Protein 4Z3G (pdb70)

Secondary structure (DSSP, 8-state):
---EEEEEEEE--EEEEEEEEEETT---EEEE----EEEEEEEEEE-S-SEE-SSS-EEEEEEEEEEEESEEE-TTS-EEEEEEEE-TT-EEE-TT-SSEEEEEEEEEEEEEE-S-EESSPPTT-EEEE------EEEEEEPPTTPPSEEEEEEEEEEEEEEEEEESSTT------HHHHTTS---EEEEEEEEEEE-/---EEEEEEEE--EEEEEEEEEETT---EEEE----EEEEEEEEEE-S-SEE-SSS-EEEEEEEEEEEESEEE-TTS-EEEEEEEE-TT-EEE-TT-SSEEEEEEEEEEEEEE-S-EESSPPTT-EEEE------EEEEEE--TTPPSEEEEEEEEEEEEEEEEEESSTT------HHHHTTS---EEEEEEEEEEE-

Foldseek 3Di:
DKWKKKWWWWDFAEAEDEQEADEQADFTKDKAFDDWWKTFTQDMDTDDDQKAAQADKKWKKKKKKKKFFQWFAFPVGFIKGKAWDDADPWDFPPVVDNTITITMDTDGAQHIGHHIDGRHDDGGDMDTGPDTDDMTMMTINGDQPPDFFKTWTKTFIIITMMMMMIHDGPDDDDDDPVVRVVTGRNYIYTYIYTHPHD/DKWKKKWWWWDFAEAEDEQEADALVDWGKDKDFDDWWKTFTQDMDTDDDQKAALPDKKWKKKKKKKKFWQWFAFPVGFIKGKAWDDADPWDFDPVVDPTITITMDTDGAQHIDRDIDGRHDDGGDMDTGPDGDGMTMMIIRGDLPPDFFKTWTKTFIIITMMMMIIRDGPDDDDDPPVVNNPGGRNYIYTYIYTHPYD

B-factor: mean 24.23, std 10.15, range [8.98, 88.82]

Nearest PDB structures (foldseek):
  4z3g-assembly2_B  TM=9.965E-01  e=4.121E-42  Escherichia coli
  1j8s-assembly1_A  TM=9.973E-01  e=7.841E-40  Escherichia coli
  6cd2-assembly1_B  TM=9.872E-01  e=1.946E-36  Escherichia coli
  7lhi-assembly1_G  TM=9.132E-01  e=2.215E-29  Escherichia coli
  8hbg-assembly1_B  TM=1.059E-01  e=2.218E+00  Foot-and-mouth disease virus A

Structure (mmCIF, N/CA/C/O backbone):
data_4Z3G
#
_entry.id   4Z3G
#
_cell.length_a   56.270
_cell.length_b   72.610
_cell.length_c   94.860
_cell.angle_alpha   90.00
_cell.angle_beta   90.00
_cell.angle_gamma   90.00
#
_symmetry.space_group_name_H-M   'P 21 21 21'
#
loop_
_entity.id
_entity.type
_entity.pdbx_description
1 polymer 'PapG, lectin domain'
2 branched alpha-D-galactopyranose-(1-4)-beta-D-galactopyranose
3 non-polymer '2-(N-MORPHOLINO)-ETHANESULFONIC ACID'
4 non-polymer 4-methoxyphenol
5 water water
#
loop_
_atom_site.group_PDB
_atom_site.id
_atom_site.type_symbol
_atom_site.label_atom_id
_atom_site.label_alt_id
_atom_site.label_comp_id
_atom_site.label_asym_id
_atom_site.label_entity_id
_atom_site.label_seq_id
_atom_site.pdbx_PDB_ins_code
_atom_site.Cartn_x
_atom_site.Cartn_y
_atom_site.Cartn_z
_atom_site.occupancy
_atom_site.B_iso_or_equiv
_atom_site.auth_seq_id
_atom_site.auth_comp_id
_atom_site.auth_asym_id
_atom_site.auth_atom_id
_atom_site.pdbx_PDB_model_num
ATOM 1 N N . MET A 1 1 ? 3.189 5.077 -37.688 1.00 42.96 -1 MET A N 1
ATOM 2 C CA . MET A 1 1 ? 4.067 4.013 -37.207 1.00 42.81 -1 MET A CA 1
ATOM 3 C C . MET A 1 1 ? 3.397 3.247 -36.059 1.00 40.91 -1 MET A C 1
ATOM 4 O O . MET A 1 1 ? 2.576 3.814 -35.336 1.00 39.44 -1 MET A O 1
ATOM 10 N N . ALA A 1 2 ? 3.777 1.976 -35.873 1.00 33.15 0 ALA A N 1
ATOM 11 C CA . ALA A 1 2 ? 3.220 1.152 -34.792 1.00 30.55 0 ALA A CA 1
ATOM 12 C C . ALA A 1 2 ? 3.618 1.729 -33.422 1.00 30.26 0 ALA A C 1
ATOM 13 O O . ALA A 1 2 ? 4.661 2.369 -33.306 1.00 28.99 0 ALA A O 1
ATOM 20 N N . TRP A 1 3 ? 2.768 1.550 -32.391 1.00 23.26 1 TRP A N 1
ATOM 21 C CA . TRP A 1 3 ? 3.085 2.058 -31.059 1.00 20.72 1 TRP A CA 1
ATOM 22 C C . TRP A 1 3 ? 2.720 1.061 -29.981 1.00 21.97 1 TRP A C 1
ATOM 23 O O . TRP A 1 3 ? 1.905 0.164 -30.203 1.00 20.62 1 TRP A O 1
ATOM 44 N N . ASN A 1 4 ? 3.380 1.193 -28.833 1.00 20.00 2 ASN A N 1
ATOM 45 C CA . ASN A 1 4 ? 3.194 0.305 -27.697 1.00 19.83 2 ASN A CA 1
ATOM 46 C C . ASN A 1 4 ? 3.318 1.132 -26.444 1.00 19.78 2 ASN A C 1
ATOM 47 O O . ASN A 1 4 ? 4.348 1.784 -26.214 1.00 21.85 2 ASN A O 1
ATOM 58 N N . ASN A 1 5 ? 2.278 1.094 -25.621 1.00 16.95 3 ASN A N 1
ATOM 59 C CA . ASN A 1 5 ? 2.275 1.776 -24.336 1.00 17.27 3 ASN A CA 1
ATOM 60 C C . ASN A 1 5 ? 2.142 0.729 -23.240 1.00 18.98 3 ASN A C 1
ATOM 61 O O . ASN A 1 5 ? 1.196 -0.050 -23.287 1.00 17.99 3 ASN A O 1
ATOM 72 N N . ILE A 1 6 ? 3.039 0.712 -22.245 1.00 16.48 4 ILE A N 1
ATOM 73 C CA . ILE A 1 6 ? 2.982 -0.268 -21.153 1.00 16.77 4 ILE A CA 1
ATOM 74 C C . ILE A 1 6 ? 3.007 0.492 -19.852 1.00 17.32 4 ILE A C 1
ATOM 75 O O . ILE A 1 6 ? 3.829 1.395 -19.677 1.00 19.48 4 ILE A O 1
ATOM 91 N N . VAL A 1 7 ? 2.098 0.147 -18.945 1.00 16.49 5 VAL A N 1
ATOM 92 C CA . VAL A 1 7 ? 1.950 0.803 -17.659 1.00 14.18 5 VAL A CA 1
ATOM 93 C C . VAL A 1 7 ? 1.857 -0.220 -16.537 1.00 19.16 5 VAL A C 1
ATOM 94 O O . VAL A 1 7 ? 1.070 -1.165 -16.656 1.00 18.78 5 VAL A O 1
ATOM 107 N N . PHE A 1 8 ? 2.624 -0.049 -15.445 1.00 17.54 6 PHE A N 1
ATOM 108 C CA . PHE A 1 8 ? 2.574 -0.970 -14.308 1.00 17.27 6 PHE A CA 1
ATOM 109 C C . PHE A 1 8 ? 1.824 -0.320 -13.171 1.00 18.28 6 PHE A C 1
ATOM 110 O O . PHE A 1 8 ? 2.250 0.707 -12.632 1.00 20.11 6 PHE A O 1
ATOM 127 N N . TYR A 1 9 ? 0.698 -0.924 -12.811 1.00 16.13 7 TYR A N 1
ATOM 128 C CA . TYR A 1 9 ? -0.157 -0.495 -11.728 1.00 16.82 7 TYR A CA 1
ATOM 129 C C . TYR A 1 9 ? 0.140 -1.322 -10.501 1.00 19.32 7 TYR A C 1
ATOM 130 O O . TYR A 1 9 ? -0.137 -2.506 -10.491 1.00 16.94 7 TYR A O 1
ATOM 148 N N . SER A 1 10 ? 0.634 -0.672 -9.446 1.00 17.47 8 SER A N 1
ATOM 149 C CA . SER A 1 10 ? 1.086 -1.272 -8.201 1.00 19.51 8 SER A CA 1
ATOM 150 C C . SER A 1 10 ? 0.046 -1.264 -7.100 1.00 20.71 8 SER A C 1
ATOM 151 O O . SER A 1 10 ? -0.487 -0.193 -6.762 1.00 21.46 8 SER A O 1
ATOM 159 N N . LEU A 1 11 ? -0.210 -2.425 -6.487 1.00 19.31 9 LEU A N 1
ATOM 160 C CA . LEU A 1 11 ? -1.139 -2.521 -5.364 1.00 18.72 9 LEU A CA 1
ATOM 161 C C . LEU A 1 11 ? -0.358 -2.325 -4.055 1.00 22.83 9 LEU A C 1
ATOM 162 O O . LEU A 1 11 ? 0.838 -2.623 -3.986 1.00 22.99 9 LEU A O 1
ATOM 178 N N . GLY A 1 12 ? -1.031 -1.808 -3.043 1.00 22.26 10 GLY A N 1
ATOM 179 C CA . GLY A 1 12 ? -0.381 -1.462 -1.787 1.00 24.18 10 GLY A CA 1
ATOM 180 C C . GLY A 1 12 ? -1.143 -1.872 -0.553 1.00 31.14 10 GLY A C 1
ATOM 181 O O . GLY A 1 12 ? -1.374 -1.059 0.333 1.00 33.33 10 GLY A O 1
ATOM 185 N N . ASP A 1 13 ? -1.527 -3.129 -0.497 1.00 30.13 11 ASP A N 1
ATOM 186 C CA . ASP A 1 13 ? -2.240 -3.720 0.619 1.00 31.37 11 ASP A CA 1
ATOM 187 C C . ASP A 1 13 ? -1.276 -4.173 1.721 1.00 32.36 11 ASP A C 1
ATOM 188 O O . ASP A 1 13 ? -0.217 -4.724 1.431 1.00 30.81 11 ASP A O 1
ATOM 197 N N . VAL A 1 14 ? -1.681 -3.994 2.978 1.00 28.00 12 VAL A N 1
ATOM 198 C CA . VAL A 1 14 ? -0.958 -4.448 4.166 1.00 29.12 12 VAL A CA 1
ATOM 199 C C . VAL A 1 14 ? -1.814 -5.568 4.783 1.00 29.60 12 VAL A C 1
ATOM 200 O O . VAL A 1 14 ? -3.014 -5.382 4.996 1.00 29.80 12 VAL A O 1
ATOM 213 N N . ASN A 1 15 ? -1.218 -6.737 5.009 1.00 24.86 13 ASN A N 1
ATOM 214 C CA . ASN A 1 15 ? -1.908 -7.891 5.593 1.00 24.31 13 ASN A CA 1
ATOM 215 C C . ASN A 1 15 ? -0.980 -8.540 6.627 1.00 23.62 13 ASN A C 1
ATOM 216 O O . ASN A 1 15 ? 0.202 -8.186 6.727 1.00 23.45 13 ASN A O 1
ATOM 227 N N . SER A 1 16 ? -1.534 -9.458 7.419 1.00 20.59 14 SER A N 1
ATOM 228 C CA . SER A 1 16 ? -0.791 -10.180 8.426 1.00 20.44 14 SER A CA 1
ATOM 229 C C . SER A 1 16 ? -1.213 -11.636 8.432 1.00 23.51 14 SER A C 1
ATOM 230 O O . SER A 1 16 ? -2.240 -11.994 7.875 1.00 23.82 14 SER A O 1
ATOM 238 N N . TYR A 1 17 ? -0.388 -12.491 9.022 1.00 19.61 15 TYR A N 1
ATOM 239 C CA . TYR A 1 17 ? -0.663 -13.919 9.085 1.00 18.28 15 TYR A CA 1
ATOM 240 C C . TYR A 1 17 ? 0.038 -14.460 10.320 1.00 20.76 15 TYR A C 1
ATOM 241 O O . TYR A 1 17 ? 1.188 -14.106 10.578 1.00 21.32 15 TYR A O 1
ATOM 259 N N . GLN A 1 18 ? -0.654 -15.263 11.120 1.00 21.57 16 GLN A N 1
ATOM 260 C CA . GLN A 1 18 ? -0.072 -15.758 12.357 1.00 22.25 16 GLN A CA 1
ATOM 261 C C . GLN A 1 18 ? 0.385 -17.209 12.221 1.00 24.42 16 GLN A C 1
ATOM 262 O O . GLN A 1 18 ? -0.386 -18.072 11.795 1.00 24.73 16 GLN A O 1
ATOM 276 N N . GLY A 1 19 ? 1.673 -17.430 12.475 1.00 20.49 17 GLY A N 1
ATOM 277 C CA . GLY A 1 19 ? 2.282 -18.748 12.424 1.00 20.11 17 GLY A CA 1
ATOM 278 C C . GLY A 1 19 ? 2.249 -19.467 13.750 1.00 22.14 17 GLY A C 1
ATOM 279 O O . GLY A 1 19 ? 2.480 -20.678 13.790 1.00 21.77 17 GLY A O 1
ATOM 283 N N . GLY A 1 20 ? 1.989 -18.734 14.830 1.00 18.81 18 GLY A N 1
ATOM 284 C CA . GLY A 1 20 ? 1.900 -19.319 16.166 1.00 18.81 18 GLY A CA 1
ATOM 285 C C . GLY A 1 20 ? 3.223 -19.725 16.767 1.00 18.49 18 GLY A C 1
ATOM 286 O O . GLY A 1 20 ? 4.276 -19.222 16.372 1.00 19.50 18 GLY A O 1
ATOM 290 N N . ASN A 1 21 ? 3.168 -20.624 17.760 1.00 18.00 19 ASN A N 1
ATOM 291 C CA . ASN A 1 21 ? 4.358 -21.145 18.421 1.00 17.64 19 ASN A CA 1
ATOM 292 C C . ASN A 1 21 ? 4.964 -22.194 17.514 1.00 20.25 19 ASN A C 1
ATOM 293 O O . ASN A 1 21 ? 4.247 -23.082 17.035 1.00 18.92 19 ASN A O 1
ATOM 304 N N . VAL A 1 22 ? 6.265 -22.073 17.232 1.00 16.56 20 VAL A N 1
ATOM 305 C CA . VAL A 1 22 ? 6.950 -23.017 16.358 1.00 17.87 20 VAL A CA 1
ATOM 306 C C . VAL A 1 22 ? 8.240 -23.510 16.939 1.00 21.52 20 VAL A C 1
ATOM 307 O O . VAL A 1 22 ? 8.986 -22.778 17.597 1.00 19.55 20 VAL A O 1
ATOM 320 N N . VAL A 1 23 ? 8.523 -24.784 16.665 1.00 18.07 21 VAL A N 1
ATOM 321 C CA . VAL A 1 23 ? 9.806 -25.352 16.980 1.00 18.82 21 VAL A CA 1
ATOM 322 C C . VAL A 1 23 ? 10.663 -25.093 15.756 1.00 19.43 21 VAL A C 1
ATOM 323 O O . VAL A 1 23 ? 10.160 -24.960 14.637 1.00 18.15 21 VAL A O 1
ATOM 337 N N . ILE A 1 24 ? 11.959 -25.026 15.977 1.00 19.67 22 ILE A N 1
ATOM 338 C CA . ILE A 1 24 ? 12.919 -24.670 14.960 1.00 21.20 22 ILE A CA 1
ATOM 339 C C . ILE A 1 24 ? 12.912 -25.570 13.706 1.00 25.70 22 ILE A C 1
ATOM 340 O O . ILE A 1 24 ? 13.302 -25.078 12.663 1.00 29.52 22 ILE A O 1
ATOM 356 N N . THR A 1 25 ? 12.414 -26.828 13.793 1.00 23.35 23 THR A N 1
ATOM 357 C CA . THR A 1 25 ? 12.320 -27.775 12.673 1.00 24.61 23 THR A CA 1
ATOM 358 C C . THR A 1 25 ? 11.115 -27.539 11.752 1.00 28.18 23 THR A C 1
ATOM 359 O O . THR A 1 25 ? 11.095 -28.058 10.629 1.00 28.78 23 THR A O 1
ATOM 370 N N . GLN A 1 26 ? 10.106 -26.790 12.212 1.00 21.94 24 GLN A N 1
ATOM 371 C CA . GLN A 1 26 ? 8.908 -26.554 11.407 1.00 19.69 24 GLN A CA 1
ATOM 372 C C . GLN A 1 26 ? 9.162 -25.632 10.249 1.00 24.17 24 GLN A C 1
ATOM 373 O O . GLN A 1 26 ? 10.034 -24.755 10.326 1.00 25.19 24 GLN A O 1
ATOM 387 N N . ARG A 1 27 ? 8.314 -25.766 9.209 1.00 21.06 25 ARG A N 1
ATOM 388 C CA . ARG A 1 27 ? 8.298 -24.914 8.033 1.00 20.53 25 ARG A CA 1
ATOM 389 C C . ARG A 1 27 ? 6.924 -24.250 8.077 1.00 20.98 25 ARG A C 1
ATOM 390 O O . ARG A 1 27 ? 6.003 -24.658 7.352 1.00 21.22 25 ARG A O 1
ATOM 411 N N . PRO A 1 28 ? 6.701 -23.280 8.986 1.00 18.62 26 PRO A N 1
ATOM 412 C CA . PRO A 1 28 ? 5.368 -22.677 9.067 1.00 19.20 26 PRO A CA 1
ATOM 413 C C . PRO A 1 28 ? 5.038 -21.892 7.819 1.00 21.58 26 PRO A C 1
ATOM 414 O O . PRO A 1 28 ? 5.908 -21.359 7.140 1.00 20.44 26 PRO A O 1
ATOM 425 N N . GLN A 1 29 ? 3.762 -21.851 7.514 1.00 18.11 27 GLN A N 1
ATOM 426 C CA . GLN A 1 29 ? 3.267 -21.252 6.302 1.00 18.81 27 GLN A CA 1
ATOM 427 C C . GLN A 1 29 ? 2.591 -19.940 6.520 1.00 20.09 27 GLN A C 1
ATOM 428 O O . GLN A 1 29 ? 2.146 -19.627 7.617 1.00 20.07 27 GLN A O 1
ATOM 442 N N . PHE A 1 30 ? 2.477 -19.190 5.423 1.00 17.42 28 PHE A N 1
ATOM 443 C CA . PHE A 1 30 ? 1.636 -18.010 5.370 1.00 17.55 28 PHE A CA 1
ATOM 444 C C . PHE A 1 30 ? 1.053 -17.892 3.978 1.00 19.50 28 PHE A C 1
ATOM 445 O O . PHE A 1 30 ? 1.654 -18.332 2.997 1.00 18.71 28 PHE A O 1
ATOM 462 N N . ILE A 1 31 ? -0.156 -17.342 3.901 1.00 20.07 29 ILE A N 1
ATOM 463 C CA . ILE A 1 31 ? -0.888 -17.192 2.649 1.00 19.82 29 ILE A CA 1
ATOM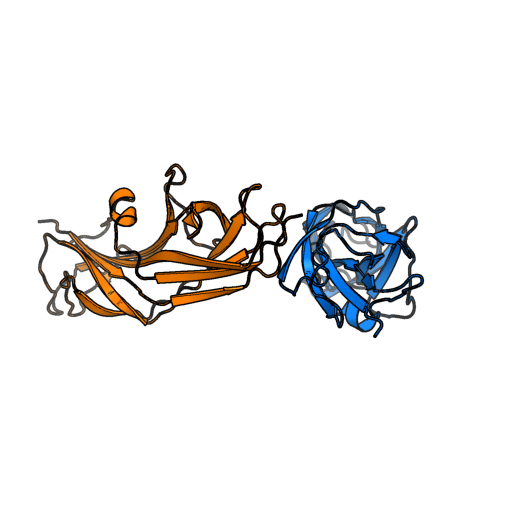 464 C C . ILE A 1 31 ? -0.891 -15.739 2.256 1.00 21.48 29 ILE A C 1
ATOM 465 O O . ILE A 1 31 ? -1.325 -14.901 3.039 1.00 20.36 29 ILE A O 1
ATOM 481 N N . THR A 1 32 ? -0.479 -15.453 1.012 1.00 18.92 30 THR A N 1
ATOM 482 C CA . THR A 1 32 ? -0.593 -14.130 0.423 1.00 18.84 30 THR A CA 1
ATOM 483 C C . THR A 1 32 ? -1.792 -14.191 -0.505 1.00 21.08 30 THR A C 1
ATOM 484 O O . THR A 1 32 ? -1.885 -15.095 -1.360 1.00 21.09 30 THR A O 1
ATOM 495 N N . SER A 1 33 ? -2.720 -13.250 -0.331 1.00 19.21 31 SER A N 1
ATOM 496 C CA . SER A 1 33 ? -3.931 -13.190 -1.128 1.00 19.36 31 SER A CA 1
ATOM 497 C C . SER A 1 33 ? -3.909 -11.940 -1.963 1.00 21.21 31 SER A C 1
ATOM 498 O O . SER A 1 33 ? -3.283 -10.949 -1.604 1.00 21.79 31 SER A O 1
ATOM 506 N N . TRP A 1 34 ? -4.585 -12.004 -3.099 1.00 20.48 32 TRP A N 1
ATOM 507 C CA . TRP A 1 34 ? -4.680 -10.877 -3.996 1.00 20.30 32 TRP A CA 1
ATOM 508 C C . TRP A 1 34 ? -5.990 -10.161 -3.694 1.00 22.80 32 TRP A C 1
ATOM 509 O O . TRP A 1 34 ? -7.066 -10.716 -3.895 1.00 23.12 32 TRP A O 1
ATOM 532 N N . ARG A 1 35 ? -5.895 -8.919 -3.222 1.00 20.89 33 ARG A N 1
ATOM 533 C CA . ARG A 1 35 ? -7.047 -8.107 -2.852 1.00 22.09 33 ARG A CA 1
ATOM 534 C C . ARG A 1 35 ? -7.261 -7.016 -3.904 1.00 23.70 33 ARG A C 1
ATOM 535 O O . ARG A 1 35 ? -6.407 -6.137 -4.042 1.00 24.93 33 ARG A O 1
ATOM 556 N N . PRO A 1 36 ? -8.356 -7.066 -4.685 1.00 17.55 34 PRO A N 1
ATOM 557 C CA . PRO A 1 36 ? -8.645 -5.949 -5.599 1.00 18.52 34 PRO A CA 1
ATOM 558 C C . PRO A 1 36 ? -8.671 -4.619 -4.847 1.00 22.43 34 PRO A C 1
ATOM 559 O O . PRO A 1 36 ? -9.160 -4.545 -3.724 1.00 23.53 34 PRO A O 1
ATOM 570 N N . GLY A 1 37 ? -8.196 -3.576 -5.482 1.00 19.80 35 GLY A N 1
ATOM 571 C CA . GLY A 1 37 ? -8.185 -2.271 -4.858 1.00 19.96 35 GLY A CA 1
ATOM 572 C C . GLY A 1 37 ? -7.574 -1.214 -5.736 1.00 21.46 35 GLY A C 1
ATOM 573 O O . GLY A 1 37 ? -7.372 -1.416 -6.933 1.00 20.15 35 GLY A O 1
ATOM 577 N N . ILE A 1 38 ? -7.280 -0.075 -5.126 1.00 20.38 36 ILE A N 1
ATOM 578 C CA . ILE A 1 38 ? -6.698 1.053 -5.819 1.00 19.13 36 ILE A CA 1
ATOM 579 C C . ILE A 1 38 ? -5.215 0.809 -6.031 1.00 21.19 36 ILE A C 1
ATOM 580 O O . ILE A 1 38 ? -4.501 0.440 -5.089 1.00 22.25 36 ILE A O 1
ATOM 596 N N . ALA A 1 39 ? -4.747 1.000 -7.262 1.00 17.49 37 ALA A N 1
ATOM 597 C CA . ALA A 1 39 ? -3.358 0.796 -7.618 1.00 18.01 37 ALA A CA 1
ATOM 598 C C . ALA A 1 39 ? -2.769 2.095 -8.126 1.00 20.99 37 ALA A C 1
ATOM 599 O O . ALA A 1 39 ? -3.489 2.964 -8.629 1.00 21.07 37 ALA A O 1
ATOM 606 N N . THR A 1 40 ? -1.447 2.248 -7.943 1.00 19.53 38 THR A N 1
ATOM 607 C CA . THR A 1 40 ? -0.737 3.455 -8.342 1.00 19.35 38 THR A CA 1
ATOM 608 C C . THR A 1 40 ? 0.283 3.102 -9.391 1.00 22.50 38 THR A C 1
ATOM 609 O O . THR A 1 40 ? 0.991 2.105 -9.237 1.00 20.83 38 THR A O 1
ATOM 620 N N . VAL A 1 41 ? 0.388 3.921 -10.454 1.00 19.04 39 VAL A N 1
ATOM 621 C CA . VAL A 1 41 ? 1.401 3.710 -11.462 1.00 17.73 39 VAL A CA 1
ATOM 622 C C . VAL A 1 41 ? 2.782 3.918 -10.809 1.0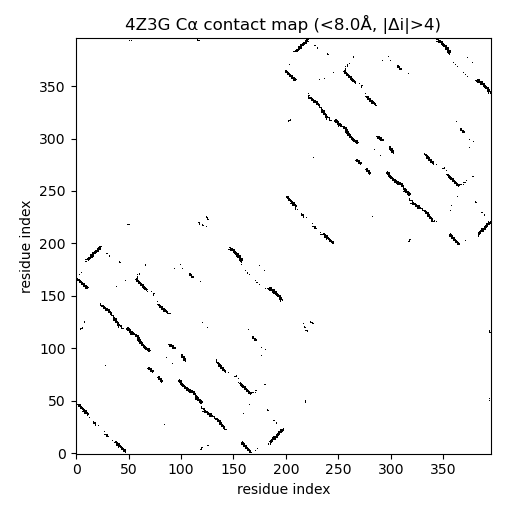0 22.52 39 VAL A C 1
ATOM 623 O O . VAL A 1 41 ? 3.033 4.963 -10.214 1.00 22.14 39 VAL A O 1
ATOM 636 N N . THR A 1 42 ? 3.664 2.937 -10.945 1.00 19.93 40 THR A N 1
ATOM 637 C CA . THR A 1 42 ? 5.048 3.075 -10.476 1.00 20.05 40 THR A CA 1
ATOM 638 C C . THR A 1 42 ? 6.053 2.938 -11.611 1.00 23.36 40 THR A C 1
ATOM 639 O O . THR A 1 42 ? 7.250 3.075 -11.363 1.00 25.92 40 THR A O 1
ATOM 650 N N . TRP A 1 43 ? 5.601 2.690 -12.855 1.00 20.71 41 TRP A N 1
ATOM 651 C CA . TRP A 1 43 ? 6.461 2.527 -14.016 1.00 19.96 41 TRP A CA 1
ATOM 652 C C . TRP A 1 43 ? 5.629 2.590 -15.302 1.00 23.09 41 TRP A C 1
ATOM 653 O O . TRP A 1 43 ? 4.486 2.119 -15.337 1.00 19.87 41 TRP A O 1
ATOM 674 N N . ASN A 1 44 ? 6.208 3.135 -16.355 1.00 21.19 42 ASN A N 1
ATOM 675 C CA . ASN A 1 44 ? 5.579 3.116 -17.663 1.00 20.81 42 ASN A CA 1
ATOM 676 C C . ASN A 1 44 ? 6.627 3.255 -18.737 1.00 24.15 42 ASN A C 1
ATOM 677 O O . ASN A 1 44 ? 7.806 3.524 -18.433 1.00 26.32 42 ASN A O 1
ATOM 688 N N . GLN A 1 45 ? 6.217 2.984 -19.967 1.00 21.40 43 GLN A N 1
ATOM 689 C CA . GLN A 1 45 ? 7.051 3.087 -21.154 1.00 21.42 43 GLN A CA 1
ATOM 690 C C . GLN A 1 45 ? 6.105 3.257 -22.313 1.00 24.64 43 GLN A C 1
ATOM 691 O O . GLN A 1 45 ? 5.320 2.341 -22.605 1.00 22.69 43 GLN A O 1
ATOM 705 N N . CYS A 1 46 ? 6.056 4.475 -22.879 1.00 21.04 44 CYS A N 1
ATOM 706 C CA . CYS A 1 46 ? 5.050 4.785 -23.877 1.00 20.97 44 CYS A CA 1
ATOM 707 C C . CYS A 1 46 ? 5.593 5.522 -25.060 1.00 23.59 44 CYS A C 1
ATOM 708 O O . CYS A 1 46 ? 6.383 6.449 -24.892 1.00 24.07 44 CYS A O 1
ATOM 715 N N . ASN A 1 47 ? 5.112 5.168 -26.243 1.00 20.40 45 ASN A N 1
ATOM 716 C CA . ASN A 1 47 ? 5.428 5.894 -27.473 1.00 20.46 45 ASN A CA 1
ATOM 717 C C . ASN A 1 47 ? 4.199 6.144 -28.372 1.00 25.70 45 ASN A C 1
ATOM 718 O O . ASN A 1 47 ? 4.357 6.649 -29.485 1.00 26.81 45 ASN A O 1
ATOM 729 N N . GLY A 1 48 ? 2.990 5.870 -27.873 1.00 20.52 46 GLY A N 1
ATOM 730 C CA . GLY A 1 48 ? 1.757 6.020 -28.624 1.00 19.47 46 GLY A CA 1
ATOM 731 C C . GLY A 1 48 ? 0.890 7.167 -28.160 1.00 22.57 46 GLY A C 1
ATOM 732 O O . GLY A 1 48 ? 1.342 8.010 -27.389 1.00 22.33 46 GLY A O 1
ATOM 736 N N . PRO A 1 49 ? -0.391 7.186 -28.595 1.00 20.44 47 PRO A N 1
ATOM 737 C CA . PRO A 1 49 ? -1.307 8.235 -28.129 1.00 20.22 47 PRO A CA 1
ATOM 738 C C . PRO A 1 49 ? -1.513 8.174 -26.613 1.00 21.71 47 PRO A C 1
ATOM 739 O O . PRO A 1 49 ? -1.374 7.107 -25.988 1.00 20.76 47 PRO A O 1
ATOM 750 N N . GLU A 1 50 ? -1.844 9.329 -26.021 1.00 20.03 48 GLU A N 1
ATOM 751 C CA . GLU A 1 50 ? -2.071 9.415 -24.583 1.00 18.23 48 GLU A CA 1
ATOM 752 C C . GLU A 1 50 ? -3.389 8.773 -24.154 1.00 21.11 48 GLU A C 1
ATOM 753 O O . GLU A 1 50 ? -3.489 8.268 -23.027 1.00 20.69 48 GLU A O 1
ATOM 765 N N . PHE A 1 51 ? -4.400 8.828 -25.003 1.00 18.72 49 PHE A N 1
ATOM 766 C CA . PHE A 1 51 ? -5.702 8.266 -24.670 1.00 17.61 49 PHE A CA 1
ATOM 767 C C . PHE A 1 51 ? -6.525 7.938 -25.900 1.00 20.55 49 PHE A C 1
ATOM 768 O O . PHE A 1 51 ? -6.266 8.465 -26.970 1.00 19.87 49 PHE A O 1
ATOM 785 N N . ALA A 1 52 ? -7.524 7.077 -25.729 1.00 18.49 50 ALA A N 1
ATOM 786 C CA . ALA A 1 52 ? -8.493 6.688 -26.759 1.00 19.33 50 ALA A CA 1
ATOM 787 C C . ALA A 1 52 ? -9.806 7.373 -26.407 1.00 22.77 50 ALA A C 1
ATOM 788 O O . ALA A 1 52 ? -10.139 7.436 -25.231 1.00 20.96 50 ALA A O 1
ATOM 795 N N . ASP A 1 53 ? -10.539 7.887 -27.407 1.00 23.80 51 ASP A N 1
ATOM 796 C CA . ASP A 1 53 ? -11.784 8.624 -27.165 1.00 25.13 51 ASP A CA 1
ATOM 797 C C . ASP A 1 53 ? -13.072 7.834 -27.432 1.00 33.11 51 ASP A C 1
ATOM 798 O O . ASP A 1 53 ? -14.152 8.426 -27.461 1.00 32.89 51 ASP A O 1
ATOM 807 N N . GLY A 1 54 ? -12.969 6.511 -27.543 1.00 31.13 52 GLY A N 1
ATOM 808 C CA . GLY A 1 54 ? -14.137 5.660 -27.746 1.00 31.35 52 GLY A CA 1
ATOM 809 C C . GLY A 1 54 ? -14.479 5.331 -29.182 1.00 35.65 52 GLY A C 1
ATOM 810 O O . GLY A 1 54 ? -15.325 4.461 -29.418 1.00 36.32 52 GLY A O 1
ATOM 814 N N . SER A 1 55 ? -13.806 5.979 -30.151 1.00 31.58 53 SER A N 1
ATOM 815 C CA . SER A 1 55 ? -14.119 5.837 -31.567 1.00 32.34 53 SER A CA 1
ATOM 816 C C . SER A 1 55 ? -13.144 5.044 -32.411 1.00 38.09 53 SER A C 1
ATOM 817 O O . SER A 1 55 ? -13.470 4.799 -33.575 1.00 39.08 53 SER A O 1
ATOM 825 N N . TRP A 1 56 ? -11.959 4.657 -31.884 1.00 32.91 54 TRP A N 1
ATOM 826 C CA . TRP A 1 56 ? -10.965 3.935 -32.678 1.00 30.85 54 TRP A CA 1
ATOM 827 C C . TRP A 1 56 ? -10.368 2.739 -31.934 1.00 32.53 54 TRP A C 1
ATOM 828 O O . TRP A 1 56 ? -10.265 2.757 -30.709 1.00 31.20 54 TRP A O 1
ATOM 849 N N . ALA A 1 57 ? -9.946 1.726 -32.702 1.00 29.01 55 ALA A N 1
ATOM 850 C CA . ALA A 1 57 ? -9.452 0.449 -32.184 1.00 26.73 55 ALA A CA 1
ATOM 851 C C . ALA A 1 57 ? -8.005 0.431 -31.706 1.00 24.70 55 ALA A C 1
ATOM 852 O O . ALA A 1 57 ? -7.116 0.920 -32.377 1.00 26.04 55 ALA A O 1
ATOM 859 N N . TYR A 1 58 ? -7.768 -0.209 -30.557 1.00 18.96 56 TYR A N 1
ATOM 860 C CA . TYR A 1 58 ? -6.435 -0.495 -30.026 1.00 17.64 56 TYR A CA 1
ATOM 861 C C . TYR A 1 58 ? -6.508 -1.899 -29.447 1.00 19.06 56 TYR A C 1
ATOM 862 O O . TYR A 1 58 ? -7.592 -2.495 -29.437 1.00 18.40 56 TYR A O 1
ATOM 880 N N . TYR A 1 59 ? -5.365 -2.443 -28.984 1.00 16.35 57 TYR A N 1
ATOM 881 C CA . TYR A 1 59 ? -5.302 -3.820 -28.526 1.00 15.22 57 TYR A CA 1
ATOM 882 C C . TYR A 1 59 ? -4.719 -3.905 -27.129 1.00 17.40 57 TYR A C 1
ATOM 883 O O . TYR A 1 59 ? -3.714 -3.254 -26.839 1.00 16.88 57 TYR A O 1
ATOM 901 N N . ARG A 1 60 ? -5.325 -4.734 -26.271 1.00 16.05 58 ARG A N 1
ATOM 902 C CA . ARG A 1 60 ? -4.910 -4.906 -24.876 1.00 14.83 58 ARG A CA 1
ATOM 903 C C . ARG A 1 60 ? -4.220 -6.225 -24.609 1.00 14.95 58 ARG A C 1
ATOM 904 O O . ARG A 1 60 ? -4.659 -7.265 -25.081 1.00 14.79 58 ARG A O 1
ATOM 925 N N . GLU A 1 61 ? -3.155 -6.172 -23.774 1.00 13.88 59 GLU A N 1
ATOM 926 C CA . GLU A 1 61 ? -2.461 -7.341 -23.247 1.00 12.62 59 GLU A CA 1
ATOM 927 C C . GLU A 1 61 ? -2.191 -7.015 -21.780 1.00 13.97 59 GLU A C 1
ATOM 928 O O . GLU A 1 61 ? -1.493 -6.033 -21.494 1.00 15.03 59 GLU A O 1
ATOM 940 N N . TYR A 1 62 ? -2.753 -7.798 -20.843 1.00 13.98 60 TYR A N 1
ATOM 941 C CA . TYR A 1 62 ? -2.566 -7.533 -19.414 1.00 12.46 60 TYR A CA 1
ATOM 942 C C . TYR A 1 62 ? -1.912 -8.741 -18.756 1.00 14.06 60 TYR A C 1
ATOM 943 O O . TYR A 1 62 ? -2.297 -9.880 -19.019 1.00 13.71 60 TYR A O 1
ATOM 961 N N . ILE A 1 63 ? -0.933 -8.490 -17.878 1.00 13.06 61 ILE A N 1
ATOM 962 C CA . ILE A 1 63 ? -0.172 -9.505 -17.177 1.00 12.95 61 ILE A CA 1
ATOM 963 C C . ILE A 1 63 ? -0.048 -9.105 -15.713 1.00 14.13 61 ILE A C 1
ATOM 964 O O . ILE A 1 63 ? 0.465 -8.016 -15.416 1.00 15.88 61 ILE A O 1
ATOM 980 N N . ALA A 1 64 ? -0.502 -9.970 -14.803 1.00 13.63 62 ALA A N 1
ATOM 981 C CA . ALA A 1 64 ? -0.344 -9.726 -13.361 1.00 12.87 62 ALA A CA 1
ATOM 982 C C . ALA A 1 64 ? 1.022 -10.226 -12.896 1.00 15.11 62 ALA A C 1
ATOM 983 O O . ALA A 1 64 ? 1.513 -11.239 -13.411 1.00 14.50 62 ALA A O 1
ATOM 990 N N . TRP A 1 65 ? 1.593 -9.534 -11.910 1.00 13.75 63 TRP A N 1
ATOM 991 C CA . TRP A 1 65 ? 2.918 -9.822 -11.377 1.00 14.09 63 TRP A CA 1
ATOM 992 C C . TRP A 1 65 ? 2.882 -9.893 -9.865 1.00 15.95 63 TRP A C 1
ATOM 993 O O . TRP A 1 65 ? 2.251 -9.056 -9.231 1.00 15.22 63 TRP A O 1
ATOM 1014 N N . VAL A 1 66 ? 3.654 -10.804 -9.300 1.00 13.99 64 VAL A N 1
ATOM 1015 C CA . VAL A 1 66 ? 3.980 -10.808 -7.857 1.00 12.66 64 VAL A CA 1
ATOM 1016 C C . VAL A 1 66 ? 5.493 -11.033 -7.817 1.00 14.68 64 VAL A C 1
ATOM 1017 O O . VAL A 1 66 ? 5.993 -12.000 -8.415 1.00 15.34 64 VAL A O 1
ATOM 1030 N N . VAL A 1 67 ? 6.230 -10.133 -7.171 1.00 14.61 65 VAL A N 1
ATOM 1031 C CA . VAL A 1 67 ? 7.678 -10.277 -7.035 1.00 14.72 65 VAL A CA 1
ATOM 1032 C C . VAL A 1 67 ? 7.893 -10.394 -5.553 1.00 16.42 65 VAL A C 1
ATOM 1033 O O . VAL A 1 67 ? 7.542 -9.469 -4.831 1.00 17.17 65 VAL A O 1
ATOM 1046 N N . PHE A 1 68 ? 8.413 -11.531 -5.091 1.00 15.05 66 PHE A N 1
ATOM 1047 C CA . PHE A 1 68 ? 8.504 -11.805 -3.655 1.00 15.29 66 PHE A CA 1
ATOM 1048 C C . PHE A 1 68 ? 9.921 -12.209 -3.243 1.00 17.53 66 PHE A C 1
ATOM 1049 O O . PHE A 1 68 ? 10.552 -12.999 -3.939 1.00 17.59 66 PHE A O 1
ATOM 1066 N N . PRO A 1 69 ? 10.402 -11.746 -2.082 1.00 16.91 67 PRO A N 1
ATOM 1067 C CA . PRO A 1 69 ? 11.766 -12.118 -1.681 1.00 16.56 67 PRO A CA 1
ATOM 1068 C C . PRO A 1 69 ? 11.955 -13.595 -1.341 1.00 17.82 67 PRO A C 1
ATOM 1069 O O . PRO A 1 69 ? 11.068 -14.213 -0.753 1.00 17.81 67 PRO A O 1
ATOM 1080 N N . LYS A 1 70 ? 13.159 -14.109 -1.639 1.00 17.30 68 LYS A N 1
ATOM 1081 C CA . LYS A 1 70 ? 13.550 -15.469 -1.305 1.00 17.82 68 LYS A CA 1
ATOM 1082 C C . LYS A 1 70 ? 14.117 -15.524 0.111 1.00 18.96 68 LYS A C 1
ATOM 1083 O O . LYS A 1 70 ? 14.171 -16.597 0.697 1.00 19.47 68 LYS A O 1
ATOM 1102 N N . LYS A 1 71 ? 14.571 -14.385 0.643 1.00 18.38 69 LYS A N 1
ATOM 1103 C CA . LYS A 1 71 ? 15.161 -14.340 1.974 1.00 18.06 69 LYS A CA 1
ATOM 1104 C C . LYS A 1 71 ? 14.763 -13.038 2.615 1.00 23.39 69 LYS A C 1
ATOM 1105 O O . LYS A 1 71 ? 14.779 -12.011 1.938 1.00 25.14 69 LYS A O 1
ATOM 1124 N N A VAL A 1 72 ? 14.434 -13.063 3.900 0.58 18.44 70 VAL A N 1
ATOM 1125 N N B VAL A 1 72 ? 14.393 -13.060 3.912 0.42 19.60 70 VAL A N 1
ATOM 1126 C CA A VAL A 1 72 ? 14.084 -11.858 4.634 0.58 17.53 70 VAL A CA 1
ATOM 1127 C CA B VAL A 1 72 ? 13.976 -11.860 4.650 0.42 19.33 70 VAL A CA 1
ATOM 1128 C C A VAL A 1 72 ? 14.914 -11.835 5.887 0.58 22.50 70 VAL A C 1
ATOM 1129 C C B VAL A 1 72 ? 14.713 -11.788 5.986 0.42 22.64 70 VAL A C 1
ATOM 1130 O O A VAL A 1 72 ? 15.135 -12.883 6.494 0.58 21.62 70 VAL A O 1
ATOM 1131 O O B VAL A 1 72 ? 14.710 -12.770 6.731 0.42 21.07 70 VAL A O 1
ATOM 1156 N N . MET A 1 73 ? 15.394 -10.651 6.268 1.00 20.62 71 MET A N 1
ATOM 1157 C CA . MET A 1 73 ? 16.158 -10.496 7.499 1.00 20.21 71 MET A CA 1
ATOM 1158 C C . MET A 1 73 ? 15.230 -10.065 8.625 1.00 22.33 71 MET A C 1
ATOM 1159 O O . MET A 1 73 ? 14.422 -9.159 8.459 1.00 23.10 71 MET A O 1
ATOM 1174 N N . THR A 1 74 ? 15.360 -10.690 9.795 1.00 19.22 72 THR A N 1
ATOM 1175 C CA . THR A 1 74 ? 14.564 -10.269 10.950 1.00 18.87 72 THR A CA 1
ATOM 1176 C C . THR A 1 74 ? 15.180 -8.959 11.500 1.00 26.75 72 THR A C 1
ATOM 1177 O O . THR A 1 74 ? 16.337 -8.669 11.209 1.00 27.24 72 THR A O 1
ATOM 1188 N N . LYS A 1 75 ? 14.433 -8.183 12.291 1.00 25.41 73 LYS A N 1
ATOM 1189 C CA . LYS A 1 75 ? 14.998 -6.946 12.888 1.00 25.75 73 LYS A CA 1
ATOM 1190 C C . LYS A 1 75 ? 16.195 -7.227 13.804 1.00 27.86 73 LYS A C 1
ATOM 1191 O O . LYS A 1 75 ? 17.064 -6.362 13.904 1.00 27.88 73 LYS A O 1
ATOM 1210 N N . ASN A 1 76 ? 16.300 -8.444 14.399 1.00 23.18 74 ASN A N 1
ATOM 1211 C CA . ASN A 1 76 ? 17.484 -8.805 15.194 1.00 23.28 74 ASN A CA 1
ATOM 1212 C C . ASN A 1 76 ? 18.650 -9.399 14.350 1.00 25.51 74 ASN A C 1
ATOM 1213 O O . ASN A 1 76 ? 19.593 -9.939 14.933 1.00 27.39 74 ASN A O 1
ATOM 1224 N N . GLY A 1 77 ? 18.576 -9.311 13.013 1.00 22.53 75 GLY A N 1
ATOM 1225 C CA . GLY A 1 77 ? 19.672 -9.660 12.103 1.00 23.19 75 GLY A CA 1
ATOM 1226 C C . GLY A 1 77 ? 19.856 -11.099 11.658 1.00 25.16 75 GLY A C 1
ATOM 1227 O O . GLY A 1 77 ? 20.989 -11.494 11.334 1.00 27.91 75 GLY A O 1
ATOM 1231 N N . TYR A 1 78 ? 18.762 -11.888 11.603 1.00 21.25 76 TYR A N 1
ATOM 1232 C CA . TYR A 1 78 ? 18.800 -13.292 11.188 1.00 19.84 76 TYR A CA 1
ATOM 1233 C C . TYR A 1 78 ? 18.057 -13.534 9.871 1.00 23.83 76 TYR A C 1
ATOM 1234 O O . TYR A 1 78 ? 16.989 -12.970 9.661 1.00 21.31 76 TYR A O 1
ATOM 1252 N N . PRO A 1 79 ? 18.555 -14.451 9.031 1.00 21.55 77 PRO A N 1
ATOM 1253 C CA . PRO A 1 79 ? 17.858 -14.746 7.768 1.00 21.06 77 PRO A CA 1
ATOM 1254 C C . PRO A 1 79 ? 16.729 -15.741 7.929 1.00 24.14 77 PRO A C 1
ATOM 1255 O O . PRO A 1 79 ? 16.892 -16.751 8.602 1.00 23.79 77 PRO A O 1
ATOM 1266 N N . LEU A 1 80 ? 15.604 -15.478 7.284 1.00 19.47 78 LEU A N 1
ATOM 1267 C CA . LEU A 1 80 ? 14.484 -16.408 7.163 1.00 19.23 78 LEU A CA 1
ATOM 1268 C C . LEU A 1 80 ? 14.413 -16.753 5.689 1.00 22.90 78 LEU A C 1
ATOM 1269 O O . LEU A 1 80 ? 14.451 -15.864 4.836 1.00 20.80 78 LEU A O 1
ATOM 1285 N N . PHE A 1 81 ? 14.357 -18.033 5.389 1.00 17.44 79 PHE A N 1
ATOM 1286 C CA . PHE A 1 81 ? 14.407 -18.529 4.022 1.00 17.63 79 PHE A CA 1
ATOM 1287 C C . PHE A 1 81 ? 12.999 -18.800 3.542 1.00 19.53 79 PHE A C 1
ATOM 1288 O O . PHE A 1 81 ? 12.302 -19.628 4.119 1.00 18.83 79 PHE A O 1
ATOM 1305 N N . ILE A 1 82 ? 12.565 -18.069 2.509 1.00 18.43 80 ILE A N 1
ATOM 1306 C CA . ILE A 1 82 ? 11.213 -18.170 1.994 1.00 17.78 80 ILE A CA 1
ATOM 1307 C C . ILE A 1 82 ? 11.156 -19.190 0.883 1.00 21.22 80 ILE A C 1
ATOM 1308 O O . ILE A 1 82 ? 11.946 -19.108 -0.052 1.00 20.95 80 ILE A O 1
ATOM 1324 N N . GLU A 1 83 ? 10.228 -20.148 0.992 1.00 18.49 81 GLU A N 1
ATOM 1325 C CA . GLU A 1 83 ? 10.026 -21.210 0.026 1.00 18.34 81 GLU A CA 1
ATOM 1326 C C . GLU A 1 83 ? 8.579 -21.178 -0.477 1.00 19.04 81 GLU A C 1
ATOM 1327 O O . GLU A 1 83 ? 7.667 -20.854 0.274 1.00 19.42 81 GLU A O 1
ATOM 1339 N N . VAL A 1 84 ? 8.365 -21.555 -1.745 1.00 17.50 82 VAL A N 1
ATOM 1340 C CA . VAL A 1 84 ? 7.024 -21.626 -2.310 1.00 18.20 82 VAL A CA 1
ATOM 1341 C C . VAL A 1 84 ? 6.405 -22.951 -1.887 1.00 21.94 82 VAL A C 1
ATOM 1342 O O . VAL A 1 84 ? 7.013 -24.001 -2.111 1.00 24.73 82 VAL A O 1
ATOM 1355 N N . HIS A 1 85 ? 5.201 -22.923 -1.288 1.00 17.58 83 HIS A N 1
ATOM 1356 C CA . HIS A 1 85 ? 4.512 -24.147 -0.906 1.00 17.61 83 HIS A CA 1
ATOM 1357 C C . HIS A 1 85 ? 3.437 -24.486 -1.948 1.00 21.06 83 HIS A C 1
ATOM 1358 O O . HIS A 1 85 ? 3.310 -25.646 -2.330 1.00 21.19 83 HIS A O 1
ATOM 1373 N N . ASN A 1 86 ? 2.631 -23.493 -2.368 1.00 18.15 84 ASN A N 1
ATOM 1374 C CA . ASN A 1 86 ? 1.604 -23.727 -3.371 1.00 17.93 84 ASN A CA 1
ATOM 1375 C C . ASN A 1 86 ? 1.404 -22.432 -4.130 1.00 19.82 84 ASN A C 1
ATOM 1376 O O . ASN A 1 86 ? 0.879 -21.479 -3.570 1.00 18.94 84 ASN A O 1
ATOM 1387 N N . LYS A 1 87 ? 1.778 -22.424 -5.402 1.00 18.66 85 LYS A N 1
ATOM 1388 C CA . LYS A 1 87 ? 1.615 -21.248 -6.256 1.00 18.63 85 LYS A CA 1
ATOM 1389 C C . LYS A 1 87 ? 0.360 -21.278 -7.138 1.00 20.34 85 LYS A C 1
ATOM 1390 O O . LYS A 1 87 ? 0.204 -20.395 -7.970 1.00 19.01 85 LYS A O 1
ATOM 1409 N N . GLY A 1 88 ? -0.464 -22.312 -7.040 1.00 20.71 86 GLY A N 1
ATOM 1410 C CA . GLY A 1 88 ? -1.662 -22.389 -7.868 1.00 20.51 86 GLY A CA 1
ATOM 1411 C C . GLY A 1 88 ? -1.369 -22.331 -9.360 1.00 22.51 86 GLY A C 1
ATOM 1412 O O . GLY A 1 88 ? -0.428 -22.982 -9.802 1.00 22.41 86 GLY A O 1
ATOM 1416 N N . SER A 1 89 ? -2.112 -21.475 -10.125 1.00 21.82 87 SER A N 1
ATOM 1417 C CA . SER A 1 89 ? -1.948 -21.339 -11.581 1.00 22.57 87 SER A CA 1
ATOM 1418 C C . SER A 1 89 ? -0.831 -20.362 -11.968 1.00 22.20 87 SER A C 1
ATOM 1419 O O . SER A 1 89 ? -0.553 -20.186 -13.151 1.00 21.32 87 SER A O 1
ATOM 1427 N N . TRP A 1 90 ? -0.201 -19.689 -10.995 1.00 17.10 88 TRP A N 1
ATOM 1428 C CA . TRP A 1 90 ? 0.813 -18.700 -11.330 1.00 16.13 88 TRP A CA 1
ATOM 1429 C C . TRP A 1 90 ? 1.989 -19.299 -12.095 1.00 19.11 88 TRP A C 1
ATOM 1430 O O . TRP A 1 90 ? 2.380 -20.431 -11.834 1.00 19.07 88 TRP A O 1
ATOM 1451 N N . SER A 1 91 ? 2.547 -18.531 -13.038 1.00 15.67 89 SER A N 1
ATOM 1452 C CA . SER A 1 91 ? 3.722 -18.928 -13.791 1.00 14.16 89 SER A CA 1
ATOM 1453 C C . SER A 1 91 ? 4.936 -18.436 -13.005 1.00 16.69 89 SER A C 1
ATOM 1454 O O . SER A 1 91 ? 5.103 -17.223 -12.849 1.00 17.37 89 SER A O 1
ATOM 1462 N N . GLU A 1 92 ? 5.719 -19.361 -12.436 1.00 17.25 90 GLU A N 1
ATOM 1463 C CA . GLU A 1 92 ? 6.904 -19.038 -11.649 1.00 17.10 90 GLU A CA 1
ATOM 1464 C C . GLU A 1 92 ? 8.074 -18.990 -12.634 1.00 18.90 90 GLU A C 1
ATOM 1465 O O . GLU A 1 92 ? 8.428 -20.020 -13.215 1.00 20.17 90 GLU A O 1
ATOM 1477 N N . GLU A 1 93 ? 8.634 -17.788 -12.863 1.00 16.33 91 GLU A N 1
ATOM 1478 C CA . GLU A 1 93 ? 9.598 -17.541 -13.932 1.00 16.09 91 GLU A CA 1
ATOM 1479 C C . GLU A 1 93 ? 10.927 -17.028 -13.423 1.00 18.97 91 GLU A C 1
ATOM 1480 O O . GLU A 1 93 ? 11.043 -16.650 -12.262 1.00 16.81 91 GLU A O 1
ATOM 1492 N N . ASN A 1 94 ? 11.938 -17.016 -14.292 1.00 18.41 92 ASN A N 1
ATOM 1493 C CA . ASN A 1 94 ? 13.272 -16.521 -13.938 1.00 18.01 92 ASN A CA 1
ATOM 1494 C C . ASN A 1 94 ? 13.745 -17.140 -12.600 1.00 20.96 92 ASN A C 1
ATOM 1495 O O . ASN A 1 94 ? 14.190 -16.434 -11.705 1.00 19.96 92 ASN A O 1
ATOM 1506 N N . THR A 1 95 ? 13.639 -18.460 -12.491 1.00 20.30 93 THR A N 1
ATOM 1507 C CA . THR A 1 95 ? 13.910 -19.190 -11.257 1.00 20.91 93 THR A CA 1
ATOM 1508 C C . THR A 1 95 ? 15.369 -19.164 -10.793 1.00 24.51 93 THR A C 1
ATOM 1509 O O . THR A 1 95 ? 15.626 -19.439 -9.630 1.00 26.05 93 THR A O 1
ATOM 1520 N N . GLY A 1 96 ? 16.288 -18.794 -11.671 1.00 22.12 94 GLY A N 1
ATOM 1521 C CA . GLY A 1 96 ? 17.703 -18.695 -11.325 1.00 23.41 94 GLY A CA 1
ATOM 1522 C C . GLY A 1 96 ? 18.069 -17.462 -10.515 1.00 27.30 94 GLY A C 1
ATOM 1523 O O . GLY A 1 96 ? 19.188 -17.380 -10.009 1.00 26.53 94 GLY A O 1
ATOM 1527 N N . ASP A 1 97 ? 17.171 -16.464 -10.405 1.00 22.73 95 ASP A N 1
ATOM 1528 C CA . ASP A 1 97 ? 17.452 -15.268 -9.605 1.00 22.82 95 ASP A CA 1
ATOM 1529 C C . ASP A 1 97 ? 17.643 -15.702 -8.153 1.00 27.62 95 ASP A C 1
ATOM 1530 O O . ASP A 1 97 ? 16.850 -16.495 -7.657 1.00 29.47 95 ASP A O 1
ATOM 1539 N N . ASN A 1 98 ? 18.717 -15.266 -7.502 1.00 28.44 96 ASN A N 1
ATOM 1540 C CA . ASN A 1 98 ? 18.993 -15.687 -6.120 1.00 28.31 96 ASN A CA 1
ATOM 1541 C C . ASN A 1 98 ? 18.192 -14.916 -5.088 1.00 30.76 96 ASN A C 1
ATOM 1542 O O . ASN A 1 98 ? 18.087 -15.394 -3.957 1.00 31.75 96 ASN A O 1
ATOM 1553 N N . ASP A 1 99 ? 17.645 -13.726 -5.439 1.00 25.30 97 ASP A N 1
ATOM 1554 C CA . ASP A 1 99 ? 17.008 -12.858 -4.472 1.00 23.86 97 ASP A CA 1
ATOM 1555 C C . ASP A 1 99 ? 15.505 -12.779 -4.528 1.00 22.70 97 ASP A C 1
ATOM 1556 O O . ASP A 1 99 ? 14.925 -12.503 -3.486 1.00 20.91 97 ASP A O 1
ATOM 1565 N N . SER A 1 100 ? 14.868 -12.973 -5.695 1.00 18.88 98 SER A N 1
ATOM 1566 C CA . SER A 1 100 ? 13.416 -12.810 -5.797 1.00 17.89 98 SER A CA 1
ATOM 1567 C C . SER A 1 100 ? 12.730 -13.890 -6.600 1.00 19.19 98 SER A C 1
ATOM 1568 O O . SER A 1 100 ? 13.268 -14.335 -7.614 1.00 19.59 98 SER A O 1
ATOM 1576 N N . TYR A 1 101 ? 11.500 -14.261 -6.174 1.00 15.76 99 TYR A N 1
ATOM 1577 C CA . TYR A 1 101 ? 10.569 -15.087 -6.930 1.00 16.48 99 TYR A CA 1
ATOM 1578 C C . TYR A 1 101 ? 9.785 -14.135 -7.849 1.00 16.32 99 TYR A C 1
ATOM 1579 O O . TYR A 1 101 ? 9.498 -12.996 -7.473 1.00 15.94 99 TYR A O 1
ATOM 1598 N N . PHE A 1 102 ? 9.485 -14.601 -9.059 1.00 15.44 100 PHE A N 1
ATOM 1599 C CA . PHE A 1 102 ? 8.684 -13.882 -10.033 1.00 14.80 100 PHE A CA 1
ATOM 1600 C C . PHE A 1 102 ? 7.508 -14.768 -10.386 1.00 16.55 100 PHE A C 1
ATOM 1601 O O . PHE A 1 102 ? 7.697 -15.864 -10.908 1.00 17.03 100 PHE A O 1
ATOM 1618 N N . PHE A 1 103 ? 6.305 -14.300 -10.103 1.00 14.11 101 PHE A N 1
ATOM 1619 C CA . PHE A 1 103 ? 5.059 -14.996 -10.418 1.00 14.41 101 PHE A CA 1
ATOM 1620 C C . PHE A 1 103 ? 4.285 -14.127 -11.398 1.00 14.43 101 PHE A C 1
ATOM 1621 O O . PHE A 1 103 ? 4.029 -12.938 -11.091 1.00 15.52 101 PHE A O 1
ATOM 1638 N N . LEU A 1 104 ? 3.984 -14.646 -12.591 1.00 14.33 102 LEU A N 1
ATOM 1639 C CA . LEU A 1 104 ? 3.271 -13.897 -13.618 1.00 12.44 102 LEU A CA 1
ATOM 1640 C C . LEU A 1 104 ? 1.983 -14.640 -13.990 1.00 13.43 102 LEU A C 1
ATOM 1641 O O . LEU A 1 104 ? 1.908 -15.875 -13.928 1.00 13.76 102 LEU A O 1
ATOM 1657 N N . LYS A 1 105 ? 0.990 -13.881 -14.438 1.00 13.20 103 LYS A N 1
ATOM 1658 C CA . LYS A 1 105 ? -0.216 -14.462 -14.997 1.00 14.06 103 LYS A CA 1
ATOM 1659 C C . LYS A 1 105 ? -0.699 -13.585 -16.117 1.00 14.03 103 LYS A C 1
ATOM 1660 O O . LYS A 1 105 ? -1.281 -12.528 -15.864 1.00 14.50 103 LYS A O 1
ATOM 1679 N N . GLY A 1 106 ? -0.478 -14.024 -17.351 1.00 13.72 104 GLY A N 1
ATOM 1680 C CA . GLY A 1 106 ? -0.957 -13.308 -18.518 1.00 14.75 104 GLY A CA 1
ATOM 1681 C C . GLY A 1 106 ? -2.363 -13.782 -18.757 1.00 16.70 104 GLY A C 1
ATOM 1682 O O . GLY A 1 106 ? -2.546 -14.960 -19.077 1.00 18.86 104 GLY A O 1
ATOM 1686 N N . TYR A 1 107 ? -3.347 -12.883 -18.584 1.00 14.41 105 TYR A N 1
ATOM 1687 C CA . TYR A 1 107 ? -4.767 -13.235 -18.646 1.00 14.36 105 TYR A CA 1
ATOM 1688 C C . TYR A 1 107 ? -5.572 -12.558 -19.748 1.00 17.18 105 TYR A C 1
ATOM 1689 O O . TYR A 1 107 ? -6.776 -12.824 -19.887 1.00 17.40 105 TYR A O 1
ATOM 1707 N N . LYS A 1 108 ? -4.948 -11.647 -20.490 1.00 14.78 106 LYS A N 1
ATOM 1708 C CA . LYS A 1 108 ? -5.621 -10.922 -21.561 1.00 14.22 106 LYS A CA 1
ATOM 1709 C C . LYS A 1 108 ? -4.593 -10.614 -22.625 1.00 15.34 106 LYS A C 1
ATOM 1710 O O . LYS A 1 108 ? -3.525 -10.105 -22.297 1.00 14.35 106 LYS A O 1
ATOM 1729 N N . TRP A 1 109 ? -4.896 -10.926 -23.878 1.00 14.29 107 TRP A N 1
ATOM 1730 C CA . TRP A 1 109 ? -3.987 -10.656 -24.979 1.00 14.89 107 TRP A CA 1
ATOM 1731 C C . TRP A 1 109 ? -4.756 -10.493 -26.270 1.00 16.25 107 TRP A C 1
ATOM 1732 O O . TRP A 1 109 ? -5.847 -11.072 -26.415 1.00 16.68 107 TRP A O 1
ATOM 1753 N N . ASP A 1 110 ? -4.215 -9.685 -27.208 1.00 15.08 108 ASP A N 1
ATOM 1754 C CA . ASP A 1 110 ? -4.797 -9.510 -28.540 1.00 16.68 108 ASP A CA 1
ATOM 1755 C C . ASP A 1 110 ? -6.238 -9.048 -28.476 1.00 18.13 108 ASP A C 1
ATOM 1756 O O . ASP A 1 110 ? -7.005 -9.328 -29.395 1.00 18.65 108 ASP A O 1
ATOM 1765 N N . GLN A 1 111 ? -6.632 -8.369 -27.394 1.00 14.90 109 GLN A N 1
ATOM 1766 C CA . GLN A 1 111 ? -8.036 -7.982 -27.258 1.00 14.56 109 GLN A CA 1
ATOM 1767 C C . GLN A 1 111 ? -8.286 -6.636 -27.907 1.00 18.29 109 GLN A C 1
ATOM 1768 O O . GLN A 1 111 ? -7.839 -5.603 -27.403 1.00 17.58 109 GLN A O 1
ATOM 1782 N N . ARG A 1 112 ? -9.063 -6.629 -29.005 1.00 16.05 110 ARG A N 1
ATOM 1783 C CA . ARG A 1 112 ? -9.439 -5.393 -29.676 1.00 17.13 110 ARG A CA 1
ATOM 1784 C C . ARG A 1 112 ? -10.398 -4.609 -28.771 1.00 20.60 110 ARG A C 1
ATOM 1785 O O . ARG A 1 112 ? -11.332 -5.178 -28.198 1.00 20.23 110 ARG A O 1
ATOM 1806 N N . ALA A 1 113 ? -10.133 -3.307 -28.627 1.00 19.27 111 ALA A N 1
ATOM 1807 C CA . ALA A 1 113 ? -10.903 -2.424 -27.770 1.00 19.94 111 ALA A CA 1
ATOM 1808 C C . ALA A 1 113 ? -11.070 -1.077 -28.425 1.00 21.09 111 ALA A C 1
ATOM 1809 O O . ALA A 1 113 ? -10.228 -0.685 -29.217 1.00 21.45 111 ALA A O 1
ATOM 1817 N N . PHE A 1 114 ? -12.183 -0.392 -28.140 1.00 21.51 112 PHE A N 1
ATOM 1818 C CA . PHE A 1 114 ? -12.460 0.930 -28.693 1.00 24.08 112 PHE A CA 1
ATOM 1819 C C . PHE A 1 114 ? -12.661 1.997 -27.654 1.00 29.73 112 PHE A C 1
ATOM 1820 O O . PHE A 1 114 ? -12.400 3.178 -27.907 1.00 32.01 112 PHE A O 1
ATOM 1837 N N . ASP A 1 115 ? -13.214 1.612 -26.540 1.00 25.25 113 ASP A N 1
ATOM 1838 C CA . ASP A 1 115 ? -13.691 2.563 -25.567 1.00 25.33 113 ASP A CA 1
ATOM 1839 C C . ASP A 1 115 ? -12.649 3.423 -24.874 1.00 25.39 113 ASP A C 1
ATOM 1840 O O . ASP A 1 115 ? -11.495 3.054 -24.660 1.00 22.20 113 ASP A O 1
ATOM 1849 N N . THR A 1 116 ? -13.125 4.601 -24.501 1.00 24.19 114 THR A N 1
ATOM 1850 C CA . THR A 1 116 ? -12.372 5.643 -23.866 1.00 22.24 114 THR A CA 1
ATOM 1851 C C . THR A 1 116 ? -11.511 5.144 -22.752 1.00 23.27 114 THR A C 1
ATOM 1852 O O . THR A 1 116 ? -11.990 4.452 -21.860 1.00 24.53 114 THR A O 1
ATOM 1863 N N . ALA A 1 117 ? -10.221 5.481 -22.803 1.00 18.36 115 ALA A N 1
ATOM 1864 C CA . ALA A 1 117 ? -9.319 5.063 -21.768 1.00 18.64 115 ALA A CA 1
ATOM 1865 C C . ALA A 1 117 ? -8.049 5.862 -21.859 1.00 19.53 115 ALA A C 1
ATOM 1866 O O . ALA A 1 117 ? -7.622 6.216 -22.953 1.00 19.39 115 ALA A O 1
ATOM 1873 N N . ASN A 1 118 ? -7.408 6.069 -20.712 1.00 17.35 116 ASN A N 1
ATOM 1874 C CA . ASN A 1 118 ? -6.088 6.665 -20.634 1.00 17.01 116 ASN A CA 1
ATOM 1875 C C . ASN A 1 118 ? -5.107 5.517 -20.933 1.00 17.65 116 ASN A C 1
ATOM 1876 O O . ASN A 1 118 ? -5.048 4.515 -20.217 1.00 18.40 116 ASN A O 1
ATOM 1887 N N . LEU A 1 119 ? -4.352 5.661 -22.025 1.00 16.80 117 LEU A N 1
ATOM 1888 C CA . LEU A 1 119 ? -3.458 4.610 -22.505 1.00 16.76 117 LEU A CA 1
ATOM 1889 C C . LEU A 1 119 ? -2.027 4.744 -21.983 1.00 19.32 117 LEU A C 1
ATOM 1890 O O . LEU A 1 119 ? -1.159 3.981 -22.398 1.00 18.39 117 LEU A O 1
ATOM 1906 N N . CYS A 1 120 ? -1.753 5.732 -21.137 1.00 17.74 118 CYS A N 1
ATOM 1907 C CA . CYS A 1 120 ? -0.422 5.875 -20.594 1.00 19.00 118 CYS A CA 1
ATOM 1908 C C . CYS A 1 120 ? -0.451 6.713 -19.340 1.00 19.65 118 CYS A C 1
ATOM 1909 O O . CYS A 1 120 ? 0.138 7.805 -19.285 1.00 21.90 118 CYS A O 1
ATOM 1916 N N . GLN A 1 121 ? -1.126 6.206 -18.316 1.00 17.88 119 GLN A N 1
ATOM 1917 C CA . GLN A 1 121 ? -1.175 6.933 -17.054 1.00 16.75 119 GLN A CA 1
ATOM 1918 C C . GLN A 1 121 ? 0.252 7.099 -16.496 1.00 22.67 119 GLN A C 1
ATOM 1919 O O . GLN A 1 121 ? 1.097 6.203 -16.646 1.00 22.07 119 GLN A O 1
ATOM 1933 N N . LYS A 1 122 ? 0.535 8.273 -15.929 1.00 21.73 120 LYS A N 1
ATOM 1934 C CA . LYS A 1 122 ? 1.871 8.614 -15.450 1.00 21.61 120 LYS A CA 1
ATOM 1935 C C . LYS A 1 122 ? 2.134 8.129 -14.047 1.00 22.89 120 LYS A C 1
ATOM 1936 O O . LYS A 1 122 ? 1.191 7.959 -13.281 1.00 20.59 120 LYS A O 1
ATOM 1955 N N . PRO A 1 123 ? 3.415 7.996 -13.636 1.00 23.40 121 PRO A N 1
ATOM 1956 C CA . PRO A 1 123 ? 3.688 7.606 -12.243 1.00 23.87 121 PRO A CA 1
ATOM 1957 C C . PRO A 1 123 ? 2.981 8.497 -11.211 1.00 23.99 121 PRO A C 1
ATOM 1958 O O . PRO A 1 123 ? 2.888 9.732 -11.371 1.00 23.64 121 PRO A O 1
ATOM 1969 N N . GLY A 1 124 ? 2.388 7.843 -10.225 1.00 23.84 122 GLY A N 1
ATOM 1970 C CA . GLY A 1 124 ? 1.621 8.496 -9.182 1.00 22.95 122 GLY A CA 1
ATOM 1971 C C . GLY A 1 124 ? 0.135 8.568 -9.462 1.00 24.15 122 GLY A C 1
ATOM 1972 O O . GLY A 1 124 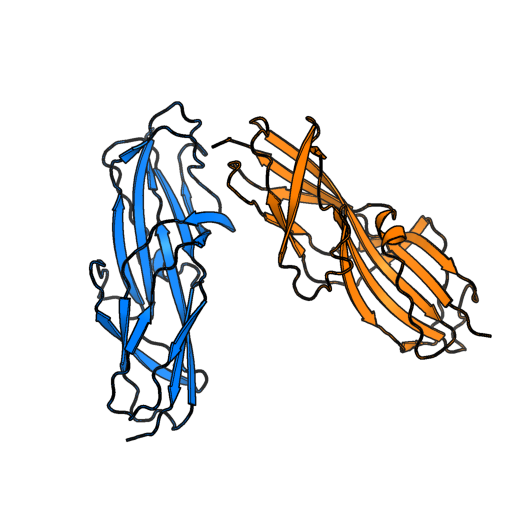? -0.623 8.800 -8.526 1.00 23.89 122 GLY A O 1
ATOM 1976 N N . GLU A 1 125 ? -0.307 8.377 -10.732 1.00 20.39 123 GLU A N 1
ATOM 1977 C CA . GLU A 1 125 ? -1.734 8.363 -11.040 1.00 19.79 123 GLU A CA 1
ATOM 1978 C C . GLU A 1 125 ? -2.325 7.033 -10.592 1.00 22.89 123 GLU A C 1
ATOM 1979 O O . GLU A 1 125 ? -1.595 6.055 -10.413 1.00 21.90 123 GLU A O 1
ATOM 1991 N N . THR A 1 126 ? -3.637 7.001 -10.366 1.00 20.27 124 THR A N 1
ATOM 1992 C CA . THR A 1 126 ? -4.275 5.803 -9.850 1.00 19.62 124 THR A CA 1
ATOM 1993 C C . THR A 1 126 ? -5.406 5.286 -10.708 1.00 21.85 124 THR A C 1
ATOM 1994 O O . THR A 1 126 ? -5.963 5.995 -11.551 1.00 20.91 124 THR A O 1
ATOM 2005 N N . THR A 1 127 ? -5.739 4.012 -10.460 1.00 19.32 125 THR A N 1
ATOM 2006 C CA . THR A 1 127 ? -6.896 3.346 -11.033 1.00 19.85 125 THR A CA 1
ATOM 2007 C C . THR A 1 127 ? -7.346 2.257 -10.080 1.00 22.45 125 THR A C 1
ATOM 2008 O O . THR A 1 127 ? -6.560 1.817 -9.250 1.00 22.69 125 THR A O 1
ATOM 2019 N N . ARG A 1 128 ? -8.596 1.826 -10.196 1.00 19.33 126 ARG A N 1
ATOM 2020 C CA . ARG A 1 128 ? -9.090 0.714 -9.404 1.00 19.30 126 ARG A CA 1
ATOM 2021 C C . ARG A 1 128 ? -8.883 -0.562 -10.220 1.00 20.51 126 ARG A C 1
ATOM 2022 O O . ARG A 1 128 ? -9.365 -0.642 -11.348 1.00 21.89 126 ARG A O 1
ATOM 2043 N N . LEU A 1 129 ? -8.137 -1.536 -9.680 1.00 19.45 127 LEU A N 1
ATOM 2044 C CA . LEU A 1 129 ? -7.947 -2.840 -10.321 1.00 17.84 127 LEU A CA 1
ATOM 2045 C C . LEU A 1 129 ? -8.980 -3.777 -9.702 1.00 19.47 127 LEU A C 1
ATOM 2046 O O . LEU A 1 129 ? -8.898 -4.058 -8.508 1.00 20.07 127 LEU A O 1
ATOM 2062 N N . THR A 1 130 ? -9.919 -4.269 -10.514 1.00 17.29 128 THR A N 1
ATOM 2063 C CA . THR A 1 130 ? -10.996 -5.139 -10.046 1.00 17.13 128 THR A CA 1
ATOM 2064 C C . THR A 1 130 ? -10.668 -6.618 -10.095 1.00 20.32 128 THR A C 1
ATOM 2065 O O . THR A 1 130 ? -11.393 -7.398 -9.487 1.00 20.18 128 THR A O 1
ATOM 2076 N N . GLU A 1 131 ? -9.555 -6.997 -10.745 1.00 17.20 129 GLU A N 1
ATOM 2077 C CA . GLU A 1 131 ? -9.158 -8.385 -10.940 1.00 16.95 129 GLU A CA 1
ATOM 2078 C C . GLU A 1 131 ? -8.850 -9.095 -9.643 1.00 19.62 129 GLU A C 1
ATOM 2079 O O . GLU A 1 131 ? -8.255 -8.522 -8.731 1.00 18.68 129 GLU A O 1
ATOM 2091 N N . LYS A 1 132 ? -9.180 -10.378 -9.609 1.00 16.47 130 LYS A N 1
ATOM 2092 C CA . LYS A 1 132 ? -8.843 -11.272 -8.509 1.00 16.96 130 LYS A CA 1
ATOM 2093 C C . LYS A 1 132 ? -7.963 -12.378 -9.063 1.00 18.25 130 LYS A C 1
ATOM 2094 O O . LYS A 1 132 ? -8.200 -12.883 -10.149 1.00 17.22 130 LYS A O 1
ATOM 2113 N N . PHE A 1 133 ? -6.892 -12.690 -8.371 1.00 16.25 131 PHE A N 1
ATOM 2114 C CA . PHE A 1 133 ? -6.004 -13.783 -8.755 1.00 16.31 131 PHE A CA 1
ATOM 2115 C C . PHE A 1 133 ? -5.860 -14.723 -7.590 1.00 19.08 131 PHE A C 1
ATOM 2116 O O . PHE A 1 133 ? -6.241 -14.417 -6.463 1.00 17.18 131 PHE A O 1
ATOM 2133 N N . ASP A 1 134 ? -5.283 -15.873 -7.872 1.00 17.29 132 ASP A N 1
ATOM 2134 C CA . ASP A 1 134 ? -5.111 -16.909 -6.887 1.00 16.22 132 ASP A CA 1
ATOM 2135 C C . ASP A 1 134 ? -4.160 -16.538 -5.771 1.00 17.15 132 ASP A C 1
ATOM 2136 O O . ASP A 1 134 ? -3.228 -15.746 -5.975 1.00 16.26 132 ASP A O 1
ATOM 2145 N N . ASP A 1 135 ? -4.368 -17.171 -4.613 1.00 16.32 133 ASP A N 1
ATOM 2146 C CA . ASP A 1 135 ? -3.479 -17.031 -3.476 1.00 16.04 133 ASP A CA 1
ATOM 2147 C C . ASP A 1 135 ? -2.137 -17.695 -3.811 1.00 17.03 133 ASP A C 1
ATOM 2148 O O . ASP A 1 135 ? -2.070 -18.554 -4.699 1.00 18.10 133 ASP A O 1
ATOM 2157 N N . ILE A 1 136 ? -1.093 -17.311 -3.083 1.00 15.45 134 ILE A N 1
ATOM 2158 C CA . ILE A 1 136 ? 0.210 -17.968 -3.130 1.00 14.83 134 ILE A CA 1
ATOM 2159 C C . ILE A 1 136 ? 0.528 -18.317 -1.673 1.00 17.68 134 ILE A C 1
ATOM 2160 O O . ILE A 1 136 ? 0.469 -17.442 -0.805 1.00 17.29 134 ILE A O 1
ATOM 2176 N N . ILE A 1 137 ? 0.837 -19.598 -1.407 1.00 15.97 135 ILE A N 1
ATOM 2177 C CA . ILE A 1 137 ? 1.180 -20.080 -0.071 1.00 15.85 135 ILE A CA 1
ATOM 2178 C C . ILE A 1 137 ? 2.663 -20.279 -0.007 1.00 17.38 135 ILE A C 1
ATOM 2179 O O . ILE A 1 137 ? 3.235 -20.957 -0.861 1.00 17.66 135 ILE A O 1
ATOM 2195 N N . PHE A 1 138 ? 3.300 -19.629 0.978 1.00 16.12 136 PHE A N 1
ATOM 2196 C CA . PHE A 1 138 ? 4.734 -19.762 1.200 1.00 16.09 136 PHE A CA 1
ATOM 2197 C C . PHE A 1 138 ? 4.974 -20.493 2.521 1.00 19.10 136 PHE A C 1
ATOM 2198 O O . PHE A 1 138 ? 4.078 -20.599 3.353 1.00 18.43 136 PHE A O 1
ATOM 2215 N N . LYS A 1 139 ? 6.186 -20.998 2.687 1.00 18.57 137 LYS A N 1
ATOM 2216 C CA . LYS A 1 139 ? 6.652 -21.626 3.919 1.00 18.57 137 LYS A CA 1
ATOM 2217 C C . LYS A 1 139 ? 8.030 -21.091 4.246 1.00 22.26 137 LYS A C 1
ATOM 2218 O O . LYS A 1 139 ? 8.735 -20.591 3.361 1.00 21.06 137 LYS A O 1
ATOM 2237 N N . VAL A 1 140 ? 8.362 -21.080 5.540 1.00 18.35 138 VAL A N 1
ATOM 2238 C CA . VAL A 1 140 ? 9.587 -20.453 6.015 1.00 18.32 138 VAL A CA 1
ATOM 2239 C C . VAL A 1 140 ? 10.511 -21.425 6.694 1.00 20.73 138 VAL A C 1
ATOM 2240 O O . VAL A 1 140 ? 10.104 -22.104 7.621 1.00 20.66 138 VAL A O 1
ATOM 2253 N N . ALA A 1 141 ? 11.771 -21.453 6.279 1.00 19.90 139 ALA A N 1
ATOM 2254 C CA . ALA A 1 141 ? 12.781 -22.244 6.963 1.00 19.06 139 ALA A CA 1
ATOM 2255 C C . ALA A 1 141 ? 13.520 -21.304 7.913 1.00 20.93 139 ALA A C 1
ATOM 2256 O O . ALA A 1 141 ? 14.014 -20.256 7.482 1.00 20.17 139 ALA A O 1
ATOM 2263 N N . LEU A 1 142 ? 13.573 -21.658 9.203 1.00 18.92 140 LEU A N 1
ATOM 2264 C CA . LEU A 1 142 ? 14.251 -20.860 10.208 1.00 18.99 140 LEU A CA 1
ATOM 2265 C C . LEU A 1 142 ? 15.676 -21.371 10.404 1.00 19.11 140 LEU A C 1
ATOM 2266 O O . LEU A 1 142 ? 15.900 -22.584 10.394 1.00 18.53 140 LEU A O 1
ATOM 2282 N N . PRO A 1 143 ? 16.658 -20.485 10.629 1.00 16.51 141 PRO A N 1
ATOM 2283 C CA . PRO A 1 143 ? 18.015 -20.965 10.894 1.00 17.14 141 PRO A CA 1
ATOM 2284 C C . PRO A 1 143 ? 18.091 -21.498 12.323 1.00 18.55 141 PRO A C 1
ATOM 2285 O O . PRO A 1 143 ? 17.401 -20.973 13.225 1.00 17.61 141 PRO A O 1
ATOM 2296 N N . ALA A 1 144 ? 18.896 -22.548 12.551 1.00 17.24 142 ALA A N 1
ATOM 2297 C CA . ALA A 1 144 ? 18.939 -23.214 13.851 1.00 17.92 142 ALA A CA 1
ATOM 2298 C C . ALA A 1 144 ? 19.443 -22.344 14.986 1.00 21.02 142 ALA A C 1
ATOM 2299 O O . ALA A 1 144 ? 19.163 -22.645 16.145 1.00 20.94 142 ALA A O 1
ATOM 2306 N N . ASP A 1 145 ? 20.174 -21.260 14.668 1.00 17.89 143 ASP A N 1
ATOM 2307 C CA . ASP A 1 145 ? 20.678 -20.334 15.682 1.00 16.59 143 ASP A CA 1
ATOM 2308 C C . ASP A 1 145 ? 19.730 -19.152 15.899 1.00 17.17 143 ASP A C 1
ATOM 2309 O O . ASP A 1 145 ? 20.094 -18.227 16.612 1.00 18.11 143 ASP A O 1
ATOM 2318 N N . LEU A 1 146 ? 18.502 -19.188 15.345 1.00 14.73 144 LEU A N 1
ATOM 2319 C CA . LEU A 1 146 ? 17.553 -18.100 15.546 1.00 15.95 144 LEU A CA 1
ATOM 2320 C C . LEU A 1 146 ? 17.307 -17.942 17.056 1.00 18.06 144 LEU A C 1
ATOM 2321 O O . LEU A 1 146 ? 16.919 -18.909 17.714 1.00 17.15 144 LEU A O 1
ATOM 2337 N N . PRO A 1 147 ? 17.507 -16.753 17.627 1.00 17.88 145 PRO A N 1
ATOM 2338 C CA . PRO A 1 147 ? 17.245 -16.622 19.067 1.00 16.84 145 PRO A CA 1
ATOM 2339 C C . PRO A 1 147 ? 15.790 -16.951 19.413 1.00 17.16 145 PRO A C 1
ATOM 2340 O O . PRO A 1 147 ? 14.860 -16.703 18.633 1.00 16.12 145 PRO A O 1
ATOM 2351 N N . LEU A 1 148 ? 15.588 -17.483 20.607 1.00 17.36 146 LEU A N 1
ATOM 2352 C CA . LEU A 1 148 ? 14.239 -17.767 21.089 1.00 17.02 146 LEU A CA 1
ATOM 2353 C C . LEU A 1 148 ? 13.458 -16.492 21.219 1.00 18.32 146 LEU A C 1
ATOM 2354 O O . LEU A 1 148 ? 14.031 -15.438 21.514 1.00 19.11 146 LEU A O 1
ATOM 2370 N N . GLY A 1 149 ? 12.150 -16.606 21.032 1.00 15.01 147 GLY A N 1
ATOM 2371 C CA . GLY A 1 149 ? 11.225 -15.528 21.318 1.00 15.83 147 GLY A CA 1
ATOM 2372 C C . GLY A 1 149 ? 10.340 -15.101 20.188 1.00 14.59 147 GLY A C 1
ATOM 2373 O O . GLY A 1 149 ? 10.169 -15.813 19.196 1.00 15.07 147 GLY A O 1
ATOM 2377 N N . ASP A 1 150 ? 9.694 -13.930 20.370 1.00 16.40 148 ASP A N 1
ATOM 2378 C CA . ASP A 1 150 ? 8.694 -13.435 19.454 1.00 15.72 148 ASP A CA 1
ATOM 2379 C C . ASP A 1 150 ? 9.268 -12.840 18.178 1.00 16.04 148 ASP A C 1
ATOM 2380 O O . ASP A 1 150 ? 10.277 -12.169 18.284 1.00 19.34 148 ASP A O 1
ATOM 2389 N N . TYR A 1 151 ? 8.688 -13.124 17.026 1.00 15.17 149 TYR A N 1
ATOM 2390 C CA . TYR A 1 151 ? 9.106 -12.573 15.728 1.00 16.60 149 TYR A CA 1
ATOM 2391 C C . TYR A 1 151 ? 7.920 -11.949 15.016 1.00 19.24 149 TYR A C 1
ATOM 2392 O O . TYR A 1 151 ? 6.860 -12.544 14.945 1.00 18.46 149 TYR A O 1
ATOM 2410 N N . SER A 1 152 ? 8.106 -10.717 14.497 1.00 18.16 150 SER A N 1
ATOM 2411 C CA . SER A 1 152 ? 7.087 -10.001 13.762 1.00 19.27 150 SER A CA 1
ATOM 2412 C C . SER A 1 152 ? 7.833 -9.487 12.561 1.00 22.91 150 SER A C 1
ATOM 2413 O O . SER A 1 152 ? 8.575 -8.506 12.670 1.00 28.06 150 SER A O 1
ATOM 2421 N N . VAL A 1 153 ? 7.738 -10.211 11.450 1.00 19.12 151 VAL A N 1
ATOM 2422 C CA . VAL A 1 153 ? 8.548 -9.958 10.281 1.00 19.30 151 VAL A CA 1
ATOM 2423 C C . VAL A 1 153 ? 7.754 -9.281 9.209 1.00 18.03 151 VAL A C 1
ATOM 2424 O O . VAL A 1 153 ? 6.747 -9.826 8.756 1.00 17.81 151 VAL A O 1
ATOM 2437 N N . THR A 1 154 ? 8.165 -8.058 8.861 1.00 18.05 152 THR A N 1
ATOM 2438 C CA . THR A 1 154 ? 7.491 -7.292 7.816 1.00 16.82 152 THR A CA 1
ATOM 2439 C C . THR A 1 154 ? 8.129 -7.712 6.521 1.00 22.02 152 THR A C 1
ATOM 2440 O O . THR A 1 154 ? 9.332 -7.524 6.368 1.00 24.45 152 THR A O 1
ATOM 2451 N N . ILE A 1 155 ? 7.357 -8.314 5.609 1.00 19.44 153 ILE A N 1
ATOM 2452 C CA . ILE A 1 155 ? 7.895 -8.741 4.320 1.00 19.73 153 ILE A CA 1
ATOM 2453 C C . ILE A 1 155 ? 7.311 -7.821 3.238 1.00 23.67 153 ILE A C 1
ATOM 2454 O O . ILE A 1 155 ? 6.164 -8.029 2.821 1.00 22.55 153 ILE A O 1
ATOM 2470 N N . PRO A 1 156 ? 8.038 -6.781 2.792 1.00 22.21 154 PRO A N 1
ATOM 2471 C CA . PRO A 1 156 ? 7.530 -5.953 1.695 1.00 23.36 154 PRO A CA 1
ATOM 2472 C C . PRO A 1 156 ? 7.626 -6.715 0.367 1.00 26.41 154 PRO A C 1
ATOM 2473 O O . PRO A 1 156 ? 8.576 -7.468 0.156 1.00 25.41 154 PRO A O 1
ATOM 2484 N N . TYR A 1 157 ? 6.648 -6.538 -0.524 1.00 23.69 155 TYR A N 1
ATOM 2485 C CA . TYR A 1 157 ? 6.698 -7.207 -1.825 1.00 22.27 155 TYR A CA 1
ATOM 2486 C C . TYR A 1 157 ? 5.913 -6.409 -2.860 1.00 23.96 155 TYR A C 1
ATOM 2487 O O . TYR A 1 157 ? 5.117 -5.524 -2.513 1.00 23.60 155 TYR A O 1
ATOM 2505 N N . THR A 1 158 ? 6.148 -6.714 -4.145 1.00 21.16 156 THR A N 1
ATOM 2506 C CA . THR A 1 158 ? 5.460 -6.004 -5.221 1.00 20.15 156 THR A CA 1
ATOM 2507 C C . THR A 1 158 ? 4.374 -6.880 -5.785 1.00 24.08 156 THR A C 1
ATOM 2508 O O . THR A 1 158 ? 4.557 -8.081 -5.961 1.00 22.84 156 THR A O 1
ATOM 2519 N N . SER A 1 159 ? 3.229 -6.292 -6.060 1.00 21.21 157 SER A N 1
ATOM 2520 C CA . SER A 1 159 ? 2.165 -6.974 -6.790 1.00 19.01 157 SER A CA 1
ATOM 2521 C C . SER A 1 159 ? 1.447 -5.909 -7.604 1.00 22.06 157 SER A C 1
ATOM 2522 O O . SER A 1 159 ? 1.418 -4.735 -7.217 1.00 22.34 157 SER A O 1
ATOM 2530 N N . GLY A 1 160 ? 0.959 -6.299 -8.757 1.00 18.66 158 GLY A N 1
ATOM 2531 C CA . GLY A 1 160 ? 0.276 -5.352 -9.617 1.00 17.76 158 GLY A CA 1
ATOM 2532 C C . GLY A 1 160 ? 0.048 -5.896 -10.995 1.00 18.25 158 GLY A C 1
ATOM 2533 O O . GLY A 1 160 ? 0.286 -7.076 -11.249 1.00 15.54 158 GLY A O 1
ATOM 2537 N N . ILE A 1 161 ? -0.440 -5.036 -11.885 1.00 14.74 159 ILE A N 1
ATOM 2538 C CA . ILE A 1 161 ? -0.749 -5.444 -13.246 1.00 14.32 159 ILE A CA 1
ATOM 2539 C C . ILE A 1 161 ? -0.047 -4.563 -14.240 1.00 13.42 159 ILE A C 1
ATOM 2540 O O . ILE A 1 161 ? -0.107 -3.326 -14.162 1.00 14.86 159 ILE A O 1
ATOM 2556 N N . GLN A 1 162 ? 0.575 -5.222 -15.214 1.00 16.08 160 GLN A N 1
ATOM 2557 C CA . GLN A 1 162 ? 1.205 -4.634 -16.353 1.00 16.08 160 GLN A CA 1
ATOM 2558 C C . GLN A 1 162 ? 0.129 -4.547 -17.438 1.00 17.32 160 GLN A C 1
ATOM 2559 O O . GLN A 1 162 ? -0.378 -5.589 -17.870 1.00 16.32 160 GLN A O 1
ATOM 2573 N N A ARG A 1 163 ? -0.218 -3.324 -17.854 0.05 14.33 161 ARG A N 1
ATOM 2574 N N B ARG A 1 163 ? -0.250 -3.324 -17.867 0.95 16.07 161 ARG A N 1
ATOM 2575 C CA A ARG A 1 163 ? -1.214 -3.071 -18.887 0.05 14.11 161 ARG A CA 1
ATOM 2576 C CA B ARG A 1 163 ? -1.233 -3.128 -18.912 0.95 14.57 161 ARG A CA 1
ATOM 2577 C C A ARG A 1 163 ? -0.497 -2.613 -20.143 0.05 18.54 161 ARG A C 1
ATOM 2578 C C B ARG A 1 163 ? -0.510 -2.624 -20.135 0.95 16.27 161 ARG A C 1
ATOM 2579 O O A ARG A 1 163 ? 0.152 -1.572 -20.105 0.05 18.36 161 ARG A O 1
ATOM 2580 O O B ARG A 1 163 ? 0.135 -1.566 -20.074 0.95 17.07 161 ARG A O 1
ATOM 2621 N N . HIS A 1 164 ? -0.628 -3.361 -21.253 1.00 15.61 162 HIS A N 1
ATOM 2622 C CA . HIS A 1 164 ? 0.017 -3.044 -22.513 1.00 14.84 162 HIS A CA 1
ATOM 2623 C C . HIS A 1 164 ? -1.030 -2.753 -23.564 1.00 16.66 162 HIS A C 1
ATOM 2624 O O . HIS A 1 164 ? -1.863 -3.604 -23.853 1.00 15.59 162 HIS A O 1
ATOM 2640 N N . PHE A 1 165 ? -1.018 -1.509 -24.088 1.00 15.67 163 PHE A N 1
ATOM 2641 C CA . PHE A 1 165 ? -1.912 -1.050 -25.140 1.00 15.59 163 PHE A CA 1
ATOM 2642 C C . PHE A 1 165 ? -1.087 -0.904 -26.390 1.00 18.68 163 PHE A C 1
ATOM 2643 O O . PHE A 1 165 ? 0.027 -0.388 -26.316 1.00 19.06 163 PHE A O 1
ATOM 2660 N N . ALA A 1 166 ? -1.590 -1.398 -27.530 1.00 16.56 164 ALA A N 1
ATOM 2661 C CA . ALA A 1 166 ? -0.835 -1.326 -28.777 1.00 17.52 164 ALA A CA 1
ATOM 2662 C C . ALA A 1 166 ? -1.728 -1.021 -29.948 1.00 18.10 164 ALA A C 1
ATOM 2663 O O . ALA A 1 166 ? -2.938 -1.211 -29.902 1.00 17.56 164 ALA A O 1
ATOM 2670 N N . SER A 1 167 ? -1.093 -0.586 -31.038 1.00 17.04 165 SER A N 1
ATOM 2671 C CA . SER A 1 167 ? -1.826 -0.273 -32.249 1.00 16.76 165 SER A CA 1
ATOM 2672 C C . SER A 1 167 ? -2.163 -1.469 -33.112 1.00 21.84 165 SER A C 1
ATOM 2673 O O . SER A 1 167 ? -2.873 -1.285 -34.095 1.00 22.89 165 SER A O 1
ATOM 2681 N N . TYR A 1 168 ? -1.672 -2.684 -32.781 1.00 17.76 166 TYR A N 1
ATOM 2682 C CA . TYR A 1 168 ? -1.833 -3.829 -33.652 1.00 17.89 166 TYR A CA 1
ATOM 2683 C C . TYR A 1 168 ? -2.126 -5.094 -32.890 1.00 19.37 166 TYR A C 1
ATOM 2684 O O . TYR A 1 168 ? -1.808 -5.227 -31.697 1.00 19.25 166 TYR A O 1
ATOM 2702 N N . LEU A 1 169 ? -2.673 -6.052 -33.631 1.00 17.42 167 LEU A N 1
ATOM 2703 C CA . LEU A 1 169 ? -2.989 -7.403 -33.204 1.00 18.43 167 LEU A CA 1
ATOM 2704 C C . LEU A 1 169 ? -1.693 -8.203 -33.144 1.00 19.52 167 LEU A C 1
ATOM 2705 O O . LEU A 1 169 ? -0.888 -8.166 -34.064 1.00 18.83 167 LEU A O 1
ATOM 2721 N N . GLY A 1 170 ? -1.504 -8.938 -32.066 1.00 18.19 168 GLY A N 1
ATOM 2722 C CA . GLY A 1 170 ? -0.320 -9.757 -31.876 1.00 18.84 168 GLY A CA 1
ATOM 2723 C C . GLY A 1 170 ? 0.752 -9.104 -31.033 1.00 21.01 168 GLY A C 1
ATOM 2724 O O . GLY A 1 170 ? 1.878 -9.602 -31.006 1.00 20.57 168 GLY A O 1
ATOM 2728 N N . ALA A 1 171 ? 0.433 -7.986 -30.352 1.00 17.89 169 ALA A N 1
ATOM 2729 C CA . ALA A 1 171 ? 1.410 -7.249 -29.571 1.00 17.34 169 ALA A CA 1
ATOM 2730 C C . ALA A 1 171 ? 1.733 -7.972 -28.265 1.00 17.36 169 ALA A C 1
ATOM 2731 O O . ALA A 1 171 ? 0.828 -8.451 -27.579 1.00 17.37 169 ALA A O 1
ATOM 2738 N N . ARG A 1 172 ? 3.022 -8.067 -27.949 1.00 15.42 170 ARG A N 1
ATOM 2739 C CA . ARG A 1 172 ? 3.545 -8.775 -26.786 1.00 16.09 170 ARG A CA 1
ATOM 2740 C C . ARG A 1 172 ? 4.627 -7.956 -26.134 1.00 19.81 170 ARG A C 1
ATOM 2741 O O . ARG A 1 172 ? 5.518 -7.467 -26.813 1.00 19.97 170 ARG A O 1
ATOM 2762 N N . PHE A 1 173 ? 4.582 -7.845 -24.813 1.00 16.64 171 PHE A N 1
ATOM 2763 C CA . PHE A 1 173 ? 5.618 -7.178 -24.051 1.00 16.17 171 PHE A CA 1
ATOM 2764 C C . PHE A 1 173 ? 5.643 -7.775 -22.659 1.00 20.59 171 PHE A C 1
ATOM 2765 O O . PHE A 1 173 ? 4.591 -8.144 -22.116 1.00 20.09 171 PHE A O 1
ATOM 2782 N N . LYS A 1 174 ? 6.834 -7.863 -22.069 1.00 17.32 172 LYS A N 1
ATOM 2783 C CA . LYS A 1 174 ? 7.014 -8.271 -20.677 1.00 16.92 172 LYS A CA 1
ATOM 2784 C C . LYS A 1 174 ? 8.000 -7.321 -20.067 1.00 20.08 172 LYS A C 1
ATOM 2785 O O . LYS A 1 174 ? 9.084 -7.165 -20.614 1.00 18.92 172 LYS A O 1
ATOM 2804 N N . ILE A 1 175 ? 7.672 -6.730 -18.888 1.00 17.11 173 ILE A N 1
ATOM 2805 C CA . ILE A 1 175 ? 8.610 -5.852 -18.185 1.00 18.06 173 ILE A CA 1
ATOM 2806 C C . ILE A 1 175 ? 9.854 -6.734 -17.897 1.00 19.75 173 ILE A C 1
ATOM 2807 O O . ILE A 1 175 ? 9.689 -7.896 -17.479 1.00 19.07 173 ILE A O 1
ATOM 2823 N N . PRO A 1 176 ? 11.093 -6.248 -18.152 1.00 19.43 174 PRO A N 1
ATOM 2824 C CA . PRO A 1 176 ? 12.267 -7.060 -17.812 1.00 20.50 174 PRO A CA 1
ATOM 2825 C C . PRO A 1 176 ? 12.281 -7.461 -16.337 1.00 21.17 174 PRO A C 1
ATOM 2826 O O . PRO A 1 176 ? 11.915 -6.672 -15.465 1.00 19.54 174 PRO A O 1
ATOM 2837 N N . TYR A 1 177 ? 12.689 -8.687 -16.041 1.00 18.07 175 TYR A N 1
ATOM 2838 C CA . TYR A 1 177 ? 12.713 -9.123 -14.637 1.00 17.45 175 TYR A CA 1
ATOM 2839 C C . TYR A 1 177 ? 13.517 -8.192 -13.742 1.00 20.09 175 TYR A C 1
ATOM 2840 O O . TYR A 1 177 ? 13.101 -7.928 -12.620 1.00 19.36 175 TYR A O 1
ATOM 2858 N N . ASN A 1 178 ? 14.676 -7.700 -14.211 1.00 18.56 176 ASN A N 1
ATOM 2859 C CA . ASN A 1 178 ? 15.484 -6.826 -13.363 1.00 18.34 176 ASN A CA 1
ATOM 2860 C C . ASN A 1 178 ? 14.865 -5.451 -13.104 1.00 22.20 176 ASN A C 1
ATOM 2861 O O . ASN A 1 178 ? 15.211 -4.826 -12.103 1.00 21.92 176 ASN A O 1
ATOM 2872 N N . VAL A 1 179 ? 13.936 -4.991 -13.965 1.00 19.32 177 VAL A N 1
ATOM 2873 C CA . VAL A 1 179 ? 13.162 -3.789 -13.709 1.00 19.53 177 VAL A CA 1
ATOM 2874 C C . VAL A 1 179 ? 12.065 -4.174 -12.684 1.00 21.61 177 VAL A C 1
ATOM 2875 O O . VAL A 1 179 ? 11.892 -3.459 -11.719 1.00 19.48 177 VAL A O 1
ATOM 2888 N N . ALA A 1 180 ? 11.349 -5.302 -12.891 1.00 19.45 178 ALA A N 1
ATOM 2889 C CA . ALA A 1 180 ? 10.284 -5.735 -11.972 1.00 19.67 178 ALA A CA 1
ATOM 2890 C C . ALA A 1 180 ? 10.761 -5.884 -10.537 1.00 23.06 178 ALA A C 1
ATOM 2891 O O . ALA A 1 180 ? 10.038 -5.520 -9.600 1.00 23.65 178 ALA A O 1
ATOM 2898 N N . LYS A 1 181 ? 11.976 -6.407 -10.341 1.00 21.31 179 LYS A N 1
ATOM 2899 C CA . LYS A 1 181 ? 12.472 -6.557 -8.974 1.00 21.43 179 LYS A CA 1
ATOM 2900 C C . LYS A 1 181 ? 12.965 -5.283 -8.352 1.00 23.91 179 LYS A C 1
ATOM 2901 O O . LYS A 1 181 ? 13.249 -5.303 -7.164 1.00 25.25 179 LYS A O 1
ATOM 2920 N N . THR A 1 182 ? 12.971 -4.166 -9.096 1.00 21.41 180 THR A N 1
ATOM 2921 C CA . THR A 1 182 ? 13.347 -2.858 -8.595 1.00 24.48 180 THR A CA 1
ATOM 2922 C C . THR A 1 182 ? 12.156 -1.901 -8.665 1.00 33.04 180 THR A C 1
ATOM 2923 O O . THR A 1 182 ? 12.369 -0.705 -8.827 1.00 38.85 180 THR A O 1
ATOM 2934 N N . LEU A 1 183 ? 10.924 -2.432 -8.630 1.00 28.15 181 LEU A N 1
ATOM 2935 C CA . LEU A 1 183 ? 9.672 -1.655 -8.622 1.00 27.93 181 LEU A CA 1
ATOM 2936 C C . LEU A 1 183 ? 9.358 -1.438 -7.126 1.00 28.93 181 LEU A C 1
ATOM 2937 O O . LEU A 1 183 ? 9.647 -2.340 -6.343 1.00 28.67 181 LEU A O 1
ATOM 2953 N N . PRO A 1 184 ? 8.714 -0.324 -6.702 1.00 25.56 182 PRO A N 1
ATOM 2954 C CA . PRO A 1 184 ? 8.330 -0.187 -5.281 1.00 24.16 182 PRO A CA 1
ATOM 2955 C C . PRO A 1 184 ? 7.591 -1.402 -4.725 1.00 26.27 182 PRO A C 1
ATOM 2956 O O . PRO A 1 184 ? 6.738 -1.965 -5.403 1.00 24.19 182 PRO A O 1
ATOM 2967 N N . ARG A 1 185 ? 7.969 -1.856 -3.529 1.00 23.97 183 ARG A N 1
ATOM 2968 C CA . ARG A 1 185 ? 7.383 -3.010 -2.880 1.00 24.19 183 ARG A CA 1
ATOM 2969 C C . ARG A 1 185 ? 6.364 -2.447 -1.931 1.00 28.73 183 ARG A C 1
ATOM 2970 O O . ARG A 1 185 ? 6.659 -2.196 -0.768 1.00 28.13 183 ARG A O 1
ATOM 2991 N N . GLU A 1 186 ? 5.175 -2.170 -2.466 1.00 22.93 184 GLU A N 1
ATOM 2992 C CA . GLU A 1 186 ? 4.110 -1.472 -1.740 1.00 20.58 184 GLU A CA 1
ATOM 2993 C C . GLU A 1 186 ? 3.210 -2.343 -0.904 1.00 23.71 184 GLU A C 1
ATOM 2994 O O . GLU A 1 186 ? 2.523 -1.822 -0.016 1.00 23.47 184 GLU A O 1
ATOM 3006 N N . ASN A 1 187 ? 3.223 -3.655 -1.136 1.00 20.29 185 ASN A N 1
ATOM 3007 C CA . ASN A 1 187 ? 2.466 -4.583 -0.329 1.00 21.46 185 ASN A CA 1
ATOM 3008 C C . ASN A 1 187 ? 3.320 -4.997 0.856 1.00 24.97 185 ASN A C 1
ATOM 3009 O O . ASN A 1 187 ? 4.557 -4.962 0.764 1.00 23.54 185 ASN A O 1
ATOM 3020 N N . GLU A 1 188 ? 2.676 -5.405 1.952 1.00 22.22 186 GLU A N 1
ATOM 3021 C CA . GLU A 1 188 ? 3.361 -5.932 3.130 1.00 21.98 186 GLU A CA 1
ATOM 3022 C C . GLU A 1 188 ? 2.639 -7.138 3.685 1.00 24.56 186 GLU A C 1
ATOM 3023 O O . GLU A 1 188 ? 1.418 -7.118 3.799 1.00 23.71 186 GLU A O 1
ATOM 3035 N N . MET A 1 189 ? 3.381 -8.192 3.991 1.00 20.21 187 MET A N 1
ATOM 3036 C CA . MET A 1 189 ? 2.884 -9.350 4.710 1.00 20.03 187 MET A CA 1
ATOM 3037 C C . MET A 1 189 ? 3.639 -9.309 6.039 1.00 21.21 187 MET A C 1
ATOM 3038 O O . MET A 1 189 ? 4.873 -9.388 6.065 1.00 21.20 187 MET A O 1
ATOM 3052 N N . LEU A 1 190 ? 2.899 -9.135 7.130 1.00 17.82 188 LEU A N 1
ATOM 3053 C CA . LEU A 1 190 ? 3.454 -9.157 8.471 1.00 17.13 188 LEU A CA 1
ATOM 3054 C C . LEU A 1 190 ? 3.250 -10.579 8.982 1.00 20.41 188 LEU A C 1
ATOM 3055 O O . LEU A 1 190 ? 2.107 -10.975 9.223 1.00 19.57 188 LEU A O 1
ATOM 3071 N N . PHE A 1 191 ? 4.344 -11.344 9.107 1.00 16.85 189 PHE A N 1
ATOM 3072 C CA . PHE A 1 191 ? 4.296 -12.724 9.551 1.00 16.17 189 PHE A CA 1
ATOM 3073 C C . PHE A 1 191 ? 4.675 -12.761 11.023 1.00 17.00 189 PHE A C 1
ATOM 3074 O O . PHE A 1 191 ? 5.790 -12.379 11.380 1.00 19.00 189 PHE A O 1
ATOM 3091 N N . LEU A 1 192 ? 3.767 -13.242 11.864 1.00 16.24 190 LEU A N 1
ATOM 3092 C CA . LEU A 1 192 ? 3.964 -13.289 13.299 1.00 16.87 190 LEU A CA 1
ATOM 3093 C C . LEU A 1 192 ? 4.138 -14.723 13.792 1.00 17.60 190 LEU A C 1
ATOM 3094 O O . LEU A 1 192 ? 3.255 -15.546 13.568 1.00 18.77 190 LEU A O 1
ATOM 3110 N N . PHE A 1 193 ? 5.209 -15.000 14.525 1.00 16.31 191 PHE A N 1
ATOM 3111 C CA . PHE A 1 193 ? 5.379 -16.321 15.120 1.00 16.22 191 PHE A CA 1
ATOM 3112 C C . PHE A 1 193 ? 6.246 -16.208 16.370 1.00 16.19 191 PHE A C 1
ATOM 3113 O O . PHE A 1 193 ? 6.806 -15.144 16.669 1.00 17.10 191 PHE A O 1
ATOM 3130 N N . LYS A 1 194 ? 6.384 -17.308 17.100 1.00 16.16 192 LYS A N 1
ATOM 3131 C CA . LYS A 1 194 ? 7.253 -17.331 18.253 1.00 15.12 192 LYS A CA 1
ATOM 3132 C C . LYS A 1 194 ? 8.124 -18.552 18.159 1.00 16.96 192 LYS A C 1
ATOM 3133 O O . LYS A 1 194 ? 7.613 -19.671 18.010 1.00 17.88 192 LYS A O 1
ATOM 3152 N N . ASN A 1 195 ? 9.446 -18.351 18.248 1.00 14.75 193 ASN A N 1
ATOM 3153 C CA . ASN A 1 195 ? 10.399 -19.434 18.217 1.00 15.01 193 ASN A CA 1
ATOM 3154 C C . ASN A 1 195 ? 10.505 -19.991 19.621 1.00 18.26 193 ASN A C 1
ATOM 3155 O O . ASN A 1 195 ? 11.051 -19.333 20.504 1.00 17.36 193 ASN A O 1
ATOM 3166 N N . ILE A 1 196 ? 10.032 -21.244 19.800 1.00 18.93 194 ILE A N 1
ATOM 3167 C CA . ILE A 1 196 ? 10.048 -22.030 21.043 1.00 21.54 194 ILE A CA 1
ATOM 3168 C C . ILE A 1 196 ? 11.383 -22.737 21.208 1.00 25.00 194 ILE A C 1
ATOM 3169 O O . ILE A 1 196 ? 11.713 -23.159 22.314 1.00 28.14 194 ILE A O 1
ATOM 3184 N N . GLY A 1 197 ? 12.109 -22.878 20.110 1.00 20.30 195 GLY A N 1
ATOM 3185 C CA . GLY A 1 197 ? 13.423 -23.521 20.100 1.00 21.07 195 GLY A CA 1
ATOM 3186 C C . GLY A 1 197 ? 13.371 -24.911 19.517 1.00 21.52 195 GLY A C 1
ATOM 3187 O O . GLY A 1 197 ? 12.466 -25.233 18.759 1.00 22.68 195 GLY A O 1
ATOM 3190 N N . GLY A 1 198 ? 14.365 -25.722 19.857 1.00 21.40 196 GLY A N 1
ATOM 3191 C CA . GLY A 1 198 ? 14.481 -27.090 19.358 1.00 35.93 196 GLY A CA 1
ATOM 3192 C C . GLY A 1 198 ? 15.194 -28.016 20.317 1.00 69.37 196 GLY A C 1
ATOM 3193 O O . GLY A 1 198 ? 15.643 -27.585 21.380 1.00 44.56 196 GLY A O 1
ATOM 3197 N N . MET B 1 1 ? -6.986 41.508 35.549 1.00 50.21 -1 MET B N 1
ATOM 3198 C CA . MET B 1 1 ? -6.170 42.259 34.601 1.00 48.90 -1 MET B CA 1
ATOM 3199 C C . MET B 1 1 ? -5.727 41.373 33.420 1.00 44.15 -1 MET B C 1
ATOM 3200 O O . MET B 1 1 ? -4.739 41.689 32.750 1.00 43.98 -1 MET B O 1
ATOM 3205 N N . ALA B 1 2 ? -6.475 40.282 33.150 1.00 33.96 0 ALA B N 1
ATOM 3206 C CA . ALA B 1 2 ? -6.145 39.358 32.069 1.00 31.43 0 ALA B CA 1
ATOM 3207 C C . ALA B 1 2 ? -6.401 39.950 30.677 1.00 30.98 0 ALA B C 1
ATOM 3208 O O . ALA B 1 2 ? -7.459 40.540 30.442 1.00 32.46 0 ALA B O 1
ATOM 3211 N N . TRP B 1 3 ? -5.425 39.800 29.757 1.00 23.19 1 TRP B N 1
ATOM 3212 C CA . TRP B 1 3 ? -5.566 40.273 28.377 1.00 21.70 1 TRP B CA 1
ATOM 3213 C C . TRP B 1 3 ? -5.060 39.225 27.412 1.00 23.06 1 TRP B C 1
ATOM 3214 O O . TRP B 1 3 ? -4.243 38.368 27.791 1.00 21.09 1 TRP B O 1
ATOM 3235 N N . ASN B 1 4 ? -5.569 39.300 26.172 1.00 18.61 2 ASN B N 1
ATOM 3236 C CA . ASN B 1 4 ? -5.283 38.366 25.104 1.00 18.89 2 ASN B CA 1
ATOM 3237 C C . ASN B 1 4 ? -5.213 39.138 23.798 1.00 19.95 2 ASN B C 1
ATOM 3238 O O . ASN B 1 4 ? -6.136 39.877 23.464 1.00 21.15 2 ASN B O 1
ATOM 3249 N N . ASN B 1 5 ? -4.124 38.947 23.057 1.00 17.82 3 ASN B N 1
ATOM 3250 C CA . ASN B 1 5 ? -3.944 39.506 21.723 1.00 16.61 3 ASN B CA 1
ATOM 3251 C C . ASN B 1 5 ? -3.756 38.369 20.760 1.00 18.32 3 ASN B C 1
ATOM 3252 O O . ASN B 1 5 ? -2.874 37.526 20.993 1.00 18.60 3 ASN B O 1
ATOM 3263 N N . ILE B 1 6 ? -4.511 38.354 19.657 1.00 17.95 4 ILE B N 1
ATOM 3264 C CA . ILE B 1 6 ? -4.385 37.297 18.650 1.00 17.09 4 ILE B CA 1
ATOM 3265 C C . ILE B 1 6 ? -4.217 37.942 17.282 1.00 18.41 4 ILE B C 1
ATOM 3266 O O . ILE B 1 6 ? -4.954 38.867 16.925 1.00 19.61 4 ILE B O 1
ATOM 3282 N N . VAL B 1 7 ? -3.209 37.489 16.532 1.00 16.60 5 VAL B N 1
ATOM 3283 C CA . VAL B 1 7 ? -2.857 38.041 15.229 1.00 14.44 5 VAL B CA 1
ATOM 3284 C C . VAL B 1 7 ? -2.681 36.900 14.225 1.00 17.82 5 VAL B C 1
ATOM 3285 O O . VAL B 1 7 ? -1.972 35.933 14.527 1.00 17.04 5 VAL B O 1
ATOM 3298 N N . PHE B 1 8 ? -3.301 37.002 13.039 1.00 16.14 6 PHE B N 1
ATOM 3299 C CA . PHE B 1 8 ? -3.177 35.971 12.008 1.00 16.51 6 PHE B CA 1
ATOM 3300 C C . PHE B 1 8 ? -2.264 36.444 10.877 1.00 16.74 6 PHE B C 1
ATOM 3301 O O . PHE B 1 8 ? -2.498 37.467 10.239 1.00 17.53 6 PHE B O 1
ATOM 3318 N N . TYR B 1 9 ? -1.212 35.690 10.640 1.00 16.09 7 TYR B N 1
ATOM 3319 C CA . TYR B 1 9 ? -0.213 35.943 9.619 1.00 15.99 7 TYR B CA 1
ATOM 3320 C C . TYR B 1 9 ? -0.478 34.988 8.484 1.00 19.21 7 TYR B C 1
ATOM 3321 O O . TYR B 1 9 ? -0.276 33.795 8.635 1.00 17.31 7 TYR B O 1
ATOM 3339 N N . SER B 1 10 ? -0.887 35.533 7.335 1.00 15.95 8 SER B N 1
ATOM 3340 C CA . SER B 1 10 ? -1.342 34.817 6.162 1.00 16.87 8 SER B CA 1
ATOM 3341 C C . SER B 1 10 ? -0.301 34.673 5.091 1.00 17.41 8 SER B C 1
ATOM 3342 O O . SER B 1 10 ? 0.250 35.679 4.644 1.00 18.34 8 SER B O 1
ATOM 3350 N N . LEU B 1 11 ? -0.086 33.452 4.602 1.00 16.74 9 LEU B N 1
ATOM 3351 C CA . LEU B 1 11 ? 0.834 33.197 3.488 1.00 16.75 9 LEU B CA 1
ATOM 3352 C C . LEU B 1 11 ? 0.094 33.348 2.160 1.00 21.61 9 LEU B C 1
ATOM 3353 O O . LEU B 1 11 ? -1.123 33.158 2.116 1.00 22.37 9 LEU B O 1
ATOM 3369 N N . GLY B 1 12 ? 0.832 33.670 1.101 1.00 18.88 10 GLY B N 1
ATOM 3370 C CA . GLY B 1 12 ? 0.224 33.959 -0.202 1.00 20.28 10 GLY B CA 1
ATOM 3371 C C . GLY B 1 12 ? 0.875 33.435 -1.465 1.00 29.94 10 GLY B C 1
ATOM 3372 O O . GLY B 1 12 ? 0.872 34.120 -2.491 1.00 34.43 10 GLY B O 1
ATOM 3376 N N . ASP B 1 13 ? 1.408 32.232 -1.423 1.00 24.88 11 ASP B N 1
ATOM 3377 C CA . ASP B 1 13 ? 2.035 31.605 -2.591 1.00 25.85 11 ASP B CA 1
ATOM 3378 C C . ASP B 1 13 ? 1.026 30.969 -3.538 1.00 27.40 11 ASP B C 1
ATOM 3379 O O . ASP B 1 13 ? -0.068 30.579 -3.127 1.00 26.94 11 ASP B O 1
ATOM 3388 N N . VAL B 1 14 ? 1.437 30.807 -4.796 1.00 24.07 12 VAL B N 1
ATOM 3389 C CA . VAL B 1 14 ? 0.645 30.159 -5.838 1.00 23.72 12 VAL B CA 1
ATOM 3390 C C . VAL B 1 14 ? 1.389 28.883 -6.245 1.00 25.61 12 VAL B C 1
ATOM 3391 O O . VAL B 1 14 ? 2.619 28.873 -6.265 1.00 27.17 12 VAL B O 1
ATOM 3403 N N . ASN B 1 15 ? 0.660 27.802 -6.495 1.00 20.07 13 ASN B N 1
ATOM 3404 C CA . ASN B 1 15 ? 1.238 26.516 -6.895 1.00 21.11 13 ASN B CA 1
ATOM 3405 C C . ASN B 1 15 ? 0.348 25.884 -7.954 1.00 20.70 13 ASN B C 1
ATOM 3406 O O . ASN B 1 15 ? -0.758 26.362 -8.192 1.00 18.86 13 ASN B O 1
ATOM 3417 N N . SER B 1 16 ? 0.840 24.848 -8.624 1.00 18.76 14 SER B N 1
ATOM 3418 C CA . SER B 1 16 ? 0.076 24.137 -9.641 1.00 17.62 14 SER B CA 1
ATOM 3419 C C . SER B 1 16 ? 0.363 22.651 -9.573 1.00 20.35 14 SER B C 1
ATOM 3420 O O . SER B 1 16 ? 1.358 22.235 -8.992 1.00 20.84 14 SER B O 1
ATOM 3428 N N . TYR B 1 17 ? -0.536 21.841 -10.136 1.00 16.92 15 TYR B N 1
ATOM 3429 C CA . TYR B 1 17 ? -0.414 20.398 -10.074 1.00 16.74 15 TYR B CA 1
ATOM 3430 C C . TYR B 1 17 ? -1.154 19.784 -11.238 1.00 17.72 15 TYR B C 1
ATOM 3431 O O . TYR B 1 17 ? -2.244 20.240 -11.583 1.00 17.57 15 TYR B O 1
ATOM 3449 N N . GLN B 1 18 ? -0.586 18.714 -11.810 1.00 19.37 16 GLN B N 1
ATOM 3450 C CA . GLN B 1 18 ? -1.163 17.993 -12.943 1.00 20.47 16 GLN B CA 1
ATOM 3451 C C . GLN B 1 18 ? -2.006 16.808 -12.522 1.00 23.63 16 GLN B C 1
ATOM 3452 O O . GLN B 1 18 ? -1.559 15.975 -11.718 1.00 24.04 16 GLN B O 1
ATOM 3466 N N . GLY B 1 19 ? -3.195 16.724 -13.084 1.00 20.27 17 GLY B N 1
ATOM 3467 C CA . GLY B 1 19 ? -4.098 15.592 -12.901 1.00 20.12 17 GLY B CA 1
ATOM 3468 C C . GLY B 1 19 ? -4.044 14.586 -14.042 1.00 23.67 17 GLY B C 1
ATOM 3469 O O . GLY B 1 19 ? -4.499 13.455 -13.868 1.00 21.89 17 GLY B O 1
ATOM 3473 N N . GLY B 1 20 ? -3.526 14.980 -15.208 1.00 19.22 18 GLY B N 1
ATOM 3474 C CA . GLY B 1 20 ? -3.464 14.113 -16.385 1.00 19.15 18 GLY B CA 1
ATOM 3475 C C . GLY B 1 20 ? -4.756 14.003 -17.161 1.00 21.72 18 GLY B C 1
ATOM 3476 O O . GLY B 1 20 ? -5.625 14.883 -17.086 1.00 20.53 18 GLY B O 1
ATOM 3480 N N . ASN B 1 21 ? -4.883 12.925 -17.947 1.00 19.36 19 ASN B N 1
ATOM 3481 C CA . ASN B 1 21 ? -6.067 12.662 -18.758 1.00 18.43 19 ASN B CA 1
ATOM 3482 C C . ASN B 1 21 ? -6.958 11.802 -17.899 1.00 23.82 19 ASN B C 1
ATOM 3483 O O . ASN B 1 21 ? -6.814 10.579 -17.858 1.00 27.38 19 ASN B O 1
ATOM 3494 N N A VAL B 1 22 ? -7.866 12.457 -17.184 0.27 18.74 20 VAL B N 1
ATOM 3495 N N B VAL B 1 22 ? -7.912 12.445 -17.235 0.73 17.69 20 VAL B N 1
ATOM 3496 C CA A VAL B 1 22 ? -8.739 11.810 -16.218 0.27 18.19 20 VAL B CA 1
ATOM 3497 C CA B VAL B 1 22 ? -8.776 11.864 -16.229 0.73 17.85 20 VAL B CA 1
ATOM 3498 C C A VAL B 1 22 ? -10.070 11.345 -16.784 0.27 21.80 20 VAL B C 1
ATOM 3499 C C B VAL B 1 22 ? -10.103 11.357 -16.786 0.73 19.99 20 VAL B C 1
ATOM 3500 O O A VAL B 1 22 ? -10.619 11.958 -17.700 0.27 20.89 20 VAL B O 1
ATOM 3501 O O B VAL B 1 22 ? -10.682 11.944 -17.704 0.73 17.72 20 VAL B O 1
ATOM 3526 N N . VAL B 1 23 ? -10.611 10.290 -16.166 1.00 19.45 21 VAL B N 1
ATOM 3527 C CA . VAL B 1 23 ? -11.933 9.746 -16.445 1.00 20.34 21 VAL B CA 1
ATOM 3528 C C . VAL B 1 23 ? -12.794 10.100 -15.209 1.00 23.72 21 VAL B C 1
ATOM 3529 O O . VAL B 1 23 ? -12.263 10.257 -14.104 1.00 20.90 21 VAL B O 1
ATOM 3543 N N . ILE B 1 24 ? -14.117 10.221 -15.383 1.00 21.36 22 ILE B N 1
ATOM 3544 C CA . ILE B 1 24 ? -14.996 10.626 -14.264 1.00 22.66 22 ILE B CA 1
ATOM 3545 C C . ILE B 1 24 ? -15.108 9.634 -13.100 1.00 25.63 22 ILE B C 1
ATOM 3546 O O . ILE B 1 24 ? -15.670 9.993 -12.058 1.00 24.95 22 ILE B O 1
ATOM 3562 N N . THR B 1 25 ? -14.585 8.395 -13.267 1.00 23.16 23 THR B N 1
ATOM 3563 C CA . THR B 1 25 ? -14.563 7.370 -12.213 1.00 23.82 23 THR B CA 1
ATOM 3564 C C . THR B 1 25 ? -13.296 7.512 -11.342 1.00 24.83 23 THR B C 1
ATOM 3565 O O . THR B 1 25 ? -13.178 6.856 -10.308 1.00 26.00 23 THR B O 1
ATOM 3576 N N . GLN B 1 26 ? -12.341 8.333 -11.781 1.00 20.43 24 GLN B N 1
ATOM 3577 C CA . GLN B 1 26 ? -11.039 8.487 -11.137 1.00 19.46 24 GLN B CA 1
ATOM 3578 C C . GLN B 1 26 ? -11.033 9.562 -10.060 1.00 23.09 24 GLN B C 1
ATOM 3579 O O . GLN B 1 26 ? -11.837 10.490 -10.091 1.00 24.90 24 GLN B O 1
ATOM 3593 N N . ARG B 1 27 ? -10.097 9.457 -9.130 1.00 18.68 25 ARG B N 1
ATOM 3594 C CA . ARG B 1 27 ? -9.923 10.441 -8.065 1.00 17.33 25 ARG B CA 1
ATOM 3595 C C . ARG B 1 27 ? -8.505 10.984 -8.137 1.00 18.14 25 ARG B C 1
ATOM 3596 O O . ARG B 1 27 ? -7.636 10.588 -7.348 1.00 18.12 25 ARG B O 1
ATOM 3617 N N . PRO B 1 28 ? -8.204 11.889 -9.084 1.00 16.52 26 PRO B N 1
ATOM 3618 C CA . PRO B 1 28 ? -6.834 12.382 -9.176 1.00 16.65 26 PRO B CA 1
ATOM 3619 C C . PRO B 1 28 ? -6.394 13.183 -7.945 1.00 19.16 26 PRO B C 1
ATOM 3620 O O . PRO B 1 28 ? -7.185 13.904 -7.337 1.00 18.17 26 PRO B O 1
ATOM 3631 N N . GLN B 1 29 ? -5.136 13.049 -7.572 1.00 16.22 27 GLN B N 1
ATOM 3632 C CA . GLN B 1 29 ? -4.600 13.711 -6.393 1.00 16.02 27 GLN B CA 1
ATOM 3633 C C . GLN B 1 29 ? -3.854 14.990 -6.721 1.00 17.99 27 GLN B C 1
ATOM 3634 O O . GLN B 1 29 ? -3.364 15.192 -7.827 1.00 18.11 27 GLN B O 1
ATOM 3648 N N . PHE B 1 30 ? -3.735 15.845 -5.722 1.00 15.75 28 PHE B N 1
ATOM 3649 C CA . PHE B 1 30 ? -2.813 16.976 -5.767 1.00 14.08 28 PHE B CA 1
ATOM 3650 C C . PHE B 1 30 ? -2.242 17.185 -4.383 1.00 15.94 28 PHE B C 1
ATOM 3651 O O . PHE B 1 30 ? -2.885 16.896 -3.385 1.00 16.65 28 PHE B O 1
ATOM 3668 N N . ILE B 1 31 ? -1.003 17.654 -4.327 1.00 16.26 29 ILE B N 1
ATOM 3669 C CA . ILE B 1 31 ? -0.320 17.897 -3.077 1.00 16.05 29 ILE B CA 1
ATOM 3670 C C . ILE B 1 31 ? -0.220 19.373 -2.792 1.00 18.23 29 ILE B C 1
ATOM 3671 O O . ILE B 1 31 ? 0.283 20.122 -3.629 1.00 18.81 29 ILE B O 1
ATOM 3687 N N . THR B 1 32 ? -0.579 19.774 -1.572 1.00 16.53 30 THR B N 1
ATOM 3688 C CA . THR B 1 32 ? -0.373 21.148 -1.157 1.00 16.33 30 THR B CA 1
ATOM 3689 C C . THR B 1 32 ? 0.756 21.100 -0.170 1.00 18.37 30 THR B C 1
ATOM 3690 O O . THR B 1 32 ? 0.751 20.246 0.725 1.00 20.36 30 THR B O 1
ATOM 3701 N N . SER B 1 33 ? 1.708 22.002 -0.320 1.00 16.01 31 SER B N 1
ATOM 3702 C CA A SER B 1 33 ? 2.841 22.087 0.593 0.50 16.45 31 SER B CA 1
ATOM 3703 C CA B SER B 1 33 ? 2.837 22.091 0.593 0.50 16.25 31 SER B CA 1
ATOM 3704 C C . SER B 1 33 ? 2.810 23.415 1.334 1.00 17.90 31 SER B C 1
ATOM 3705 O O . SER B 1 33 ? 2.377 24.429 0.796 1.00 18.67 31 SER B O 1
ATOM 3718 N N . TRP B 1 34 ? 3.307 23.415 2.557 1.00 18.01 32 TRP B N 1
ATOM 3719 C CA . TRP B 1 34 ? 3.398 24.626 3.349 1.00 17.71 32 TRP B CA 1
ATOM 3720 C C . TRP B 1 34 ? 4.724 25.286 2.929 1.00 21.35 32 TRP B C 1
ATOM 3721 O O . TRP B 1 34 ? 5.792 24.701 3.107 1.00 20.93 32 TRP B O 1
ATOM 3744 N N . ARG B 1 35 ? 4.657 26.513 2.398 1.00 21.17 33 ARG B N 1
ATOM 3745 C CA . ARG B 1 35 ? 5.816 27.215 1.883 1.00 22.72 33 ARG B CA 1
ATOM 3746 C C . ARG B 1 35 ? 6.197 28.390 2.792 1.00 22.73 33 ARG B C 1
ATOM 3747 O O . ARG B 1 35 ? 5.530 29.428 2.776 1.00 21.29 33 ARG B O 1
ATOM 3768 N N . PRO B 1 36 ? 7.280 28.285 3.573 1.00 21.77 34 PRO B N 1
ATOM 3769 C CA . PRO B 1 36 ? 7.713 29.455 4.348 1.00 19.95 34 PRO B CA 1
ATOM 3770 C C . PRO B 1 36 ? 7.987 30.632 3.414 1.00 24.66 34 PRO B C 1
ATOM 3771 O O . PRO B 1 36 ? 8.446 30.448 2.286 1.00 24.20 34 PRO B O 1
ATOM 3782 N N . GLY B 1 37 ? 7.644 31.819 3.852 1.00 22.16 35 GLY B N 1
ATOM 3783 C CA . GLY B 1 37 ? 7.847 32.994 3.025 1.00 23.48 35 GLY B CA 1
ATOM 3784 C C . GLY B 1 37 ? 7.273 34.221 3.679 1.00 24.56 35 GLY B C 1
ATOM 3785 O O . GLY B 1 37 ? 7.068 34.233 4.895 1.00 22.54 35 GLY B O 1
ATOM 3789 N N . ILE B 1 38 ? 6.971 35.242 2.875 1.00 23.47 36 ILE B N 1
ATOM 3790 C CA . ILE B 1 38 ? 6.441 36.488 3.414 1.00 24.50 36 ILE B CA 1
ATOM 3791 C C . ILE B 1 38 ? 4.952 36.322 3.709 1.00 23.74 36 ILE B C 1
ATOM 3792 O O . ILE B 1 38 ? 4.188 35.841 2.855 1.00 23.32 36 ILE B O 1
ATOM 3808 N N . ALA B 1 39 ? 4.546 36.701 4.927 1.00 20.08 37 ALA B N 1
ATOM 3809 C CA . ALA B 1 39 ? 3.166 36.638 5.351 1.00 18.06 37 ALA B CA 1
ATOM 3810 C C . ALA B 1 39 ? 2.640 38.027 5.604 1.00 20.77 37 ALA B C 1
ATOM 3811 O O . ALA B 1 39 ? 3.425 38.943 5.844 1.00 21.38 37 ALA B O 1
ATOM 3818 N N . THR B 1 40 ? 1.314 38.188 5.523 1.00 17.41 38 THR B N 1
ATOM 3819 C CA . THR B 1 40 ? 0.628 39.447 5.723 1.00 18.56 38 THR B CA 1
ATOM 3820 C C . THR B 1 40 ? -0.343 39.294 6.867 1.00 20.91 38 THR B C 1
ATOM 3821 O O . THR B 1 40 ? -1.070 38.297 6.934 1.00 19.21 38 THR B O 1
ATOM 3832 N N . VAL B 1 41 ? -0.406 40.290 7.752 1.00 18.83 39 VAL B N 1
ATOM 3833 C CA . VAL B 1 41 ? -1.389 40.251 8.806 1.00 17.76 39 VAL B CA 1
ATOM 3834 C C . VAL B 1 41 ? -2.726 40.485 8.136 1.00 21.98 39 VAL B C 1
ATOM 3835 O O . VAL B 1 41 ? -2.887 41.534 7.513 1.00 23.48 39 VAL B O 1
ATOM 3848 N N . THR B 1 42 ? -3.673 39.549 8.254 1.00 19.59 40 THR B N 1
ATOM 3849 C CA . THR B 1 42 ? -5.006 39.714 7.667 1.00 20.76 40 THR B CA 1
ATOM 3850 C C . THR B 1 42 ? -6.102 39.832 8.702 1.00 25.05 40 THR B C 1
ATOM 3851 O O . THR B 1 42 ? -7.267 40.052 8.338 1.00 27.42 40 THR B O 1
ATOM 3862 N N . TRP B 1 43 ? -5.768 39.677 9.978 1.00 21.77 41 TRP B N 1
ATOM 3863 C CA . TRP B 1 43 ? -6.757 39.733 11.041 1.00 22.10 41 TRP B CA 1
ATOM 3864 C C . TRP B 1 43 ? -6.107 39.854 12.391 1.00 23.92 41 TRP B C 1
ATOM 3865 O O . TRP B 1 43 ? -5.038 39.314 12.599 1.00 19.40 41 TRP B O 1
ATOM 3886 N N . ASN B 1 44 ? -6.759 40.553 13.314 1.00 21.39 42 ASN B N 1
ATOM 3887 C CA . ASN B 1 44 ? -6.310 40.585 14.694 1.00 20.08 42 ASN B CA 1
ATOM 3888 C C . ASN B 1 44 ? -7.468 40.857 15.653 1.00 23.58 42 ASN B C 1
ATOM 3889 O O . ASN B 1 44 ? -8.565 41.297 15.223 1.00 25.64 42 ASN B O 1
ATOM 3900 N N . GLN B 1 45 ? -7.264 40.510 16.919 1.00 22.59 43 GLN B N 1
ATOM 3901 C CA . GLN B 1 45 ? -8.229 40.723 18.004 1.00 23.36 43 GLN B CA 1
ATOM 3902 C C . GLN B 1 45 ? -7.406 40.985 19.238 1.00 25.21 43 GLN B C 1
ATOM 3903 O O . GLN B 1 45 ? -6.788 40.072 19.768 1.00 25.96 43 GLN B O 1
ATOM 3917 N N . CYS B 1 46 ? -7.312 42.242 19.643 1.00 22.76 44 CYS B N 1
ATOM 3918 C CA . CYS B 1 46 ? -6.424 42.634 20.738 1.00 22.45 44 CYS B CA 1
ATOM 3919 C C . CYS B 1 46 ? -7.104 43.493 21.765 1.00 24.72 44 CYS B C 1
ATOM 3920 O O . CYS B 1 46 ? -7.812 44.437 21.408 1.00 25.99 44 CYS B O 1
ATOM 3927 N N . ASN B 1 47 ? -6.847 43.185 23.039 1.00 21.88 45 ASN B N 1
ATOM 3928 C CA . ASN B 1 47 ? -7.265 43.987 24.177 1.00 23.05 45 ASN B CA 1
ATOM 3929 C C . ASN B 1 47 ? -6.134 44.232 25.201 1.00 24.71 45 ASN B C 1
ATOM 3930 O O . ASN B 1 47 ? -6.360 44.799 26.263 1.00 25.57 45 ASN B O 1
ATOM 3941 N N . GLY B 1 48 ? -4.905 43.864 24.850 1.00 20.39 46 GLY B N 1
ATOM 3942 C CA . GLY B 1 48 ? -3.756 44.056 25.703 1.00 19.75 46 GLY B CA 1
ATOM 3943 C C . GLY B 1 48 ? -2.826 45.138 25.195 1.00 23.23 46 GLY B C 1
ATOM 3944 O O . GLY B 1 48 ? -3.167 45.901 24.274 1.00 23.24 46 GLY B O 1
ATOM 3948 N N . PRO B 1 49 ? -1.626 45.196 25.781 1.00 21.56 47 PRO B N 1
ATOM 3949 C CA . PRO B 1 49 ? -0.623 46.164 25.300 1.00 22.03 47 PRO B CA 1
ATOM 3950 C C . PRO B 1 49 ? -0.255 45.855 23.853 1.00 23.50 47 PRO B C 1
ATOM 3951 O O . PRO B 1 49 ? -0.318 44.697 23.435 1.00 21.86 47 PRO B O 1
ATOM 3962 N N . GLU B 1 50 ? 0.129 46.883 23.104 1.00 21.61 48 GLU B N 1
ATOM 3963 C CA . GLU B 1 50 ? 0.495 46.738 21.698 1.00 22.09 48 GLU B CA 1
ATOM 3964 C C . GLU B 1 50 ? 1.905 46.192 21.501 1.00 19.44 48 GLU B C 1
ATOM 3965 O O . GLU B 1 50 ? 2.238 45.766 20.393 1.00 21.06 48 GLU B O 1
ATOM 3977 N N . PHE B 1 51 ? 2.724 46.186 22.539 1.00 19.16 49 PHE B N 1
ATOM 3978 C CA . PHE B 1 51 ? 4.106 45.716 22.455 1.00 17.37 49 PHE B CA 1
ATOM 3979 C C . PHE B 1 51 ? 4.601 45.297 23.798 1.00 19.53 49 PHE B C 1
ATOM 3980 O O . PHE B 1 51 ? 4.017 45.658 24.808 1.00 19.78 49 PHE B O 1
ATOM 3997 N N . ALA B 1 52 ? 5.734 44.596 23.806 1.00 18.45 50 ALA B N 1
ATOM 3998 C CA . ALA B 1 52 ? 6.486 44.245 25.010 1.00 17.91 50 ALA B CA 1
ATOM 3999 C C . ALA B 1 52 ? 7.884 44.846 24.814 1.00 22.74 50 ALA B C 1
ATOM 4000 O O . ALA B 1 52 ? 8.413 44.765 23.711 1.00 19.92 50 ALA B O 1
ATOM 4007 N N . ASP B 1 53 ? 8.467 45.473 25.839 1.00 23.69 51 ASP B N 1
ATOM 4008 C CA . ASP B 1 53 ? 9.763 46.151 25.656 1.00 24.35 51 ASP B CA 1
ATOM 4009 C C . ASP B 1 53 ? 11.002 45.329 26.020 1.00 29.76 51 ASP B C 1
ATOM 4010 O O . ASP B 1 53 ? 12.123 45.849 25.937 1.00 30.11 51 ASP B O 1
ATOM 4019 N N . GLY B 1 54 ? 10.803 44.075 26.407 1.00 24.76 52 GLY B N 1
ATOM 4020 C CA . GLY B 1 54 ? 11.891 43.179 26.758 1.00 24.10 52 GLY B CA 1
ATOM 4021 C C . GLY B 1 54 ? 12.033 42.926 28.242 1.00 27.65 52 GLY B C 1
ATOM 4022 O O . GLY B 1 54 ? 12.740 41.999 28.634 1.00 27.00 52 GLY B O 1
ATOM 4026 N N . SER B 1 55 ? 11.361 43.721 29.088 1.00 24.62 53 SER B N 1
ATOM 4027 C CA . SER B 1 55 ? 11.556 43.660 30.532 1.00 25.72 53 SER B CA 1
ATOM 4028 C C . SER B 1 55 ? 10.506 42.915 31.320 1.00 30.68 53 SER B C 1
ATOM 4029 O O . SER B 1 55 ? 10.665 42.793 32.534 1.00 32.71 53 SER B O 1
ATOM 4037 N N . TRP B 1 56 ? 9.441 42.416 30.684 1.00 27.28 54 TRP B N 1
ATOM 4038 C CA . TRP B 1 56 ? 8.374 41.717 31.415 1.00 25.32 54 TRP B CA 1
ATOM 4039 C C . TRP B 1 56 ? 7.824 40.505 30.648 1.00 27.43 54 TRP B C 1
ATOM 4040 O O . TRP B 1 56 ? 7.903 40.460 29.419 1.00 24.55 54 TRP B O 1
ATOM 4061 N N . ALA B 1 57 ? 7.329 39.502 31.394 1.00 24.99 55 ALA B N 1
ATOM 4062 C CA . ALA B 1 57 ? 6.869 38.232 30.819 1.00 23.27 55 ALA B CA 1
ATOM 4063 C C . ALA B 1 57 ? 5.436 38.223 30.327 1.00 24.04 55 ALA B C 1
ATOM 4064 O O . ALA B 1 57 ? 4.524 38.660 31.021 1.00 24.82 55 ALA B O 1
ATOM 4071 N N . TYR B 1 58 ? 5.247 37.658 29.132 1.00 20.36 56 TYR B N 1
ATOM 4072 C CA . TYR B 1 58 ? 3.945 37.379 28.549 1.00 19.05 56 TYR B CA 1
ATOM 4073 C C . TYR B 1 58 ? 4.013 35.912 28.116 1.00 19.25 56 TYR B C 1
ATOM 4074 O O . TYR B 1 58 ? 5.041 35.259 28.321 1.00 18.95 56 TYR B O 1
ATOM 4092 N N . TYR B 1 59 ? 2.901 35.364 27.631 1.00 16.90 57 TYR B N 1
ATOM 4093 C CA . TYR B 1 59 ? 2.832 33.947 27.260 1.00 15.34 57 TYR B CA 1
ATOM 4094 C C . TYR B 1 59 ? 2.410 33.762 25.822 1.00 18.07 57 TYR B C 1
ATOM 4095 O O . TYR B 1 59 ? 1.489 34.431 25.359 1.00 17.29 57 TYR B O 1
ATOM 4113 N N . ARG B 1 60 ? 3.071 32.833 25.120 1.00 15.74 58 ARG B N 1
ATOM 4114 C CA . ARG B 1 60 ? 2.795 32.586 23.705 1.00 15.91 58 ARG B CA 1
ATOM 4115 C C . ARG B 1 60 ? 2.043 31.284 23.455 1.00 15.90 58 ARG B C 1
ATOM 4116 O O . ARG B 1 60 ? 2.395 30.245 24.011 1.00 16.20 58 ARG B O 1
ATOM 4137 N N . GLU B 1 61 ? 1.063 31.323 22.515 1.00 13.96 59 GLU B N 1
ATOM 4138 C CA . GLU B 1 61 ? 0.356 30.171 21.981 1.00 14.22 59 GLU B CA 1
ATOM 4139 C C . GLU B 1 61 ? 0.298 30.367 20.447 1.00 16.37 59 GLU B C 1
ATOM 4140 O O . GLU B 1 61 ? -0.271 31.360 19.967 1.00 16.30 59 GLU B O 1
ATOM 4152 N N . TYR B 1 62 ? 0.905 29.468 19.690 1.00 14.45 60 TYR B N 1
ATOM 4153 C CA . TYR B 1 62 ? 0.915 29.557 18.238 1.00 14.02 60 TYR B CA 1
ATOM 4154 C C . TYR B 1 62 ? 0.229 28.351 17.637 1.00 15.84 60 TYR B C 1
ATOM 4155 O O . TYR B 1 62 ? 0.507 27.233 18.044 1.00 15.03 60 TYR B O 1
ATOM 4173 N N . ILE B 1 63 ? -0.639 28.587 16.646 1.00 14.49 61 ILE B N 1
ATOM 4174 C CA . ILE B 1 63 ? -1.387 27.551 15.934 1.00 13.58 61 ILE B CA 1
ATOM 4175 C C . ILE B 1 63 ? -1.323 27.827 14.435 1.00 14.87 61 ILE B C 1
ATOM 4176 O O . ILE B 1 63 ? -1.706 28.916 13.981 1.00 15.28 61 ILE B O 1
ATOM 4192 N N . ALA B 1 64 ? -0.886 26.838 13.662 1.00 14.53 62 ALA B N 1
ATOM 4193 C CA . ALA B 1 64 ? -0.884 26.930 12.206 1.00 13.94 62 ALA B CA 1
ATOM 4194 C C . ALA B 1 64 ? -2.254 26.476 11.698 1.00 15.93 62 ALA B C 1
ATOM 4195 O O . ALA B 1 64 ? -2.838 25.516 12.232 1.00 14.92 62 ALA B O 1
ATOM 4202 N N . TRP B 1 65 ? -2.709 27.094 10.609 1.00 14.98 63 TRP B N 1
ATOM 4203 C CA . TRP B 1 65 ? -4.005 26.820 10.018 1.00 14.92 63 TRP B CA 1
ATOM 4204 C C . TRP B 1 65 ? -3.902 26.613 8.528 1.00 16.12 63 TRP B C 1
ATOM 4205 O O . TRP B 1 65 ? -3.171 27.325 7.851 1.00 13.92 63 TRP B O 1
ATOM 4226 N N . VAL B 1 66 ? -4.711 25.712 8.011 1.00 15.23 64 VAL B N 1
ATOM 4227 C CA . VAL B 1 66 ? -4.963 25.584 6.591 1.00 14.30 64 VAL B CA 1
ATOM 4228 C C . VAL B 1 66 ? -6.486 25.487 6.492 1.00 16.82 64 VAL B C 1
ATOM 4229 O O . VAL B 1 66 ? -7.064 24.612 7.127 1.00 16.80 64 VAL B O 1
ATOM 4242 N N . VAL B 1 67 ? -7.137 26.379 5.743 1.00 15.90 65 VAL B N 1
ATOM 4243 C CA . VAL B 1 67 ? -8.595 26.353 5.558 1.00 15.18 65 VAL B CA 1
ATOM 4244 C C . VAL B 1 67 ? -8.776 26.120 4.072 1.00 18.60 65 VAL B C 1
ATOM 4245 O O . VAL B 1 67 ? -8.298 26.919 3.280 1.00 17.92 65 VAL B O 1
ATOM 4258 N N . PHE B 1 68 ? -9.372 24.995 3.684 1.00 16.80 66 PHE B N 1
ATOM 4259 C CA . PHE B 1 68 ? -9.413 24.575 2.288 1.00 16.94 66 PHE B CA 1
ATOM 4260 C C . PHE B 1 68 ? -10.833 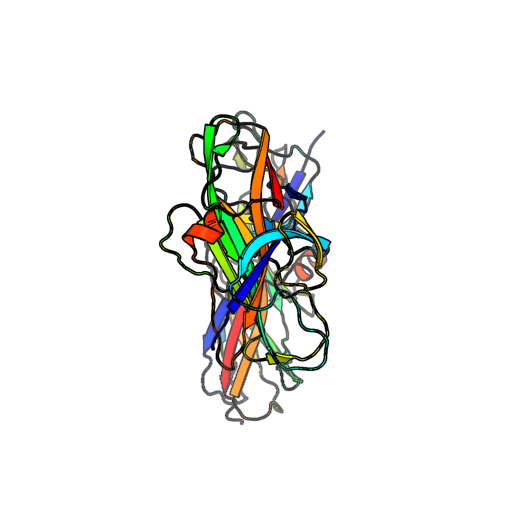24.267 1.877 1.00 20.14 66 PHE B C 1
ATOM 4261 O O . PHE B 1 68 ? -11.555 23.614 2.626 1.00 19.96 66 PHE B O 1
ATOM 4278 N N . PRO B 1 69 ? -11.256 24.672 0.678 1.00 16.74 67 PRO B N 1
ATOM 4279 C CA . PRO B 1 69 ? -12.629 24.375 0.285 1.00 16.37 67 PRO B CA 1
ATOM 4280 C C . PRO B 1 69 ? -12.932 22.893 0.084 1.00 16.52 67 PRO B C 1
ATOM 4281 O O . PRO B 1 69 ? -12.067 22.111 -0.323 1.00 17.48 67 PRO B O 1
ATOM 4292 N N . LYS B 1 70 ? -14.199 22.518 0.355 1.00 16.77 68 LYS B N 1
ATOM 4293 C CA . LYS B 1 70 ? -14.668 21.171 0.100 1.00 17.43 68 LYS B CA 1
ATOM 4294 C C . LYS B 1 70 ? -15.202 21.024 -1.321 1.00 18.27 68 LYS B C 1
ATOM 4295 O O . LYS B 1 70 ? -15.321 19.912 -1.795 1.00 17.74 68 LYS B O 1
ATOM 4314 N N . LYS B 1 71 ? -15.551 22.128 -1.975 1.00 18.22 69 LYS B N 1
ATOM 4315 C CA . LYS B 1 71 ? -16.123 22.105 -3.308 1.00 18.81 69 LYS B CA 1
ATOM 4316 C C . LYS B 1 71 ? -15.632 23.345 -4.056 1.00 23.06 69 LYS B C 1
ATOM 4317 O O . LYS B 1 71 ? -15.587 24.442 -3.472 1.00 25.40 69 LYS B O 1
ATOM 4336 N N A VAL B 1 72 ? -15.252 23.179 -5.322 0.66 19.23 70 VAL B N 1
ATOM 4337 N N B VAL B 1 72 ? -15.240 23.174 -5.337 0.34 19.70 70 VAL B N 1
ATOM 4338 C CA A VAL B 1 72 ? -14.806 24.287 -6.165 0.66 18.38 70 VAL B CA 1
ATOM 4339 C CA B VAL B 1 72 ? -14.740 24.262 -6.187 0.34 19.36 70 VAL B CA 1
ATOM 4340 C C A VAL B 1 72 ? -15.586 24.232 -7.470 0.66 22.00 70 VAL B C 1
ATOM 4341 C C B VAL B 1 72 ? -15.452 24.250 -7.552 0.34 23.42 70 VAL B C 1
ATOM 4342 O O A VAL B 1 72 ? -15.738 23.156 -8.029 0.66 20.39 70 VAL B O 1
ATOM 4343 O O B VAL B 1 72 ? -15.460 23.218 -8.218 0.34 22.87 70 VAL B O 1
ATOM 4368 N N . MET B 1 73 ? -16.079 25.381 -7.952 1.00 20.77 71 MET B N 1
ATOM 4369 C CA . MET B 1 73 ? -16.799 25.454 -9.220 1.00 21.36 71 MET B CA 1
ATOM 4370 C C . MET B 1 73 ? -15.814 25.710 -10.327 1.00 23.63 71 MET B C 1
ATOM 4371 O O . MET B 1 73 ? -14.991 26.630 -10.227 1.00 25.41 71 MET B O 1
ATOM 4386 N N . THR B 1 74 ? -15.927 24.951 -11.415 1.00 20.41 72 THR B N 1
ATOM 4387 C CA . THR B 1 74 ? -15.116 25.185 -12.605 1.00 19.80 72 THR B CA 1
ATOM 4388 C C . THR B 1 74 ? -15.647 26.478 -13.269 1.00 24.53 72 THR B C 1
ATOM 4389 O O . THR B 1 74 ? -16.787 26.914 -12.998 1.00 24.83 72 THR B O 1
ATOM 4400 N N . LYS B 1 75 ? -14.860 27.037 -14.198 1.00 24.33 73 LYS B N 1
ATOM 4401 C CA . LYS B 1 75 ? -15.272 28.262 -14.899 1.00 26.02 73 LYS B CA 1
ATOM 4402 C C . LYS B 1 75 ? -16.488 28.019 -15.788 1.00 28.55 73 LYS B C 1
ATOM 4403 O O . LYS B 1 75 ? -17.305 28.930 -15.956 1.00 29.50 73 LYS B O 1
ATOM 4422 N N . ASN B 1 76 ? -16.651 26.770 -16.289 1.00 23.72 74 ASN B N 1
ATOM 4423 C CA . ASN B 1 76 ? -17.831 26.377 -17.055 1.00 22.37 74 ASN B CA 1
ATOM 4424 C C . ASN B 1 76 ? -19.045 25.924 -16.188 1.00 24.88 74 ASN B C 1
ATOM 4425 O O . ASN B 1 76 ? -20.050 25.483 -16.746 1.00 26.16 74 ASN B O 1
ATOM 4436 N N . GLY B 1 77 ? -18.963 26.089 -14.863 1.00 21.52 75 GLY B N 1
ATOM 4437 C CA . GLY B 1 77 ? -20.095 25.927 -13.948 1.00 22.88 75 GLY B CA 1
ATOM 4438 C C . GLY B 1 77 ? -20.409 24.562 -13.384 1.00 26.51 75 GLY B C 1
ATOM 4439 O O . GLY B 1 77 ? -21.576 24.287 -13.074 1.00 27.94 75 GLY B O 1
ATOM 4443 N N . TYR B 1 78 ? -1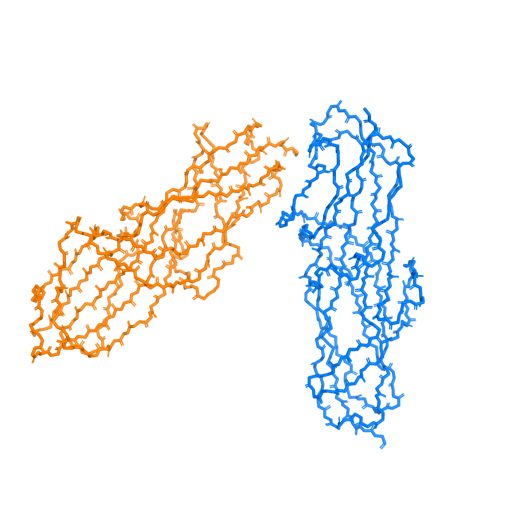9.381 23.732 -13.184 1.00 20.63 76 TYR B N 1
ATOM 4444 C CA . TYR B 1 78 ? -19.555 22.388 -12.626 1.00 19.51 76 TYR B CA 1
ATOM 4445 C C . TYR B 1 78 ? -18.821 22.278 -11.295 1.00 20.42 76 TYR B C 1
ATOM 4446 O O . TYR B 1 78 ? -17.734 22.818 -11.149 1.00 20.48 76 TYR B O 1
ATOM 4464 N N . PRO B 1 79 ? -19.389 21.541 -10.327 1.00 19.24 77 PRO B N 1
ATOM 4465 C CA . PRO B 1 79 ? -18.731 21.390 -9.026 1.00 19.19 77 PRO B CA 1
ATOM 4466 C C . PRO B 1 79 ? -17.691 20.282 -9.001 1.00 21.65 77 PRO B C 1
ATOM 4467 O O . PRO B 1 79 ? -17.996 19.178 -9.422 1.00 20.83 77 PRO B O 1
ATOM 4478 N N . LEU B 1 80 ? -16.494 20.546 -8.456 1.00 19.22 78 LEU B N 1
ATOM 4479 C CA . LEU B 1 80 ? -15.468 19.515 -8.222 1.00 17.89 78 LEU B CA 1
ATOM 4480 C C . LEU B 1 80 ? -15.411 19.326 -6.708 1.00 20.36 78 LEU B C 1
ATOM 4481 O O . LEU B 1 80 ? -15.428 20.306 -5.978 1.00 20.97 78 LEU B O 1
ATOM 4497 N N . PHE B 1 81 ? -15.435 18.087 -6.228 1.00 16.48 79 PHE B N 1
ATOM 4498 C CA . PHE B 1 81 ? -15.524 17.773 -4.801 1.00 16.55 79 PHE B CA 1
ATOM 4499 C C . PHE B 1 81 ? -14.148 17.399 -4.277 1.00 18.66 79 PHE B C 1
ATOM 4500 O O . PHE B 1 81 ? -13.533 16.464 -4.767 1.00 18.14 79 PHE B O 1
ATOM 4517 N N . ILE B 1 82 ? -13.659 18.151 -3.307 1.00 16.26 80 ILE B N 1
ATOM 4518 C CA . ILE B 1 82 ? -12.331 17.960 -2.738 1.00 16.21 80 ILE B CA 1
ATOM 4519 C C . ILE B 1 82 ? -12.419 17.019 -1.559 1.00 18.37 80 ILE B C 1
ATOM 4520 O O . ILE B 1 82 ? -13.207 17.249 -0.642 1.00 19.44 80 ILE B O 1
ATOM 4536 N N . GLU B 1 83 ? -11.597 15.968 -1.572 1.00 17.66 81 GLU B N 1
ATOM 4537 C CA . GLU B 1 83 ? -11.527 14.994 -0.498 1.00 18.60 81 GLU B CA 1
ATOM 4538 C C . GLU B 1 83 ? -10.099 14.961 0.047 1.00 17.33 81 GLU B C 1
ATOM 4539 O O . GLU B 1 83 ? -9.143 15.172 -0.688 1.00 17.95 81 GLU B O 1
ATOM 4551 N N . VAL B 1 84 ? -9.957 14.674 1.320 1.00 17.13 82 VAL B N 1
ATOM 4552 C CA . VAL B 1 84 ? -8.658 14.541 1.955 1.00 17.56 82 VAL B CA 1
ATOM 4553 C C . VAL B 1 84 ? -8.132 13.139 1.689 1.00 22.31 82 VAL B C 1
ATOM 4554 O O . VAL B 1 84 ? -8.838 12.162 1.944 1.00 23.76 82 VAL B O 1
ATOM 4567 N N . HIS B 1 85 ? -6.891 13.033 1.201 1.00 18.10 83 HIS B N 1
ATOM 4568 C CA . HIS B 1 85 ? -6.250 11.751 0.958 1.00 18.13 83 HIS B CA 1
ATOM 4569 C C . HIS B 1 85 ? -5.229 11.459 2.062 1.00 22.52 83 HIS B C 1
ATOM 4570 O O . HIS B 1 85 ? -5.163 10.330 2.556 1.00 21.97 83 HIS B O 1
ATOM 4585 N N . ASN B 1 86 ? -4.404 12.451 2.425 1.00 18.01 84 ASN B N 1
ATOM 4586 C CA . ASN B 1 86 ? -3.402 12.240 3.463 1.00 18.25 84 ASN B CA 1
ATOM 4587 C C . ASN B 1 86 ? -3.101 13.575 4.110 1.00 20.42 84 ASN B C 1
ATOM 4588 O O . ASN B 1 86 ? -2.474 14.427 3.491 1.00 18.72 84 ASN B O 1
ATOM 4599 N N . LYS B 1 87 ? -3.531 13.728 5.364 1.00 19.79 85 LYS B N 1
ATOM 4600 C CA . LYS B 1 87 ? -3.350 14.958 6.133 1.00 19.36 85 LYS B CA 1
ATOM 4601 C C . LYS B 1 87 ? -2.205 14.883 7.126 1.00 19.96 85 LYS B C 1
ATOM 4602 O O . LYS B 1 87 ? -2.036 15.829 7.892 1.00 18.81 85 LYS B O 1
ATOM 4621 N N . GLY B 1 88 ? -1.474 13.771 7.156 1.00 19.37 86 GLY B N 1
ATOM 4622 C CA . GLY B 1 88 ? -0.357 13.600 8.075 1.00 20.32 86 GLY B CA 1
ATOM 4623 C C . GLY B 1 88 ? -0.744 13.832 9.517 1.00 23.45 86 GLY B C 1
ATOM 4624 O O . GLY B 1 88 ? -1.762 13.309 9.967 1.00 25.74 86 GLY B O 1
ATOM 4628 N N . SER B 1 89 ? 0.012 14.697 10.214 1.00 22.34 87 SER B N 1
ATOM 4629 C CA . SER B 1 89 ? -0.226 15.005 11.614 1.00 21.74 87 SER B CA 1
ATOM 4630 C C . SER B 1 89 ? -1.113 16.229 11.817 1.00 23.30 87 SER B C 1
ATOM 4631 O O . SER B 1 89 ? -1.322 16.638 12.954 1.00 22.29 87 SER B O 1
ATOM 4639 N N . TRP B 1 90 ? -1.672 16.813 10.738 1.00 16.94 88 TRP B N 1
ATOM 4640 C CA . TRP B 1 90 ? -2.585 17.920 10.930 1.00 17.43 88 TRP B CA 1
ATOM 4641 C C . TRP B 1 90 ? -3.842 17.456 11.656 1.00 21.10 88 TRP B C 1
ATOM 4642 O O . TRP B 1 90 ? -4.286 16.311 11.459 1.00 20.30 88 TRP B O 1
ATOM 4663 N N . SER B 1 91 ? -4.415 18.339 12.478 1.00 18.41 89 SER B N 1
ATOM 4664 C CA . SER B 1 91 ? -5.646 18.046 13.185 1.00 17.85 89 SER B CA 1
ATOM 4665 C C . SER B 1 91 ? -6.791 18.518 12.318 1.00 19.88 89 SER B C 1
ATOM 4666 O O . SER B 1 91 ? -6.925 19.710 12.093 1.00 18.73 89 SER B O 1
ATOM 4674 N N . GLU B 1 92 ? -7.585 17.589 11.775 1.00 19.84 90 GLU B N 1
ATOM 4675 C CA . GLU B 1 92 ? -8.738 17.915 10.947 1.00 19.22 90 GLU B CA 1
ATOM 4676 C C . GLU B 1 92 ? -9.935 18.113 11.865 1.00 23.24 90 GLU B C 1
ATOM 4677 O O . GLU B 1 92 ? -10.398 17.153 12.496 1.00 24.84 90 GLU B O 1
ATOM 4689 N N . GLU B 1 93 ? -10.430 19.354 11.944 1.00 20.27 91 GLU B N 1
ATOM 4690 C CA . GLU B 1 93 ? -11.445 19.772 12.903 1.00 20.68 91 GLU B CA 1
ATOM 4691 C C . GLU B 1 93 ? -12.722 20.345 12.302 1.00 24.45 91 GLU B C 1
ATOM 4692 O O . GLU B 1 93 ? -12.765 20.700 11.135 1.00 21.40 91 GLU B O 1
ATOM 4704 N N . ASN B 1 94 ? -13.790 20.439 13.123 1.00 23.14 92 ASN B N 1
ATOM 4705 C CA . ASN B 1 94 ? -15.087 20.962 12.669 1.00 23.60 92 ASN B CA 1
ATOM 4706 C C . ASN B 1 94 ? -15.524 20.291 11.352 1.00 27.10 92 ASN B C 1
ATOM 4707 O O . ASN B 1 94 ? -15.931 20.960 10.407 1.00 23.56 92 ASN B O 1
ATOM 4718 N N . THR B 1 95 ? -15.462 18.958 11.332 1.00 26.52 93 THR B N 1
ATOM 4719 C CA . THR B 1 95 ? -15.735 18.147 10.141 1.00 27.14 93 THR B CA 1
ATOM 4720 C C . THR B 1 95 ? -17.184 18.242 9.629 1.00 30.33 93 THR B C 1
ATOM 4721 O O . THR B 1 95 ? -17.442 17.947 8.462 1.00 31.03 93 THR B O 1
ATOM 4732 N N . GLY B 1 96 ? -18.085 18.695 10.484 1.00 27.82 94 GLY B N 1
ATOM 4733 C CA . GLY B 1 96 ? -19.481 18.907 10.134 1.00 29.58 94 GLY B CA 1
ATOM 4734 C C . GLY B 1 96 ? -19.724 20.121 9.259 1.00 33.63 94 GLY B C 1
ATOM 4735 O O . GLY B 1 96 ? -20.839 20.299 8.769 1.00 33.48 94 GLY B O 1
ATOM 4739 N N . ASP B 1 97 ? -18.715 21.001 9.076 1.00 28.28 95 ASP B N 1
ATOM 4740 C CA . ASP B 1 97 ? -18.898 22.173 8.217 1.00 26.31 95 ASP B CA 1
ATOM 4741 C C . ASP B 1 97 ? -19.125 21.702 6.794 1.00 31.48 95 ASP B C 1
ATOM 4742 O O . ASP B 1 97 ? -18.444 20.791 6.333 1.00 29.92 95 ASP B O 1
ATOM 4751 N N . ASN B 1 98 ? -20.107 22.277 6.106 1.00 31.85 96 ASN B N 1
ATOM 4752 C CA . ASN B 1 98 ? -20.424 21.816 4.759 1.00 31.80 96 ASN B CA 1
ATOM 4753 C C . ASN B 1 98 ? -19.553 22.420 3.655 1.00 31.97 96 ASN B C 1
ATOM 4754 O O . ASN B 1 98 ? -19.458 21.824 2.588 1.00 31.71 96 ASN B O 1
ATOM 4765 N N . ASP B 1 99 ? -18.896 23.572 3.904 1.00 26.59 97 ASP B N 1
ATOM 4766 C CA . ASP B 1 99 ? -18.153 24.285 2.864 1.00 25.87 97 ASP B CA 1
ATOM 4767 C C . ASP B 1 99 ? -16.635 24.204 2.937 1.00 24.71 97 ASP B C 1
ATOM 4768 O O . ASP B 1 99 ? -15.997 24.361 1.901 1.00 23.33 97 ASP B O 1
ATOM 4777 N N . SER B 1 100 ? -16.061 24.050 4.136 1.00 20.99 98 SER B N 1
ATOM 4778 C CA . SER B 1 100 ? -14.616 24.148 4.311 1.00 19.19 98 SER B CA 1
ATOM 4779 C C . SER B 1 100 ? -13.994 23.096 5.214 1.00 21.59 98 SER B C 1
ATOM 4780 O O . SER B 1 100 ? -14.573 22.732 6.239 1.00 22.90 98 SER B O 1
ATOM 4788 N N . TYR B 1 101 ? -12.760 22.693 4.875 1.00 18.90 99 TYR B N 1
ATOM 4789 C CA . TYR B 1 101 ? -11.909 21.844 5.711 1.00 18.71 99 TYR B CA 1
ATOM 4790 C C . TYR B 1 101 ? -11.131 22.771 6.598 1.00 18.60 99 TYR B C 1
ATOM 4791 O O . TYR B 1 101 ? -10.717 23.843 6.142 1.00 20.45 99 TYR B O 1
ATOM 4810 N N . PHE B 1 102 ? -10.862 22.329 7.832 1.00 17.95 100 PHE B N 1
ATOM 4811 C CA . PHE B 1 102 ? -10.031 23.058 8.776 1.00 17.52 100 PHE B CA 1
ATOM 4812 C C . PHE B 1 102 ? -8.937 22.147 9.294 1.00 19.48 100 PHE B C 1
ATOM 4813 O O . PHE B 1 102 ? -9.226 21.125 9.926 1.00 18.68 100 PHE B O 1
ATOM 4830 N N . PHE B 1 103 ? -7.680 22.511 9.027 1.00 16.10 101 PHE B N 1
ATOM 4831 C CA . PHE B 1 103 ? -6.517 21.751 9.487 1.00 14.86 101 PHE B CA 1
ATOM 4832 C C . PHE B 1 103 ? -5.734 22.628 10.395 1.00 16.31 101 PHE B C 1
ATOM 4833 O O . PHE B 1 103 ? -5.394 23.752 10.005 1.00 16.18 101 PHE B O 1
ATOM 4850 N N . LEU B 1 104 ? -5.468 22.158 11.611 1.00 16.12 102 LEU B N 1
ATOM 4851 C CA . LEU B 1 104 ? -4.702 22.926 12.594 1.00 14.60 102 LEU B CA 1
ATOM 4852 C C . LEU B 1 104 ? -3.491 22.185 13.111 1.00 17.01 102 LEU B C 1
ATOM 4853 O O . LEU B 1 104 ? -3.501 20.960 13.216 1.00 16.84 102 LEU B O 1
ATOM 4869 N N . LYS B 1 105 ? -2.433 22.930 13.469 1.00 14.59 103 LYS B N 1
ATOM 4870 C CA . LYS B 1 105 ? -1.297 22.357 14.191 1.00 13.22 103 LYS B CA 1
ATOM 4871 C C . LYS B 1 105 ? -0.922 23.369 15.282 1.00 16.02 103 LYS B C 1
ATOM 4872 O O . LYS B 1 105 ? -0.299 24.399 14.979 1.00 15.21 103 LYS B O 1
ATOM 4891 N N . GLY B 1 106 ? -1.308 23.073 16.521 1.00 15.47 104 GLY B N 1
ATOM 4892 C CA . GLY B 1 106 ? -0.977 23.875 17.697 1.00 15.42 104 GLY B CA 1
ATOM 4893 C C . GLY B 1 106 ? 0.345 23.365 18.224 1.00 18.01 104 GLY B C 1
ATOM 4894 O O . GLY B 1 106 ? 0.408 22.279 18.826 1.00 18.06 104 GLY B O 1
ATOM 4898 N N . TYR B 1 107 ? 1.406 24.138 17.973 1.00 16.30 105 TYR B N 1
ATOM 4899 C CA . TYR B 1 107 ? 2.783 23.741 18.223 1.00 15.64 105 TYR B CA 1
ATOM 4900 C C . TYR B 1 107 ? 3.506 24.493 19.338 1.00 17.23 105 TYR B C 1
ATOM 4901 O O . TYR B 1 107 ? 4.642 24.143 19.651 1.00 18.77 105 TYR B O 1
ATOM 4919 N N . LYS B 1 108 ? 2.875 25.525 19.953 1.00 16.39 106 LYS B N 1
ATOM 4920 C CA . LYS B 1 108 ? 3.463 26.255 21.057 1.00 16.13 106 LYS B CA 1
ATOM 4921 C C . LYS B 1 108 ? 2.338 26.718 21.950 1.00 17.47 106 LYS B C 1
ATOM 4922 O O . LYS B 1 108 ? 1.355 27.243 21.450 1.00 16.45 106 LYS B O 1
ATOM 4941 N N . TRP B 1 109 ? 2.495 26.544 23.273 1.00 15.65 107 TRP B N 1
ATOM 4942 C CA . TRP B 1 109 ? 1.485 26.939 24.239 1.00 15.77 107 TRP B CA 1
ATOM 4943 C C . TRP B 1 109 ? 2.130 27.162 25.583 1.00 17.27 107 TRP B C 1
ATOM 4944 O O . TRP B 1 109 ? 3.155 26.551 25.879 1.00 16.97 107 TRP B O 1
ATOM 4965 N N . ASP B 1 110 ? 1.528 28.037 26.380 1.00 16.33 108 ASP B N 1
ATOM 4966 C CA . ASP B 1 110 ? 1.957 28.284 27.748 1.00 16.31 108 ASP B CA 1
ATOM 4967 C C . ASP B 1 110 ? 3.431 28.661 27.849 1.00 18.49 108 ASP B C 1
ATOM 4968 O O . ASP B 1 110 ? 4.065 28.381 28.870 1.00 21.01 108 ASP B O 1
ATOM 4977 N N . GLN B 1 111 ? 4.000 29.272 26.781 1.00 15.73 109 GLN B N 1
ATOM 4978 C CA . GLN B 1 111 ? 5.426 29.555 26.778 1.00 16.03 109 GLN B CA 1
ATOM 4979 C C . GLN B 1 111 ? 5.676 30.966 27.276 1.00 18.31 109 GLN B C 1
ATOM 4980 O O . GLN B 1 111 ? 5.314 31.915 26.599 1.00 18.02 109 GLN B O 1
ATOM 4994 N N . ARG B 1 112 ? 6.359 31.092 28.412 1.00 17.28 110 ARG B N 1
ATOM 4995 C CA . ARG B 1 112 ? 6.717 32.367 29.005 1.00 18.28 110 ARG B CA 1
ATOM 4996 C C . ARG B 1 112 ? 7.809 33.023 28.108 1.00 23.33 110 ARG B C 1
ATOM 4997 O O . ARG B 1 112 ? 8.739 32.349 27.629 1.00 22.68 110 ARG B O 1
ATOM 5018 N N . ALA B 1 113 ? 7.603 34.300 27.776 1.00 20.30 111 ALA B N 1
ATOM 5019 C CA . ALA B 1 113 ? 8.511 35.027 26.899 1.00 21.02 111 ALA B CA 1
ATOM 5020 C C . ALA B 1 113 ? 8.715 36.436 27.384 1.00 23.24 111 ALA B C 1
ATOM 5021 O O . ALA B 1 113 ? 7.803 37.034 27.927 1.00 21.05 111 ALA B O 1
ATOM 5029 N N . PHE B 1 114 ? 9.916 36.972 27.153 1.00 22.47 112 PHE B N 1
ATOM 5030 C CA . PHE B 1 114 ? 10.252 38.351 27.457 1.00 21.92 112 PHE B CA 1
ATOM 5031 C C . PHE B 1 114 ? 10.700 39.122 26.240 1.00 23.23 112 PHE B C 1
ATOM 5032 O O . PHE B 1 114 ? 10.787 40.336 26.335 1.00 23.17 112 PHE B O 1
ATOM 5049 N N . ASP B 1 115 ? 11.060 38.481 25.109 1.00 23.39 113 ASP B N 1
ATOM 5050 C CA . ASP B 1 115 ? 11.693 39.278 24.071 1.00 24.01 113 ASP B CA 1
ATOM 5051 C C . ASP B 1 115 ? 10.841 40.417 23.542 1.00 23.68 113 ASP B C 1
ATOM 5052 O O . ASP B 1 115 ? 9.610 40.344 23.509 1.00 20.55 113 ASP B O 1
ATOM 5061 N N . THR B 1 116 ? 11.501 41.541 23.287 1.00 21.32 114 THR B N 1
ATOM 5062 C CA . THR B 1 116 ? 10.834 42.717 22.749 1.00 18.61 114 THR B CA 1
ATOM 5063 C C . THR B 1 116 ? 10.043 42.325 21.535 1.00 19.92 114 THR B C 1
ATOM 5064 O O . THR B 1 116 ? 10.580 41.613 20.700 1.00 20.74 114 THR B O 1
ATOM 5075 N N . ALA B 1 117 ? 8.760 42.734 21.428 1.00 17.99 115 ALA B N 1
ATOM 5076 C CA . ALA B 1 117 ? 7.955 42.314 20.295 1.00 16.95 115 ALA B CA 1
ATOM 5077 C C . ALA B 1 117 ? 6.740 43.177 20.121 1.00 17.76 115 ALA B C 1
ATOM 5078 O O . ALA B 1 117 ? 6.267 43.751 21.095 1.00 18.19 115 ALA B O 1
ATOM 5085 N N . ASN B 1 118 ? 6.210 43.220 18.898 1.00 16.34 116 ASN B N 1
ATOM 5086 C CA . ASN B 1 118 ? 4.933 43.832 18.602 1.00 16.36 116 ASN B CA 1
ATOM 5087 C C . ASN B 1 118 ? 3.883 42.719 18.868 1.00 18.50 116 ASN B C 1
ATOM 5088 O O . ASN B 1 118 ? 3.903 41.648 18.253 1.00 17.13 116 ASN B O 1
ATOM 5099 N N . LEU B 1 119 ? 3.005 42.973 19.842 1.00 16.91 117 LEU B N 1
ATOM 5100 C CA . LEU B 1 119 ? 1.993 42.026 20.271 1.00 17.12 117 LEU B CA 1
ATOM 5101 C C . LEU B 1 119 ? 0.657 42.216 19.596 1.00 19.00 117 LEU B C 1
ATOM 5102 O O . LEU B 1 119 ? -0.278 41.469 19.894 1.00 19.19 117 LEU B O 1
ATOM 5118 N N . CYS B 1 120 ? 0.551 43.151 18.673 1.00 16.06 118 CYS B N 1
ATOM 5119 C CA . CYS B 1 120 ? -0.695 43.327 17.936 1.00 18.76 118 CYS B CA 1
ATOM 5120 C C . CYS B 1 120 ? -0.432 44.042 16.630 1.00 20.86 118 CYS B C 1
ATOM 5121 O O . CYS B 1 120 ? -0.834 45.194 16.419 1.00 23.10 118 CYS B O 1
ATOM 5128 N N . GLN B 1 121 ? 0.261 43.355 15.752 1.00 18.30 119 GLN B N 1
ATOM 5129 C CA . GLN B 1 121 ? 0.725 43.936 14.509 1.00 18.30 119 GLN B CA 1
ATOM 5130 C C . GLN B 1 121 ? -0.420 44.323 13.602 1.00 23.90 119 GLN B C 1
ATOM 5131 O O . GLN B 1 121 ? -1.461 43.660 13.578 1.00 22.91 119 GLN B O 1
ATOM 5145 N N . LYS B 1 122 ? -0.251 45.461 12.923 1.00 21.65 120 LYS B N 1
ATOM 5146 C CA . LYS B 1 122 ? -1.319 46.057 12.140 1.00 23.50 120 LYS B CA 1
ATOM 5147 C C . LYS B 1 122 ? -1.675 45.266 10.915 1.00 25.46 120 LYS B C 1
ATOM 5148 O O . LYS B 1 122 ? -0.771 44.866 10.188 1.00 23.58 120 LYS B O 1
ATOM 5167 N N . PRO B 1 123 ? -2.985 45.121 10.591 1.00 24.69 121 PRO B N 1
ATOM 5168 C CA . PRO B 1 123 ? -3.358 44.455 9.339 1.00 25.52 121 PRO B CA 1
ATOM 5169 C C . PRO B 1 123 ? -2.705 45.112 8.131 1.00 26.55 121 PRO B C 1
ATOM 5170 O O . PRO B 1 123 ? -2.528 46.350 8.099 1.00 25.60 121 PRO B O 1
ATOM 5181 N N . GLY B 1 124 ? -2.295 44.274 7.190 1.00 23.59 122 GLY B N 1
ATOM 5182 C CA . GLY B 1 124 ? -1.617 44.705 5.975 1.00 22.03 122 GLY B CA 1
ATOM 5183 C C . GLY B 1 124 ? -0.109 44.642 6.070 1.00 24.45 122 GLY B C 1
ATOM 5184 O O . GLY B 1 124 ? 0.564 44.604 5.042 1.00 24.16 122 GLY B O 1
ATOM 5188 N N . GLU B 1 125 ? 0.457 44.634 7.292 1.00 21.65 123 GLU B N 1
ATOM 5189 C CA . GLU B 1 125 ? 1.911 44.571 7.427 1.00 22.27 123 GLU B CA 1
ATOM 5190 C C . GLU B 1 125 ? 2.414 43.223 7.078 1.00 25.53 123 GLU B C 1
ATOM 5191 O O . GLU B 1 125 ? 1.725 42.228 7.312 1.00 24.25 123 GLU B O 1
ATOM 5203 N N . THR B 1 126 ? 3.638 43.183 6.554 1.00 24.92 124 THR B N 1
ATOM 5204 C CA . THR B 1 126 ? 4.279 41.946 6.171 1.00 24.37 124 THR B CA 1
ATOM 5205 C C . THR B 1 126 ? 5.422 41.610 7.065 1.00 31.27 124 THR B C 1
ATOM 5206 O O . THR B 1 126 ? 6.052 42.492 7.651 1.00 33.44 124 THR B O 1
ATOM 5217 N N . THR B 1 127 ? 5.679 40.315 7.182 1.00 26.68 125 THR B N 1
ATOM 5218 C CA . THR B 1 127 ? 6.771 39.789 7.983 1.00 27.74 125 THR B CA 1
ATOM 5219 C C . THR B 1 127 ? 7.102 38.410 7.451 1.00 31.33 125 THR B C 1
ATOM 5220 O O . THR B 1 127 ? 6.231 37.731 6.895 1.00 31.26 125 THR B O 1
ATOM 5231 N N . ARG B 1 128 ? 8.336 37.973 7.663 1.00 27.78 126 ARG B N 1
ATOM 5232 C CA . ARG B 1 128 ? 8.768 36.659 7.220 1.00 26.91 126 ARG B CA 1
ATOM 5233 C C . ARG B 1 128 ? 8.312 35.592 8.203 1.00 27.89 126 ARG B C 1
ATOM 5234 O O . ARG B 1 128 ? 8.480 35.758 9.410 1.00 27.16 126 ARG B O 1
ATOM 5255 N N . LEU B 1 129 ? 7.722 34.503 7.687 1.00 24.01 127 LEU B N 1
ATOM 5256 C CA . LEU B 1 129 ? 7.363 33.311 8.465 1.00 22.92 127 LEU B CA 1
ATOM 5257 C C . LEU B 1 129 ? 8.329 32.229 8.011 1.00 26.43 127 LEU B C 1
ATOM 5258 O O . LEU B 1 129 ? 8.329 31.873 6.841 1.00 26.18 127 LEU B O 1
ATOM 5274 N N . THR B 1 130 ? 9.153 31.713 8.918 1.00 25.61 128 THR B N 1
ATOM 5275 C CA . THR B 1 130 ? 10.147 30.695 8.583 1.00 24.58 128 THR B CA 1
ATOM 5276 C C . THR B 1 130 ? 9.719 29.290 8.996 1.00 24.89 128 THR B C 1
ATOM 5277 O O . THR B 1 130 ? 10.375 28.329 8.625 1.00 26.02 128 THR B O 1
ATOM 5288 N N . GLU B 1 131 ? 8.590 29.165 9.686 1.00 21.01 129 GLU B N 1
ATOM 5289 C CA . GLU B 1 131 ? 8.068 27.897 10.175 1.00 20.31 129 GLU B CA 1
ATOM 5290 C C . GLU B 1 131 ? 7.691 26.993 9.023 1.00 21.84 129 GLU B C 1
ATOM 5291 O O . GLU B 1 131 ? 7.098 27.453 8.046 1.00 21.10 129 GLU B O 1
ATOM 5303 N N . LYS B 1 132 ? 7.966 25.709 9.178 1.00 15.62 130 LYS B N 1
ATOM 5304 C CA . LYS B 1 132 ? 7.660 24.691 8.191 1.00 15.78 130 LYS B CA 1
ATOM 5305 C C . LYS B 1 132 ? 6.764 23.620 8.787 1.00 17.97 130 LYS B C 1
ATOM 5306 O O . LYS B 1 132 ? 6.932 23.228 9.937 1.00 18.76 130 LYS B O 1
ATOM 5325 N N . PHE B 1 133 ? 5.766 23.188 8.010 1.00 16.86 131 PHE B N 1
ATOM 5326 C CA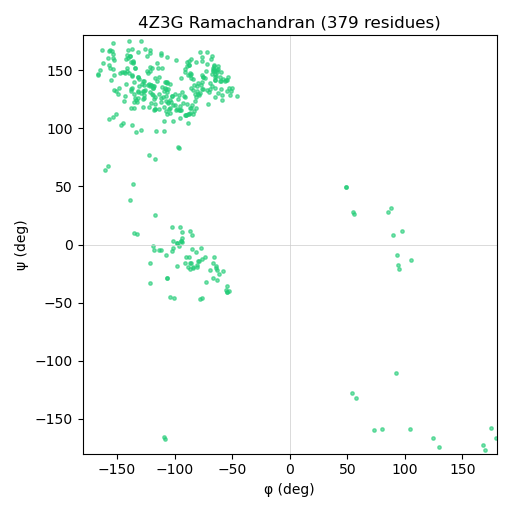 . PHE B 1 133 ? 4.839 22.110 8.359 1.00 15.45 131 PHE B CA 1
ATOM 5327 C C . PHE B 1 133 ? 4.740 21.142 7.184 1.00 20.34 131 PHE B C 1
ATOM 5328 O O . PHE B 1 133 ? 5.162 21.487 6.087 1.00 18.34 131 PHE B O 1
ATOM 5345 N N . ASP B 1 134 ? 4.183 19.945 7.405 1.00 18.79 132 ASP B N 1
ATOM 5346 C CA . ASP B 1 134 ? 4.066 18.954 6.344 1.00 20.55 132 ASP B CA 1
ATOM 5347 C C . ASP B 1 134 ? 2.928 19.237 5.390 1.00 17.47 132 ASP B C 1
ATOM 5348 O O . ASP B 1 134 ? 2.048 20.060 5.640 1.00 17.30 132 ASP B O 1
ATOM 5357 N N . ASP B 1 135 ? 2.995 18.522 4.273 1.00 17.34 133 ASP B N 1
ATOM 5358 C CA . ASP B 1 135 ? 2.073 18.595 3.178 1.00 16.46 133 ASP B CA 1
ATOM 5359 C C . ASP B 1 135 ? 0.704 18.062 3.558 1.00 18.79 133 ASP B C 1
ATOM 5360 O O . ASP B 1 135 ? 0.554 17.327 4.543 1.00 19.81 133 ASP B O 1
ATOM 5369 N N . ILE B 1 136 ? -0.283 18.420 2.743 1.00 15.90 134 ILE B N 1
ATOM 5370 C CA . ILE B 1 136 ? -1.636 17.844 2.805 1.00 14.24 134 ILE B CA 1
ATOM 5371 C C . ILE B 1 136 ? -1.931 17.383 1.390 1.00 18.84 134 ILE B C 1
ATOM 5372 O O . ILE B 1 136 ? -1.836 18.176 0.465 1.00 18.45 134 ILE B O 1
ATOM 5388 N N . ILE B 1 137 ? -2.282 16.112 1.225 1.00 16.50 135 ILE B N 1
ATOM 5389 C CA . ILE B 1 137 ? -2.633 15.571 -0.073 1.00 16.34 135 ILE B CA 1
ATOM 5390 C C . ILE B 1 137 ? -4.152 15.444 -0.172 1.00 17.80 135 ILE B C 1
ATOM 5391 O O . ILE B 1 137 ? -4.801 14.835 0.684 1.00 16.85 135 ILE B O 1
ATOM 5407 N N . PHE B 1 138 ? -4.703 16.013 -1.246 1.00 15.28 136 PHE B N 1
ATOM 5408 C CA . PHE B 1 138 ? -6.120 15.949 -1.549 1.00 15.06 136 PHE B CA 1
ATOM 5409 C C . PHE B 1 138 ? -6.355 15.117 -2.778 1.00 17.62 136 PHE B C 1
ATOM 5410 O O . PHE B 1 138 ? -5.429 14.858 -3.540 1.00 17.37 136 PHE B O 1
ATOM 5427 N N . LYS B 1 139 ? -7.607 14.719 -2.990 1.00 17.87 137 LYS B N 1
ATOM 5428 C CA . LYS B 1 139 ? -8.016 14.061 -4.223 1.00 17.81 137 LYS B CA 1
ATOM 5429 C C . LYS B 1 139 ? -9.321 14.677 -4.648 1.00 19.56 137 LYS B C 1
ATOM 5430 O O . LYS B 1 139 ? -10.001 15.285 -3.824 1.00 19.11 137 LYS B O 1
ATOM 5449 N N . VAL B 1 140 ? -9.632 14.581 -5.937 1.00 17.22 138 VAL B N 1
ATOM 5450 C CA . VAL B 1 140 ? -10.799 15.243 -6.507 1.00 16.25 138 VAL B CA 1
ATOM 5451 C C . VAL B 1 140 ? -11.782 14.256 -7.089 1.00 18.19 138 VAL B C 1
ATOM 5452 O O . VAL B 1 140 ? -11.393 13.382 -7.834 1.00 18.49 138 VAL B O 1
ATOM 5465 N N . ALA B 1 141 ? -13.069 14.459 -6.826 1.00 18.47 139 ALA B N 1
ATOM 5466 C CA . ALA B 1 141 ? -14.115 13.698 -7.469 1.00 19.83 139 ALA B CA 1
ATOM 5467 C C . ALA B 1 141 ? -14.742 14.645 -8.492 1.00 20.52 139 ALA B C 1
ATOM 5468 O O . ALA B 1 141 ? -15.158 15.755 -8.143 1.00 20.82 139 ALA B O 1
ATOM 5475 N N . LEU B 1 142 ? -14.743 14.229 -9.753 1.00 17.59 140 LEU B N 1
ATOM 5476 C CA . LEU B 1 142 ? -15.347 14.994 -10.831 1.00 17.60 140 LEU B CA 1
ATOM 5477 C C . LEU B 1 142 ? -16.825 14.599 -10.856 1.00 17.66 140 LEU B C 1
ATOM 5478 O O . LEU B 1 142 ? -17.155 13.435 -10.602 1.00 16.77 140 LEU B O 1
ATOM 5494 N N . PRO B 1 143 ? -17.713 15.545 -11.228 1.00 16.19 141 PRO B N 1
ATOM 5495 C CA . PRO B 1 143 ? -19.122 15.200 -11.382 1.00 15.81 141 PRO B CA 1
ATOM 5496 C C . PRO B 1 143 ? -19.280 14.427 -12.680 1.00 17.75 141 PRO B C 1
ATOM 5497 O O . PRO B 1 143 ? -18.583 14.713 -13.656 1.00 18.11 141 PRO B O 1
ATOM 5508 N N . ALA B 1 144 ? -20.168 13.445 -12.709 1.00 15.58 142 ALA B N 1
ATOM 5509 C CA . ALA B 1 144 ? -20.263 12.572 -13.876 1.00 15.41 142 ALA B CA 1
ATOM 5510 C C . ALA B 1 144 ? -20.684 13.279 -15.168 1.00 18.21 142 ALA B C 1
ATOM 5511 O O . ALA B 1 144 ? -20.390 12.775 -16.256 1.00 18.54 142 ALA B O 1
ATOM 5518 N N . ASP B 1 145 ? -21.336 14.449 -15.057 1.00 17.14 143 ASP B N 1
ATOM 5519 C CA . ASP B 1 145 ? -21.741 15.212 -16.237 1.00 16.16 143 ASP B CA 1
ATOM 5520 C C . ASP B 1 145 ? -20.717 16.296 -16.603 1.00 19.20 143 ASP B C 1
ATOM 5521 O O . ASP B 1 145 ? -21.056 17.166 -17.405 1.00 18.61 143 ASP B O 1
ATOM 5530 N N . LEU B 1 146 ? -19.472 16.249 -16.060 1.00 15.72 144 LEU B N 1
ATOM 5531 C CA . LEU B 1 146 ? -18.473 17.238 -16.398 1.00 15.82 144 LEU B CA 1
ATOM 5532 C C . LEU B 1 146 ? -18.236 17.202 -17.900 1.00 18.69 144 LEU B C 1
ATOM 5533 O O . LEU B 1 146 ? -17.919 16.137 -18.434 1.00 16.94 144 LEU B O 1
ATOM 5549 N N . PRO B 1 147 ? -18.299 18.353 -18.601 1.00 16.34 145 PRO B N 1
ATOM 5550 C CA . PRO B 1 147 ? -18.021 18.321 -20.045 1.00 16.85 145 PRO B CA 1
ATOM 5551 C C . PRO B 1 147 ? -16.584 17.895 -20.340 1.00 18.33 145 PRO B C 1
ATOM 5552 O O . PRO B 1 147 ? -15.666 18.208 -19.560 1.00 18.85 145 PRO B O 1
ATOM 5563 N N . LEU B 1 148 ? -16.372 17.226 -21.478 1.00 18.71 146 LEU B N 1
ATOM 5564 C CA . LEU B 1 148 ? -15.019 16.823 -21.888 1.00 18.22 146 LEU B CA 1
ATOM 5565 C C . LEU B 1 148 ? -14.181 18.066 -22.205 1.00 20.63 146 LEU B C 1
ATOM 5566 O O . LEU B 1 148 ? -14.710 19.095 -22.647 1.00 21.77 146 LEU B O 1
ATOM 5582 N N . GLY B 1 149 ? -12.875 17.924 -22.022 1.00 16.80 147 GLY B N 1
ATOM 5583 C CA . GLY B 1 149 ? -11.910 18.943 -22.403 1.00 16.45 147 GLY B CA 1
ATOM 5584 C C . GLY B 1 149 ? -10.935 19.320 -21.320 1.00 16.50 147 GLY B C 1
ATOM 5585 O O . GLY B 1 149 ? -10.867 18.679 -20.272 1.00 16.84 147 GLY B O 1
ATOM 5589 N N . ASP B 1 150 ? -10.115 20.335 -21.614 1.00 18.13 148 ASP B N 1
ATOM 5590 C CA . ASP B 1 150 ? -9.078 20.800 -20.714 1.00 16.97 148 ASP B CA 1
ATOM 5591 C C . ASP B 1 150 ? -9.648 21.684 -19.624 1.00 18.80 148 ASP B C 1
ATOM 5592 O O . ASP B 1 150 ? -10.493 22.541 -19.913 1.00 20.69 148 ASP B O 1
ATOM 5601 N N . TYR B 1 151 ? -9.158 21.499 -18.396 1.00 17.26 149 TYR B N 1
ATOM 5602 C CA . TYR B 1 151 ? -9.588 22.291 -17.250 1.00 15.41 149 TYR B CA 1
ATOM 5603 C C . TYR B 1 151 ? -8.408 22.896 -16.560 1.00 17.89 149 TYR B C 1
ATOM 5604 O O . TYR B 1 151 ? -7.369 22.249 -16.431 1.00 17.26 149 TYR B O 1
ATOM 5622 N N . SER B 1 152 ? -8.580 24.160 -16.111 1.00 17.92 150 SER B N 1
ATOM 5623 C CA . SER B 1 152 ? -7.634 24.925 -15.335 1.00 17.66 150 SER B CA 1
ATOM 5624 C C . SER B 1 152 ? -8.409 25.437 -14.158 1.00 21.71 150 SER B C 1
ATOM 5625 O O . SER B 1 152 ? -9.161 26.410 -14.314 1.00 25.71 150 SER B O 1
ATOM 5633 N N . VAL B 1 153 ? -8.304 24.764 -12.997 1.00 18.32 151 VAL B N 1
ATOM 5634 C CA . VAL B 1 153 ? -9.139 25.121 -11.863 1.00 17.07 151 VAL B CA 1
ATOM 5635 C C . VAL B 1 153 ? -8.335 25.825 -10.790 1.00 18.24 151 VAL B C 1
ATOM 5636 O O . VAL B 1 153 ? -7.437 25.227 -10.204 1.00 18.00 151 VAL B O 1
ATOM 5649 N N . THR B 1 154 ? -8.653 27.109 -10.548 1.00 17.83 152 THR B N 1
ATOM 5650 C CA . THR B 1 154 ? -8.006 27.893 -9.511 1.00 17.54 152 THR B CA 1
ATOM 5651 C C . THR B 1 154 ? -8.687 27.553 -8.197 1.00 21.20 152 THR B C 1
ATOM 5652 O O . THR B 1 154 ? -9.894 27.730 -8.083 1.00 22.08 152 THR B O 1
ATOM 5663 N N . ILE B 1 155 ? -7.924 27.098 -7.202 1.00 17.98 153 ILE B N 1
ATOM 5664 C CA . ILE B 1 155 ? -8.466 26.754 -5.889 1.00 18.11 153 ILE B CA 1
ATOM 5665 C C . ILE B 1 155 ? -7.881 27.689 -4.830 1.00 18.93 153 ILE B C 1
ATOM 5666 O O . ILE B 1 155 ? -6.758 27.429 -4.360 1.00 17.21 153 ILE B O 1
ATOM 5682 N N . PRO B 1 156 ? -8.595 28.763 -4.433 1.00 17.98 154 PRO B N 1
ATOM 5683 C CA . PRO B 1 156 ? -8.064 29.644 -3.387 1.00 17.58 154 PRO B CA 1
ATOM 5684 C C . PRO B 1 156 ? -8.197 28.994 -2.022 1.00 17.98 154 PRO B C 1
ATOM 5685 O O . PRO B 1 156 ? -9.1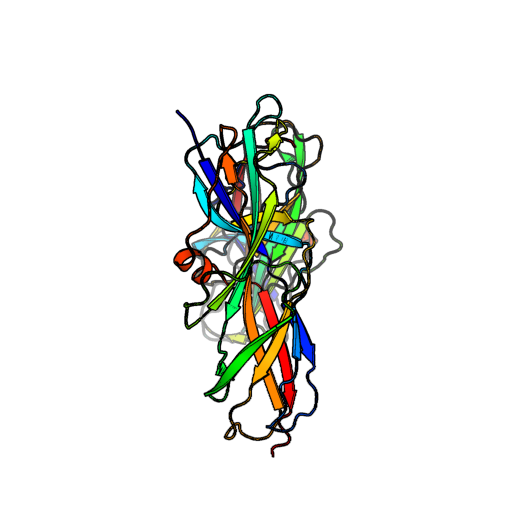64 28.302 -1.747 1.00 18.30 154 PRO B O 1
ATOM 5696 N N . TYR B 1 157 ? -7.201 29.232 -1.140 1.00 17.55 155 TYR B N 1
ATOM 5697 C CA . TYR B 1 157 ? -7.289 28.715 0.220 1.00 17.37 155 TYR B CA 1
ATOM 5698 C C . TYR B 1 157 ? -6.465 29.571 1.150 1.00 18.60 155 TYR B C 1
ATOM 5699 O O . TYR B 1 157 ? -5.668 30.381 0.702 1.00 19.25 155 TYR B O 1
ATOM 5717 N N . THR B 1 158 ? -6.663 29.393 2.455 1.00 16.42 156 THR B N 1
ATOM 5718 C CA . THR B 1 158 ? -5.893 30.147 3.434 1.00 16.26 156 THR B CA 1
ATOM 5719 C C . THR B 1 158 ? -4.903 29.274 4.143 1.00 16.87 156 THR B C 1
ATOM 5720 O O . THR B 1 158 ? -5.220 28.134 4.489 1.00 16.65 156 THR B O 1
ATOM 5731 N N . SER B 1 159 ? -3.705 29.790 4.384 1.00 16.29 157 SER B N 1
ATOM 5732 C CA . SER B 1 159 ? -2.764 29.134 5.263 1.00 16.37 157 SER B CA 1
ATOM 5733 C C . SER B 1 159 ? -2.039 30.238 6.017 1.00 16.85 157 SER B C 1
ATOM 5734 O O . SER B 1 159 ? -1.902 31.355 5.525 1.00 16.84 157 SER B O 1
ATOM 5742 N N . GLY B 1 160 ? -1.675 29.957 7.241 1.00 14.82 158 GLY B N 1
ATOM 5743 C CA . GLY B 1 160 ? -0.987 30.963 8.030 1.00 15.28 158 GLY B CA 1
ATOM 5744 C C . GLY B 1 160 ? -0.879 30.564 9.478 1.00 16.39 158 GLY B C 1
ATOM 5745 O O . GLY B 1 160 ? -1.284 29.456 9.857 1.00 15.82 158 GLY B O 1
ATOM 5749 N N . ILE B 1 161 ? -0.327 31.458 10.291 1.00 14.28 159 ILE B N 1
ATOM 5750 C CA . ILE B 1 161 ? -0.160 31.186 11.704 1.00 14.25 159 ILE B CA 1
ATOM 5751 C C . ILE B 1 161 ? -0.873 32.195 12.534 1.00 16.41 159 ILE B C 1
ATOM 5752 O O . ILE B 1 161 ? -0.732 33.411 12.311 1.00 15.77 159 ILE B O 1
ATOM 5768 N N . GLN B 1 162 ? -1.653 31.691 13.497 1.00 16.57 160 GLN B N 1
ATOM 5769 C CA . GLN B 1 162 ? -2.281 32.475 14.510 1.00 16.50 160 GLN B CA 1
ATOM 5770 C C . GLN B 1 162 ? -1.316 32.562 15.680 1.00 18.60 160 GLN B C 1
ATOM 5771 O O . GLN B 1 162 ? -0.940 31.513 16.223 1.00 16.60 160 GLN B O 1
ATOM 5785 N N . ARG B 1 163 ? -0.915 33.792 16.064 1.00 16.30 161 ARG B N 1
ATOM 5786 C CA . ARG B 1 163 ? -0.073 34.028 17.215 1.00 14.95 161 ARG B CA 1
ATOM 5787 C C . ARG B 1 163 ? -0.955 34.648 18.282 1.00 16.49 161 ARG B C 1
ATOM 5788 O O . ARG B 1 163 ? -1.559 35.703 18.039 1.00 18.77 161 ARG B O 1
ATOM 5809 N N . HIS B 1 164 ? -1.003 34.017 19.454 1.00 16.20 162 HIS B N 1
ATOM 5810 C CA . HIS B 1 164 ? -1.804 34.468 20.571 1.00 14.99 162 HIS B CA 1
ATOM 5811 C C . HIS B 1 164 ? -0.863 34.797 21.721 1.00 16.56 162 HIS B C 1
ATOM 5812 O O . HIS B 1 164 ? -0.165 33.913 22.223 1.00 16.35 162 HIS B O 1
ATOM 5827 N N . PHE B 1 165 ? -0.833 36.100 22.117 1.00 15.32 163 PHE B N 1
ATOM 5828 C CA . PHE B 1 165 ? -0.057 36.589 23.225 1.00 14.94 163 PHE B CA 1
ATOM 5829 C C . PHE B 1 165 ? -1.008 36.875 24.375 1.00 18.45 163 PHE B C 1
ATOM 5830 O O . PHE B 1 165 ? -2.074 37.468 24.157 1.00 19.25 163 PHE B O 1
ATOM 5847 N N . ALA B 1 166 ? -0.662 36.440 25.583 1.00 16.73 164 ALA B N 1
ATOM 5848 C CA . ALA B 1 166 ? -1.544 36.647 26.730 1.00 17.03 164 ALA B CA 1
ATOM 5849 C C . ALA B 1 166 ? -0.759 37.053 27.951 1.00 18.18 164 ALA B C 1
ATOM 5850 O O . ALA B 1 166 ? 0.458 36.798 28.042 1.00 18.41 164 ALA B O 1
ATOM 5857 N N . SER B 1 167 ? -1.481 37.625 28.932 1.00 17.62 165 SER B N 1
ATOM 5858 C CA . SER B 1 167 ? -0.870 38.053 30.175 1.00 17.83 165 SER B CA 1
ATOM 5859 C C . SER B 1 167 ? -0.622 36.948 31.156 1.00 21.43 165 SER B C 1
ATOM 5860 O O . SER B 1 167 ? 0.076 37.187 32.124 1.00 21.65 165 SER B O 1
ATOM 5868 N N . TYR B 1 168 ? -1.218 35.767 30.947 1.00 20.48 166 TYR B N 1
ATOM 5869 C CA . TYR B 1 168 ? -1.259 34.704 31.933 1.00 20.00 166 TYR B CA 1
ATOM 5870 C C . TYR B 1 168 ? -0.959 33.322 31.348 1.00 19.58 166 TYR B C 1
ATOM 5871 O O . TYR B 1 168 ? -1.198 33.051 30.160 1.00 19.50 166 TYR B O 1
ATOM 5889 N N . LEU B 1 169 ? -0.539 32.431 32.254 1.00 19.59 167 LEU B N 1
ATOM 5890 C CA . LEU B 1 169 ? -0.218 31.035 31.988 1.00 18.56 167 LEU B CA 1
ATOM 5891 C C . LEU B 1 169 ? -1.540 30.248 31.825 1.00 22.04 167 LEU B C 1
ATOM 5892 O O . LEU B 1 169 ? -2.503 30.501 32.564 1.00 22.25 167 LEU B O 1
ATOM 5908 N N . GLY B 1 170 ? -1.578 29.326 30.870 1.00 20.21 168 GLY B N 1
ATOM 5909 C CA . GLY B 1 170 ? -2.760 28.527 30.588 1.00 19.92 168 GLY B CA 1
ATOM 5910 C C . G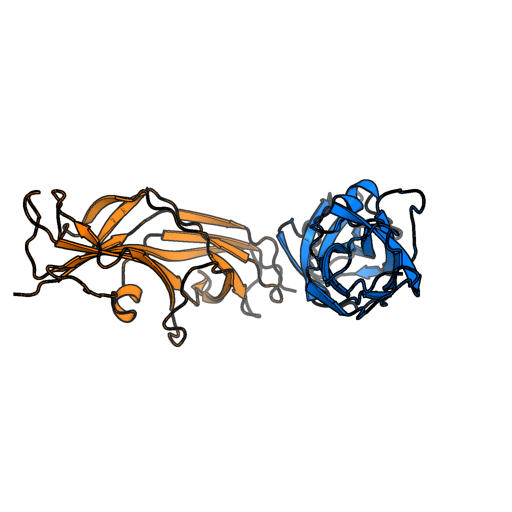LY B 1 170 ? -3.696 29.136 29.566 1.00 21.11 168 GLY B C 1
ATOM 5911 O O . GLY B 1 170 ? -4.801 28.633 29.369 1.00 20.81 168 GLY B O 1
ATOM 5915 N N . ALA B 1 171 ? -3.268 30.236 28.918 1.00 18.89 169 ALA B N 1
ATOM 5916 C CA . ALA B 1 171 ? -4.097 30.941 27.964 1.00 16.95 169 ALA B CA 1
ATOM 5917 C C . ALA B 1 171 ? -4.355 30.126 26.712 1.00 19.16 169 ALA B C 1
ATOM 5918 O O . ALA B 1 171 ? -3.440 29.510 26.164 1.00 18.82 169 ALA B O 1
ATOM 5925 N N . ARG B 1 172 ? -5.595 30.136 26.267 1.00 16.52 170 ARG B N 1
ATOM 5926 C CA . ARG B 1 172 ? -6.027 29.399 25.102 1.00 18.04 170 ARG B CA 1
ATOM 5927 C C . ARG B 1 172 ? -6.954 30.254 24.273 1.00 19.95 170 ARG B C 1
ATOM 5928 O O . ARG B 1 172 ? -7.916 30.818 24.791 1.00 21.00 170 ARG B O 1
ATOM 5949 N N . PHE B 1 173 ? -6.698 30.308 22.975 1.00 17.89 171 PHE B N 1
ATOM 5950 C CA . PHE B 1 173 ? -7.566 30.989 22.041 1.00 19.07 171 PHE B CA 1
ATOM 5951 C C . PHE B 1 173 ? -7.435 30.306 20.712 1.00 24.55 171 PHE B C 1
ATOM 5952 O O . PHE B 1 173 ? -6.312 30.090 20.256 1.00 24.32 171 PHE B O 1
ATOM 5969 N N . LYS B 1 174 ? -8.552 29.986 20.075 1.00 19.74 172 LYS B N 1
ATOM 5970 C CA . LYS B 1 174 ? -8.537 29.439 18.736 1.00 18.70 172 LYS B CA 1
ATOM 5971 C C . LYS B 1 174 ? -9.476 30.342 17.956 1.00 21.14 172 LYS B C 1
ATOM 5972 O O . LYS B 1 174 ? -10.629 30.553 18.387 1.00 22.59 172 LYS B O 1
ATOM 5991 N N . ILE B 1 175 ? -9.010 30.851 16.809 1.00 21.34 173 ILE B N 1
ATOM 5992 C CA . ILE B 1 175 ? -9.860 31.668 15.944 1.00 20.40 173 ILE B CA 1
ATOM 5993 C C . ILE B 1 175 ? -11.153 30.869 15.691 1.00 23.18 173 ILE B C 1
ATOM 5994 O O . ILE B 1 175 ? -11.065 29.697 15.319 1.00 22.25 173 ILE B O 1
ATOM 6010 N N . PRO B 1 176 ? -12.362 31.415 15.899 1.00 23.07 174 PRO B N 1
ATOM 6011 C CA . PRO B 1 176 ? -13.554 30.613 15.595 1.00 24.50 174 PRO B CA 1
ATOM 6012 C C . PRO B 1 176 ? -13.540 30.096 14.158 1.00 26.37 174 PRO B C 1
ATOM 6013 O O . PRO B 1 176 ? -13.181 30.827 13.247 1.00 24.93 174 PRO B O 1
ATOM 6024 N N . TYR B 1 177 ? -13.994 28.866 13.951 1.00 23.76 175 TYR B N 1
ATOM 6025 C CA . TYR B 1 177 ? -14.003 28.261 12.614 1.00 23.60 175 TYR B CA 1
ATOM 6026 C C . TYR B 1 177 ? -14.742 29.143 11.607 1.00 24.78 175 TYR B C 1
ATOM 6027 O O . TYR B 1 177 ? -14.287 29.316 10.480 1.00 24.96 175 TYR B O 1
ATOM 6045 N N . ASN B 1 178 ? -15.881 29.731 12.022 1.00 27.32 176 ASN B N 1
ATOM 6046 C CA . ASN B 1 178 ? -16.626 30.611 11.120 1.00 28.06 176 ASN B CA 1
ATOM 6047 C C . ASN B 1 178 ? -15.867 31.865 10.695 1.00 32.52 176 ASN B C 1
ATOM 6048 O O . ASN B 1 178 ? -16.110 32.373 9.601 1.00 33.13 176 ASN B O 1
ATOM 6059 N N . VAL B 1 179 ? -14.977 32.388 11.562 1.00 24.55 177 VAL B N 1
ATOM 6060 C CA . VAL B 1 179 ? -14.134 33.539 11.235 1.00 24.32 177 VAL B CA 1
ATOM 6061 C C . VAL B 1 179 ? -12.981 33.084 10.306 1.00 26.84 177 VAL B C 1
ATOM 6062 O O . VAL B 1 179 ? -12.704 33.740 9.294 1.00 25.95 177 VAL B O 1
ATOM 6075 N N . ALA B 1 180 ? -12.312 31.953 10.651 1.00 24.33 178 ALA B N 1
ATOM 6076 C CA . ALA B 1 180 ? -11.229 31.371 9.828 1.00 22.67 178 ALA B CA 1
ATOM 6077 C C . ALA B 1 180 ? -11.683 31.151 8.367 1.00 23.12 178 ALA B C 1
ATOM 6078 O O . ALA B 1 180 ? -10.972 31.448 7.412 1.00 21.75 178 ALA B O 1
ATOM 6085 N N . LYS B 1 181 ? -12.922 30.691 8.234 1.00 20.12 179 LYS B N 1
ATOM 6086 C CA . LYS B 1 181 ? -13.608 30.439 6.974 1.00 22.78 179 LYS B CA 1
ATOM 6087 C C . LYS B 1 181 ? -13.623 31.673 6.042 1.00 25.93 179 LYS B C 1
ATOM 6088 O O . LYS B 1 181 ? -13.588 31.512 4.826 1.00 26.96 179 LYS B O 1
ATOM 6107 N N . THR B 1 182 ? -13.746 32.890 6.611 1.00 23.74 180 THR B N 1
ATOM 6108 C CA . THR B 1 182 ? -13.819 34.160 5.869 1.00 23.71 180 THR B CA 1
ATOM 6109 C C . THR B 1 182 ? -12.505 34.928 5.771 1.00 27.69 180 THR B C 1
ATOM 6110 O O . THR B 1 182 ? -12.475 35.996 5.163 1.00 28.05 180 THR B O 1
ATOM 6121 N N . LEU B 1 183 ? -11.399 34.398 6.319 1.00 23.12 181 LEU B N 1
ATOM 6122 C CA . LEU B 1 183 ? -10.137 35.109 6.178 1.00 23.32 181 LEU B CA 1
ATOM 6123 C C . LEU B 1 183 ? -9.742 35.122 4.710 1.00 25.74 181 LEU B C 1
ATOM 6124 O O . LEU B 1 183 ? -10.104 34.189 3.971 1.00 25.47 181 LEU B O 1
ATOM 6140 N N . PRO B 1 184 ? -8.951 36.111 4.267 1.00 21.53 182 PRO B N 1
ATOM 6141 C CA . PRO B 1 184 ? -8.520 36.121 2.863 1.00 21.43 182 PRO B CA 1
ATOM 6142 C C . PRO B 1 184 ? -7.851 34.802 2.475 1.00 21.86 182 PRO B C 1
ATOM 6143 O O . PRO B 1 184 ? -7.112 34.226 3.267 1.00 21.27 182 PRO B O 1
ATOM 6154 N N . ARG B 1 185 ? -8.261 34.248 1.344 1.00 21.20 183 ARG B N 1
ATOM 6155 C CA . ARG B 1 185 ? -7.716 33.012 0.834 1.00 19.75 183 ARG B CA 1
ATOM 6156 C C . ARG B 1 185 ? -6.645 33.425 -0.178 1.00 21.55 183 ARG B C 1
ATOM 6157 O O . ARG B 1 185 ? -6.908 33.590 -1.375 1.00 24.13 183 ARG B O 1
ATOM 6178 N N . GLU B 1 186 ? -5.439 33.718 0.349 1.00 19.25 184 GLU B N 1
ATOM 6179 C CA . GLU B 1 186 ? -4.331 34.255 -0.430 1.00 19.19 184 GLU B CA 1
ATOM 6180 C C . GLU B 1 186 ? -3.471 33.215 -1.139 1.00 22.11 184 GLU B C 1
ATOM 6181 O O . GLU B 1 186 ? -2.713 33.579 -2.047 1.00 23.97 184 GLU B O 1
ATOM 6193 N N . ASN B 1 187 ? -3.575 31.938 -0.750 1.00 16.76 185 ASN B N 1
ATOM 6194 C CA . ASN B 1 187 ? -2.857 30.885 -1.448 1.00 16.80 185 ASN B CA 1
ATOM 6195 C C . ASN B 1 187 ? -3.730 30.429 -2.594 1.00 19.15 185 ASN B C 1
ATOM 6196 O O . ASN B 1 187 ? -4.946 30.577 -2.537 1.00 19.22 185 ASN B O 1
ATOM 6207 N N . GLU B 1 188 ? -3.121 29.825 -3.601 1.00 19.04 186 GLU B N 1
ATOM 6208 C CA . GLU B 1 188 ? -3.864 29.220 -4.700 1.00 18.57 186 GLU B CA 1
ATOM 6209 C C . GLU B 1 188 ? -3.205 27.934 -5.146 1.00 20.29 186 GLU B C 1
ATOM 6210 O O . GLU B 1 188 ? -1.976 27.860 -5.232 1.00 20.32 186 GLU B O 1
ATOM 6222 N N . MET B 1 189 ? -4.017 26.920 -5.406 1.00 16.28 187 MET B N 1
ATOM 6223 C CA . MET B 1 189 ? -3.585 25.705 -6.071 1.00 14.87 187 MET B CA 1
ATOM 6224 C C . MET B 1 189 ? -4.288 25.729 -7.430 1.00 17.03 187 MET B C 1
ATOM 6225 O O . MET B 1 189 ? -5.512 25.743 -7.486 1.00 17.35 187 MET B O 1
ATOM 6239 N N . LEU B 1 190 ? -3.525 25.671 -8.523 1.00 15.57 188 LEU B N 1
ATOM 6240 C CA . LEU B 1 190 ? -4.071 25.609 -9.875 1.00 15.71 188 LEU B CA 1
ATOM 6241 C C . LEU B 1 190 ? -3.986 24.159 -10.314 1.00 18.38 188 LEU B C 1
ATOM 6242 O O . LEU B 1 190 ? -2.897 23.656 -10.577 1.00 18.19 188 LEU B O 1
ATOM 6258 N N . PHE B 1 191 ? -5.135 23.476 -10.348 1.00 15.16 189 PHE B N 1
ATOM 6259 C CA . PHE B 1 191 ? -5.218 22.074 -10.705 1.00 14.50 189 PHE B CA 1
ATOM 6260 C C . PHE B 1 191 ? -5.548 21.944 -12.183 1.00 16.72 189 PHE B C 1
ATOM 6261 O O . PHE B 1 191 ? -6.590 22.436 -12.633 1.00 16.63 189 PHE B O 1
ATOM 6278 N N . LEU B 1 192 ? -4.653 21.316 -12.934 1.00 16.15 190 LEU B N 1
ATOM 6279 C CA . LEU B 1 192 ? -4.794 21.157 -14.375 1.00 16.02 190 LEU B CA 1
ATOM 6280 C C . LEU B 1 192 ? -5.056 19.711 -14.734 1.00 18.51 190 LEU B C 1
ATOM 6281 O O . LEU B 1 192 ? -4.354 18.823 -14.270 1.00 19.79 190 LEU B O 1
ATOM 6297 N N . PHE B 1 193 ? -6.006 19.489 -15.629 1.00 15.73 191 PHE B N 1
ATOM 6298 C CA . PHE B 1 193 ? -6.320 18.137 -16.102 1.00 14.76 191 PHE B CA 1
ATOM 6299 C C . PHE B 1 193 ? -7.128 18.225 -17.376 1.00 16.37 191 PHE B C 1
ATOM 6300 O O . PHE B 1 193 ? -7.648 19.281 -17.738 1.00 17.51 191 PHE B O 1
ATOM 6317 N N . LYS B 1 194 ? -7.259 17.086 -18.056 1.00 15.47 192 LYS B N 1
ATOM 6318 C CA . LYS B 1 194 ? -8.099 16.979 -19.223 1.00 16.62 192 LYS B CA 1
ATOM 6319 C C . LYS B 1 194 ? -9.128 15.906 -18.911 1.00 17.82 192 LYS B C 1
ATOM 6320 O O . LYS B 1 194 ? -8.768 14.765 -18.622 1.00 17.56 192 LYS B O 1
ATOM 6339 N N . ASN B 1 195 ? -10.415 16.249 -18.968 1.00 14.59 193 ASN B N 1
ATOM 6340 C CA . ASN B 1 195 ? -11.441 15.262 -18.768 1.00 14.96 193 ASN B CA 1
ATOM 6341 C C . ASN B 1 195 ? -11.643 14.547 -20.106 1.00 17.40 193 ASN B C 1
ATOM 6342 O O . ASN B 1 195 ? -12.078 15.175 -21.064 1.00 17.62 193 ASN B O 1
ATOM 6353 N N . ILE B 1 196 ? -11.324 13.245 -20.173 1.00 16.33 194 ILE B N 1
ATOM 6354 C CA . ILE B 1 196 ? -11.562 12.426 -21.360 1.00 16.90 194 ILE B CA 1
ATOM 6355 C C . ILE B 1 196 ? -12.877 11.634 -21.262 1.00 20.99 194 ILE B C 1
ATOM 6356 O O . ILE B 1 196 ? -13.269 11.032 -22.259 1.00 23.72 194 ILE B O 1
ATOM 6372 N N . GLY B 1 197 ? -13.607 11.752 -20.147 1.00 18.45 195 GLY B N 1
ATOM 6373 C CA . GLY B 1 197 ? -14.926 11.141 -19.991 1.00 21.34 195 GLY B CA 1
ATOM 6374 C C . GLY B 1 197 ? -14.851 9.773 -19.377 1.00 27.08 195 GLY B C 1
ATOM 6375 O O . GLY B 1 197 ? -14.534 9.650 -18.199 1.00 27.59 195 GLY B O 1
ATOM 6379 N N . GLY B 1 198 ? -15.151 8.757 -20.171 1.00 25.34 196 GLY B N 1
ATOM 6380 C CA . GLY B 1 198 ? -15.128 7.373 -19.718 1.00 43.22 196 GLY B CA 1
ATOM 6381 C C . GLY B 1 198 ? -16.293 7.037 -18.808 1.00 83.60 196 GLY B C 1
ATOM 6382 O O . GLY B 1 198 ? -17.377 7.612 -18.935 1.00 50.59 196 GLY B O 1
#

CATH classification: 2.60.40.1370

Organism: Escherichia coli (NCBI:txid562)

Radius of gyration: 27.63 Å; Cα contacts (8 Å, |Δi|>4): 1069; chains: 2; bounding box: 42×74×72 Å

Sequence (396 aa):
MAWNNIVFYSLGDVNSYQGGNVVITQRPQFITSWRPGIATVTWNQCNGPEFADGSWAYYREYIAWVVFPKKVVMTKNGYPLFIEVHNKGSWSEENTGDNDSYFFLKGYKWDQRAFDTANLCQKPGETTRLTEKFDDIIFKVALPADLPLGDYSVTIPYTSGIQRRHFASYLGARFKIPYNVAKTLPRENEMLFLFKNIGGMAWNNIVFYSLGDVNSYQGGNVVVITQRPQFITSSWRPGIATVTWNQCNGPEFADGSWAYYREYIAWVVFPKKVVMTKNGYPLFIEVHNKGSWSEENTGDNDSYFFLKGYKWDQRAFDTANLCQKPGETTRLTEKFDDIIFKVALPADLPLGDYSVTIPYTSGIQRHFASYLGARFKIPYNVAKTLPRENEMLFLFKNIGG

Solvent-accessible surface area: 18711 Å² total; per-residue (Å²): 235,67,28,38,0,2,0,0,5,2,8,47,35,98,40,52,75,134,22,40,104,2,62,27,111,77,113,13,72,0,55,9,39,12,120,65,15,105,0,42,2,31,43,43,94,48,114,24,52,108,57,0,88,31,87,79,24,0,30,58,12,21,12,0,0,7,0,0,10,42,111,16,108,7,193,80,51,57,35,2,82,4,56,35,88,77,74,39,75,6,45,56,35,54,91,68,20,135,94,1,29,0,0,4,59,39,66,50,147,44,69,144,6,86,99,35,23,18,0,25,9,134,88,44,27,13,41,150,0,105,35,128,22,73,54,3,38,0,51,0,10,14,21,94,101,8,48,128,18,118,19,54,6,53,2,54,12,0,7,0,0,0,28,0,6,0,39,86,119,39,6,138,49,102,2,71,63,103,49,1,54,106,9,64,84,68,4,60,1,53,0,50,10,86,2,90,10,108,234,78,29,33,0,2,0,0,10,1,2,43,28,103,45,58,76,118,4,22,18,0,30,37,103,15,100,7,47,0,54,7,36,10,101,55,18,114,0,36,2,30,50,44,92,47,114,21,53,125,124,1,89,32,89,82,23,0,32,56,14,23,11,0,1,8,0,0,10,42,116,16,106,7,185,79,48,57,35,2,81,5,56,36,84,77,71,47,80,8,49,52,35,59,89,67,21,136,85,1,27,0,0,4,57,40,67,51,145,44,69,149,6,87,105,99,32,79,0,22,28,148,87,53,79,80,48,160,2,99,45,130,25,99,50,4,36,0,52,0,10,11,16,83,102,8,47,127,28,113,20,56,5,54,2,53,9,0,6,0,0,0,32,1,10,0,35,83,120,38,5,133,46,87,1,67,57,110,55,0,49,114,10,62,73,65,1,66,1,61,0,46,11,63,2,12,11,67

InterPro domains:
  IPR005310 PapG, carbohydrate-binding domain [PF03627] (2-198)
  IPR005310 PapG, carbohydrate-binding domain [cd00239] (3-198)
  IPR008966 Adhesion domain superfamily [SSF49401] (3-198)
  IPR038420 PapG, carbohydrate-binding domain superfamily [G3DSA:2.60.40.1370] (1-198)